Protein AF-A0A353T3D3-F1 (afdb_monomer_lite)

Foldseek 3Di:
DPDLVVLLVVLQVLLVVFDWDAQDPDLQFDDDPLVVLLVLLVVLLVLQVVLCVVPVDHQLLVVLCNVCVVVLSVLSVVLVVPPDSVLSHRATAGCDDPRHRHHSLLVLLQCLCVVCLLADDLCSVLSSLQSNCVRPNDALSSLVCNLSSNSVNLSVLLSVLSNVSSVLSVLLVVLVVLLVVLLVLLVVCVVDVVSPVVNVVSVVVCCVVPVDQDLSNLLNNLVSLVVVPPSSVVVNVVSQVSQVVVVHGNVRSVVVVVVVSVSSSVSSVSSSVSSVVSVPDPSLVSSCVSHPLNVLLCLQQLNQLVQFDSVQVVVLSVLLVVVCVVLVHDSNVLSNLLCVQLVVCSVPPDSLSVGSCCCRPHPVVQVSVCVSPVDRPPPPPDPVVVCVLVVQLVVQLVVLLVVQLVVCVVPDPDPDPVVSVVSSVVCSVVSSVVSNVVSVVVCVVPDDDDDDIGGPCPVAQDQVRQDEAEDEDELAALVVLVVVLVVVLVVCVVPPGPRYHYHYHYDYDDDPDPDDPRVVVSVVSNVVSVVVVCVVPVDPDD

Radius of gyration: 38.37 Å; chains: 1; bounding box: 93×63×118 Å

Sequence (542 aa):
MPNLEQLKQLAGEMAVKQITAAPGRNRRCKLPRLGEANQILIQAYQSTSEDIKSRGNIVPAAEWLLDNFYVIEEQFKETQYHITSDLSRNLPVLTKGDHAGFPRIYGMAAELVEFLNGRLEEETIVSFLEEYQAHAPLTCRELWAIPLFLRICLLETIKDIAVMISESIKLRKQADEWAVKLMNSLTRSREDPDYRDEFRKVITEHDAANKVLKPVYAERLLQRLREEGGEAAPIIRWVDGKLAVQHTSADEIVQQVHQTQASSQGSMGNAVTSLRLVSNMRWDEIFEQLSILDRILRQDPAGIYSAMDFASRNSYRHRVEQIAKKHRANELQVAEKALECARENQEDSLEKMRHIGYYIVDQGRSLLEAKMNGRLSRRKTGKRNAFLYFGFIGLLTALGMVLFLAAVFHTSVLPGFWNMLLAAVLSFLPVYSIAIGLVHWAAARICRPFHIPKLELKEGIPEEYRTMVVIPALLTSEKRVMELIDQMEVFYLANQEENLHFALLGDYKDGPEEKTDSDNVIVDTAKRMIHELNQRYGRERE

pLDDT: mean 87.61, std 9.44, range [32.66, 96.44]

Structure (mmCIF, N/CA/C/O backbone):
data_AF-A0A353T3D3-F1
#
_entry.id   AF-A0A353T3D3-F1
#
loop_
_atom_site.group_PDB
_atom_site.id
_atom_site.type_symbol
_atom_site.label_atom_id
_atom_site.label_alt_id
_atom_site.label_comp_id
_atom_site.label_asym_id
_atom_site.label_entity_id
_atom_site.label_seq_id
_atom_site.pdbx_PDB_ins_code
_atom_site.Cartn_x
_atom_site.Cartn_y
_atom_site.Cartn_z
_atom_site.occupancy
_atom_site.B_iso_or_equiv
_atom_site.auth_seq_id
_atom_site.auth_comp_id
_atom_site.auth_asym_id
_atom_site.auth_atom_id
_atom_site.pdbx_PDB_model_num
ATOM 1 N N . MET A 1 1 ? -3.875 2.586 -28.142 1.00 50.25 1 MET A N 1
ATOM 2 C CA . MET A 1 1 ? -3.943 1.927 -26.823 1.00 50.25 1 MET A CA 1
ATOM 3 C C . MET A 1 1 ? -4.378 0.497 -27.061 1.00 50.25 1 MET A C 1
ATOM 5 O O . MET A 1 1 ? -5.195 0.317 -27.963 1.00 50.25 1 MET A O 1
ATOM 9 N N . PRO A 1 2 ? -3.832 -0.501 -26.350 1.00 61.31 2 PRO A N 1
ATOM 10 C CA . PRO A 1 2 ? -4.442 -1.827 -26.356 1.00 61.31 2 PRO A CA 1
ATOM 11 C C . PRO A 1 2 ? -5.929 -1.693 -25.998 1.00 61.31 2 PRO A C 1
ATOM 13 O O . PRO A 1 2 ? -6.299 -0.844 -25.185 1.00 61.31 2 PRO A O 1
ATOM 16 N N . ASN A 1 3 ? -6.783 -2.455 -26.678 1.00 80.69 3 ASN A N 1
ATOM 17 C CA . ASN A 1 3 ? -8.226 -2.387 -26.462 1.00 80.69 3 ASN A CA 1
ATOM 18 C C . ASN A 1 3 ? -8.530 -2.891 -25.038 1.00 80.69 3 ASN A C 1
ATOM 20 O O . ASN A 1 3 ? -7.978 -3.911 -24.622 1.00 80.69 3 ASN A O 1
ATOM 24 N N . LEU A 1 4 ? -9.403 -2.202 -24.295 1.00 87.81 4 LEU A N 1
ATOM 25 C CA . LEU A 1 4 ? -9.825 -2.605 -22.947 1.00 87.81 4 LEU A CA 1
ATOM 26 C C . LEU A 1 4 ? -10.343 -4.055 -22.926 1.00 87.81 4 LEU A C 1
ATOM 28 O O . LEU A 1 4 ? -10.144 -4.777 -21.954 1.00 87.81 4 LEU A O 1
ATOM 32 N N . GLU A 1 5 ? -10.940 -4.516 -24.027 1.00 88.94 5 GLU A N 1
ATOM 33 C CA . GLU A 1 5 ? -11.353 -5.914 -24.197 1.00 88.94 5 GLU A CA 1
ATOM 34 C C . GLU A 1 5 ? -10.174 -6.895 -24.199 1.00 88.94 5 GLU A C 1
ATOM 36 O O . GLU A 1 5 ? -10.254 -7.949 -23.573 1.00 88.94 5 GLU A O 1
ATOM 41 N N . GLN A 1 6 ? -9.058 -6.550 -24.850 1.00 91.31 6 GLN A N 1
ATOM 42 C CA . GLN A 1 6 ? -7.854 -7.390 -24.852 1.00 91.31 6 GLN A CA 1
ATOM 43 C C . GLN A 1 6 ? -7.235 -7.459 -23.454 1.00 91.31 6 GLN A C 1
ATOM 45 O O . GLN A 1 6 ? -6.763 -8.516 -23.041 1.00 91.31 6 GLN A O 1
ATOM 50 N N . LEU A 1 7 ? -7.286 -6.351 -22.706 1.00 92.56 7 LEU A N 1
ATOM 51 C CA . LEU A 1 7 ? -6.840 -6.310 -21.315 1.00 92.56 7 LEU A CA 1
ATOM 52 C C . LEU A 1 7 ? -7.690 -7.226 -20.422 1.00 92.56 7 LEU A C 1
ATOM 54 O O . LEU A 1 7 ? -7.151 -7.967 -19.603 1.00 92.56 7 LEU A O 1
ATOM 58 N N . LYS A 1 8 ? -9.015 -7.207 -20.600 1.00 92.38 8 LYS A N 1
ATOM 59 C CA . LYS A 1 8 ? -9.933 -8.102 -19.883 1.00 92.38 8 LYS A CA 1
ATOM 60 C C . LYS A 1 8 ? -9.700 -9.566 -20.250 1.00 92.38 8 LYS A C 1
ATOM 62 O O . LYS A 1 8 ? -9.605 -10.412 -19.365 1.00 92.38 8 LYS A O 1
ATOM 67 N N . GLN A 1 9 ? -9.511 -9.868 -21.534 1.00 92.75 9 GLN A N 1
ATOM 68 C CA . GLN A 1 9 ? -9.170 -11.223 -21.967 1.00 92.75 9 GLN A CA 1
ATOM 69 C C . GLN A 1 9 ? -7.871 -11.712 -21.308 1.00 92.75 9 GLN A C 1
ATOM 71 O O . GLN A 1 9 ? -7.838 -12.825 -20.780 1.00 92.75 9 GLN A O 1
ATOM 76 N N . LEU A 1 10 ? -6.828 -10.873 -21.275 1.00 92.38 10 LEU A N 1
ATOM 77 C CA . LEU A 1 10 ? -5.581 -11.179 -20.573 1.00 92.38 10 LEU A CA 1
ATOM 78 C C . LEU A 1 10 ? -5.837 -11.474 -19.088 1.00 92.38 10 LEU A C 1
ATOM 80 O O . LEU A 1 10 ? -5.370 -12.495 -18.583 1.00 92.38 10 LEU A O 1
ATOM 84 N N . ALA A 1 11 ? -6.606 -10.624 -18.401 1.00 92.38 11 ALA A N 1
ATOM 85 C CA . ALA A 1 11 ? -6.937 -10.797 -16.987 1.00 92.38 11 ALA A CA 1
ATOM 86 C C . ALA A 1 11 ? -7.634 -12.141 -16.710 1.00 92.38 11 ALA A C 1
ATOM 88 O O . ALA A 1 11 ? -7.227 -12.874 -15.801 1.00 92.38 11 ALA A O 1
ATOM 89 N N . GLY A 1 12 ? -8.632 -12.499 -17.524 1.00 91.50 12 GLY A N 1
ATOM 90 C CA . GLY A 1 12 ? -9.352 -13.767 -17.413 1.00 91.50 12 GLY A CA 1
ATOM 91 C C . GLY A 1 12 ? -8.457 -14.980 -17.682 1.00 91.50 12 GLY A C 1
ATOM 92 O O . GLY A 1 12 ? -8.420 -15.925 -16.889 1.00 91.50 12 GLY A O 1
ATOM 93 N N . GLU A 1 13 ? -7.656 -14.940 -18.751 1.00 91.56 13 GLU A N 1
ATOM 94 C CA . GLU A 1 13 ? -6.695 -16.004 -19.060 1.00 91.56 13 GLU A CA 1
ATOM 95 C C . GLU A 1 13 ? -5.664 -16.195 -17.942 1.00 91.56 13 GLU A C 1
ATOM 97 O O . GLU A 1 13 ? -5.340 -17.329 -17.572 1.00 91.56 13 GLU A O 1
ATOM 102 N N . MET A 1 14 ? -5.154 -15.097 -17.385 1.00 90.44 14 MET A N 1
ATOM 103 C CA . MET A 1 14 ? -4.210 -15.128 -16.275 1.00 90.44 14 MET A CA 1
ATOM 104 C C . MET A 1 14 ? -4.828 -15.734 -15.021 1.00 90.44 14 MET A C 1
ATOM 106 O O . MET A 1 14 ? -4.199 -16.589 -14.396 1.00 90.44 14 MET A O 1
ATOM 110 N N . ALA A 1 15 ? -6.044 -15.329 -14.658 1.00 89.56 15 ALA A N 1
ATOM 111 C CA . ALA A 1 15 ? -6.719 -15.832 -13.468 1.00 89.56 15 ALA A CA 1
ATOM 112 C C . ALA A 1 15 ? -6.928 -17.355 -13.522 1.00 89.56 15 ALA A C 1
ATOM 114 O O . ALA A 1 15 ? -6.772 -18.039 -12.511 1.00 89.56 15 ALA A O 1
ATOM 115 N N . VAL A 1 16 ? -7.195 -17.902 -14.713 1.00 87.62 16 VAL A N 1
ATOM 116 C CA . VAL A 1 16 ? -7.318 -19.353 -14.931 1.00 87.62 16 VAL A CA 1
ATOM 117 C C . VAL A 1 16 ? -5.953 -20.058 -14.905 1.00 87.62 16 VAL A C 1
ATOM 119 O O . VAL A 1 16 ? -5.828 -21.146 -14.338 1.00 87.62 16 VAL A O 1
ATOM 122 N N . LYS A 1 17 ? -4.912 -19.462 -15.504 1.00 86.00 17 LYS A N 1
ATOM 123 C CA . LYS A 1 17 ? -3.562 -20.058 -15.589 1.00 86.00 17 LYS A CA 1
ATOM 124 C C . LYS A 1 17 ? -2.801 -20.012 -14.256 1.00 86.00 17 LYS A C 1
ATOM 126 O O . LYS A 1 17 ? -1.967 -20.884 -13.991 1.00 86.00 17 LYS A O 1
ATOM 131 N N . GLN A 1 18 ? -3.043 -19.004 -13.418 1.00 84.25 18 GLN A N 1
ATOM 132 C CA . GLN A 1 18 ? -2.290 -18.778 -12.185 1.00 84.25 18 GLN A CA 1
ATOM 133 C C . GLN A 1 18 ? -2.699 -19.741 -11.065 1.00 84.25 18 GLN A C 1
ATOM 135 O O . GLN A 1 18 ? -3.626 -19.511 -10.292 1.00 84.25 18 GLN A O 1
ATOM 140 N N . ILE A 1 19 ? -1.925 -20.816 -10.912 1.00 79.44 19 ILE A N 1
ATOM 141 C CA . ILE A 1 19 ? -2.118 -21.789 -9.833 1.00 79.44 19 ILE A CA 1
ATOM 142 C C . ILE A 1 19 ? -1.304 -21.380 -8.602 1.00 79.44 19 ILE A C 1
ATOM 144 O O . ILE A 1 19 ? -0.066 -21.454 -8.586 1.00 79.44 19 ILE A O 1
ATOM 148 N N . THR A 1 20 ? -2.007 -21.011 -7.534 1.00 81.19 20 THR A N 1
ATOM 149 C CA . THR A 1 20 ? -1.398 -20.685 -6.241 1.00 81.19 20 THR A CA 1
ATOM 150 C C . THR A 1 20 ? -1.296 -21.891 -5.321 1.00 81.19 20 THR A C 1
ATOM 152 O O . THR A 1 20 ? -2.196 -22.728 -5.262 1.00 81.19 20 THR A O 1
ATOM 155 N N . ALA A 1 21 ? -0.228 -21.951 -4.527 1.00 72.12 21 ALA A N 1
ATOM 156 C CA . ALA A 1 21 ? -0.152 -22.901 -3.425 1.00 72.12 21 ALA A CA 1
ATOM 157 C C . ALA A 1 21 ? -1.255 -22.606 -2.393 1.00 72.12 21 ALA A C 1
ATOM 159 O O . ALA A 1 21 ? -1.504 -21.443 -2.068 1.00 72.12 21 ALA A O 1
ATOM 160 N N . ALA A 1 22 ? -1.880 -23.657 -1.852 1.00 59.44 22 ALA A N 1
ATOM 161 C CA . ALA A 1 22 ? -2.889 -23.514 -0.809 1.00 59.44 22 ALA A CA 1
ATOM 162 C C . ALA A 1 22 ? -2.336 -22.709 0.388 1.00 59.44 22 ALA A C 1
ATOM 164 O O . ALA A 1 22 ? -1.166 -22.890 0.752 1.00 59.44 22 ALA A O 1
ATOM 165 N N . PRO A 1 23 ? -3.153 -21.853 1.029 1.00 52.12 23 PRO A N 1
ATOM 166 C CA . PRO A 1 23 ? -2.739 -21.086 2.197 1.00 52.12 23 PRO A CA 1
ATOM 167 C C . PRO A 1 23 ? -2.365 -22.037 3.349 1.00 52.12 23 PRO A C 1
ATOM 169 O O . PRO A 1 23 ? -3.209 -22.572 4.064 1.00 52.12 23 PRO A O 1
ATOM 172 N N . GLY A 1 24 ? -1.063 -22.280 3.516 1.00 52.62 24 GLY A N 1
ATOM 173 C CA . GLY A 1 24 ? -0.493 -23.228 4.474 1.00 52.62 24 GLY A CA 1
ATOM 174 C C . GLY A 1 24 ? 0.890 -22.772 4.945 1.00 52.62 24 GLY A C 1
ATOM 175 O O . GLY A 1 24 ? 1.669 -22.227 4.171 1.00 52.62 24 GLY A O 1
ATOM 176 N N . ARG A 1 25 ? 1.154 -22.939 6.251 1.00 47.91 25 ARG A N 1
ATOM 177 C CA . ARG A 1 25 ? 2.226 -22.304 7.053 1.00 47.91 25 ARG A CA 1
ATOM 178 C C . ARG A 1 25 ? 3.526 -21.947 6.305 1.00 47.91 25 ARG A C 1
ATOM 180 O O . ARG A 1 25 ? 4.261 -22.819 5.858 1.00 47.91 25 ARG A O 1
ATOM 187 N N . ASN A 1 26 ? 3.890 -20.664 6.398 1.00 51.16 26 ASN A N 1
ATOM 188 C CA . ASN A 1 26 ? 5.271 -20.163 6.366 1.00 51.16 26 ASN A CA 1
ATOM 189 C C . ASN A 1 26 ? 6.094 -20.411 5.091 1.00 51.16 26 ASN A C 1
ATOM 191 O O . ASN A 1 26 ? 7.323 -20.437 5.172 1.00 51.16 26 ASN A O 1
ATOM 195 N N . ARG A 1 27 ? 5.486 -20.509 3.906 1.00 60.59 27 ARG A N 1
ATOM 196 C CA . ARG A 1 27 ? 6.272 -20.264 2.689 1.00 60.59 27 ARG A CA 1
ATOM 197 C C . ARG A 1 27 ? 6.512 -18.767 2.564 1.00 60.59 27 ARG A C 1
ATOM 199 O O . ARG A 1 27 ? 5.584 -18.013 2.297 1.00 60.59 27 ARG A O 1
ATOM 206 N N . ARG A 1 28 ? 7.754 -18.347 2.821 1.00 71.25 28 ARG A N 1
ATOM 207 C CA . ARG A 1 28 ? 8.209 -17.015 2.424 1.00 71.25 28 ARG A CA 1
ATOM 208 C C . ARG A 1 28 ? 8.207 -16.984 0.903 1.00 71.25 28 ARG A C 1
ATOM 210 O O . ARG A 1 28 ? 8.849 -17.836 0.287 1.00 71.25 28 ARG A O 1
ATOM 217 N N . CYS A 1 29 ? 7.454 -16.066 0.317 1.00 77.81 29 CYS A N 1
ATOM 218 C CA . CYS A 1 29 ? 7.560 -15.815 -1.112 1.00 77.81 29 CYS A CA 1
ATOM 219 C C . CYS A 1 29 ? 8.909 -15.152 -1.423 1.00 77.81 29 CYS A C 1
ATOM 221 O O . CYS A 1 29 ? 9.530 -14.525 -0.557 1.00 77.81 29 CYS A O 1
ATOM 223 N N . LYS A 1 30 ? 9.369 -15.307 -2.665 1.00 84.31 30 LYS A N 1
ATOM 224 C CA . LYS A 1 30 ? 10.443 -14.470 -3.195 1.00 84.31 30 LYS A CA 1
ATOM 225 C C . LYS A 1 30 ? 9.911 -13.048 -3.334 1.00 84.31 30 LYS A C 1
ATOM 227 O O . LYS A 1 30 ? 8.757 -12.849 -3.710 1.00 84.31 30 LYS A O 1
ATOM 232 N N . LEU A 1 31 ? 10.765 -12.082 -3.025 1.00 81.69 31 LEU A N 1
ATOM 233 C CA . LEU A 1 31 ? 10.501 -10.673 -3.265 1.00 81.69 31 LEU A CA 1
ATOM 234 C C . LEU A 1 31 ? 11.549 -10.139 -4.245 1.00 81.69 31 LEU A C 1
ATOM 236 O O . LEU A 1 31 ? 12.697 -10.600 -4.198 1.00 81.69 31 LEU A O 1
ATOM 240 N N . PRO A 1 32 ? 11.170 -9.197 -5.118 1.00 78.31 32 PRO A N 1
ATOM 241 C CA . PRO A 1 32 ? 12.101 -8.540 -6.025 1.00 78.31 32 PRO A CA 1
ATOM 242 C C . PRO A 1 32 ? 13.263 -7.879 -5.280 1.00 78.31 32 PRO A C 1
ATOM 244 O O . PRO A 1 32 ? 13.088 -7.288 -4.209 1.00 78.31 32 PRO A O 1
ATOM 247 N N . ARG A 1 33 ? 14.478 -7.995 -5.826 1.00 81.31 33 ARG A N 1
ATOM 248 C CA . ARG A 1 33 ? 15.702 -7.474 -5.199 1.00 81.31 33 ARG A CA 1
ATOM 249 C C . ARG A 1 33 ? 15.919 -6.006 -5.555 1.00 81.31 33 ARG A C 1
ATOM 251 O O . ARG A 1 33 ? 16.861 -5.652 -6.259 1.00 81.31 33 ARG A O 1
ATOM 258 N N . LEU A 1 34 ? 15.070 -5.135 -5.013 1.00 84.25 34 LEU A N 1
ATOM 259 C CA . LEU A 1 34 ? 15.140 -3.696 -5.283 1.00 84.25 34 LEU A CA 1
ATOM 260 C C . LEU A 1 34 ? 16.472 -3.047 -4.875 1.00 84.25 34 LEU A C 1
ATOM 262 O O . LEU A 1 34 ? 16.826 -2.012 -5.427 1.00 84.25 34 LEU A O 1
ATOM 266 N N . GLY A 1 35 ? 17.190 -3.603 -3.893 1.00 80.50 35 GLY A N 1
ATOM 267 C CA . GLY A 1 35 ? 18.495 -3.086 -3.454 1.00 80.50 35 GLY A CA 1
ATOM 268 C C . GLY A 1 35 ? 19.546 -3.145 -4.560 1.00 80.50 35 GLY A C 1
ATOM 269 O O . GLY A 1 35 ? 20.183 -2.140 -4.867 1.00 80.50 35 GLY A O 1
ATOM 270 N N . GLU A 1 36 ? 19.667 -4.313 -5.192 1.00 86.12 36 GLU A N 1
ATOM 271 C CA . GLU A 1 36 ? 20.555 -4.535 -6.338 1.00 86.12 36 GLU A CA 1
ATOM 272 C C . GLU A 1 36 ? 20.092 -3.692 -7.539 1.00 86.12 36 GLU A C 1
ATOM 274 O O . GLU A 1 36 ? 20.905 -3.027 -8.175 1.00 86.12 36 GLU A O 1
ATOM 279 N N . ALA A 1 37 ? 18.779 -3.631 -7.791 1.00 85.69 37 ALA A N 1
ATOM 280 C CA . ALA A 1 37 ? 18.206 -2.811 -8.860 1.00 85.69 37 ALA A CA 1
ATOM 281 C C . ALA A 1 37 ? 18.534 -1.314 -8.712 1.00 85.69 37 ALA A C 1
ATOM 283 O O . ALA A 1 37 ? 18.941 -0.682 -9.683 1.00 85.69 37 ALA A O 1
ATOM 284 N N . ASN A 1 38 ? 18.418 -0.754 -7.503 1.00 89.81 38 ASN A N 1
ATOM 285 C CA . ASN A 1 38 ? 18.737 0.653 -7.263 1.00 89.81 38 ASN A CA 1
ATOM 286 C C . ASN A 1 38 ? 20.233 0.941 -7.485 1.00 89.81 38 ASN A C 1
ATOM 288 O O . ASN A 1 38 ? 20.593 1.944 -8.091 1.00 89.81 38 ASN A O 1
ATOM 292 N N . GLN A 1 39 ? 21.124 0.038 -7.058 1.00 89.75 39 GLN A N 1
ATOM 293 C CA . GLN A 1 39 ? 22.562 0.185 -7.320 1.00 89.75 39 GLN A CA 1
ATOM 294 C C . GLN A 1 39 ? 22.878 0.172 -8.820 1.00 89.75 39 GLN A C 1
ATOM 296 O O . GLN A 1 39 ? 23.669 0.993 -9.282 1.00 89.75 39 GLN A O 1
ATOM 301 N N . ILE A 1 40 ? 22.237 -0.721 -9.577 1.00 89.62 40 ILE A N 1
ATOM 302 C CA . ILE A 1 40 ? 22.375 -0.792 -11.037 1.00 89.62 40 ILE A CA 1
ATOM 303 C C . ILE A 1 40 ? 21.875 0.504 -11.692 1.00 89.62 40 ILE A C 1
ATOM 305 O O . ILE A 1 40 ? 22.551 1.045 -12.565 1.00 89.62 40 ILE A O 1
ATOM 309 N N . LEU A 1 41 ? 20.737 1.042 -11.242 1.00 90.75 41 LEU A N 1
ATOM 310 C CA . LEU A 1 41 ? 20.213 2.319 -11.731 1.00 90.75 41 LEU A CA 1
ATOM 311 C C . LEU A 1 41 ? 21.199 3.470 -11.482 1.00 90.75 41 LEU A C 1
ATOM 313 O O . LEU A 1 41 ? 21.467 4.253 -12.391 1.00 90.75 41 LEU A O 1
ATOM 317 N N . ILE A 1 42 ? 21.755 3.563 -10.269 1.00 91.00 42 ILE A N 1
ATOM 318 C CA . ILE A 1 42 ? 22.733 4.599 -9.907 1.00 91.00 42 ILE A CA 1
ATOM 319 C C . ILE A 1 42 ? 23.962 4.515 -10.821 1.00 91.00 42 ILE A C 1
ATOM 321 O O . ILE A 1 42 ? 24.416 5.539 -11.328 1.00 91.00 42 ILE A O 1
ATOM 325 N N . GLN A 1 43 ? 24.475 3.307 -11.075 1.00 90.06 43 GLN A N 1
ATOM 326 C CA . GLN A 1 43 ? 25.609 3.098 -11.982 1.00 90.06 43 GLN A CA 1
ATOM 327 C C . GLN A 1 43 ? 25.277 3.521 -13.420 1.00 90.06 43 GLN A C 1
ATOM 329 O O . GLN A 1 43 ? 26.071 4.217 -14.056 1.00 90.06 43 GLN A O 1
ATOM 334 N N . ALA A 1 44 ? 24.093 3.153 -13.920 1.00 87.69 44 ALA A N 1
ATOM 335 C CA . ALA A 1 44 ? 23.634 3.541 -15.251 1.00 87.69 44 ALA A CA 1
ATOM 336 C C . ALA A 1 44 ? 23.494 5.068 -15.385 1.00 87.69 44 ALA A C 1
ATOM 338 O O . ALA A 1 44 ? 23.928 5.644 -16.386 1.00 87.69 44 ALA A O 1
ATOM 339 N N . TYR A 1 45 ? 22.961 5.739 -14.360 1.00 89.25 45 TYR A N 1
ATOM 340 C CA . TYR A 1 45 ? 22.860 7.198 -14.307 1.00 89.25 45 TYR A CA 1
ATOM 341 C C . TYR A 1 45 ? 24.236 7.876 -14.284 1.00 89.25 45 TYR A C 1
ATOM 343 O O . TYR A 1 45 ? 24.471 8.791 -15.070 1.00 89.25 45 TYR A O 1
ATOM 351 N N . GLN A 1 46 ? 25.161 7.414 -13.435 1.00 88.06 46 GLN A N 1
ATOM 352 C CA . GLN A 1 46 ? 26.517 7.971 -13.343 1.00 88.06 46 GLN A CA 1
ATOM 353 C C . GLN A 1 46 ? 27.252 7.874 -14.683 1.00 88.06 46 GLN A C 1
ATOM 355 O O . GLN A 1 46 ? 27.733 8.889 -15.188 1.00 88.06 46 GLN A O 1
ATOM 360 N N . SER A 1 47 ? 27.244 6.688 -15.302 1.00 84.38 47 SER A N 1
ATOM 361 C CA . SER A 1 47 ? 27.837 6.469 -16.627 1.00 84.38 47 SER A CA 1
ATOM 362 C C . SER A 1 47 ? 27.222 7.385 -17.688 1.00 84.38 47 SER A C 1
ATOM 364 O O . SER A 1 47 ? 27.941 7.950 -18.505 1.00 84.38 47 SER A O 1
ATOM 366 N N . THR A 1 48 ? 25.899 7.555 -17.668 1.00 84.44 48 THR A N 1
ATOM 367 C CA . THR A 1 48 ? 25.184 8.398 -18.637 1.00 84.44 48 THR A CA 1
ATOM 368 C C . THR A 1 48 ? 25.490 9.888 -18.435 1.00 84.44 48 THR A C 1
ATOM 370 O O . THR A 1 48 ? 25.696 10.621 -19.401 1.00 84.44 48 THR A O 1
ATOM 373 N N . SER A 1 49 ? 25.559 10.347 -17.181 1.00 84.88 49 SER A N 1
ATOM 374 C CA . SER A 1 49 ? 25.833 11.746 -16.829 1.00 84.88 49 SER A CA 1
ATOM 375 C C . SER A 1 49 ? 27.265 12.171 -17.175 1.00 84.88 49 SER A C 1
ATOM 377 O O . SER A 1 49 ? 27.477 13.277 -17.678 1.00 84.88 49 SER A O 1
ATOM 379 N N . GLU A 1 50 ? 28.253 11.303 -16.933 1.00 82.44 50 GLU A N 1
ATOM 380 C CA . GLU A 1 50 ? 29.656 11.557 -17.286 1.00 82.44 50 GLU A CA 1
ATOM 381 C C . GLU A 1 50 ? 29.842 11.736 -18.796 1.00 82.44 50 GLU A C 1
ATOM 383 O O . GLU A 1 50 ? 30.482 12.697 -19.234 1.00 82.44 50 GLU A O 1
ATOM 388 N N . ASP A 1 51 ? 29.232 10.863 -19.600 1.00 75.88 51 ASP A N 1
ATOM 389 C CA . ASP A 1 51 ? 29.380 10.924 -21.053 1.00 75.88 51 ASP A CA 1
ATOM 390 C C . ASP A 1 51 ? 28.731 12.190 -21.644 1.00 75.88 51 ASP A C 1
ATOM 392 O O . ASP A 1 51 ? 29.334 12.836 -22.508 1.00 75.88 51 ASP A O 1
ATOM 396 N N . ILE A 1 52 ? 27.584 12.637 -21.118 1.00 75.25 52 ILE A N 1
ATOM 397 C CA . ILE A 1 52 ? 26.929 13.885 -21.556 1.00 75.25 52 ILE A CA 1
ATOM 398 C C . ILE A 1 52 ? 27.794 15.112 -21.269 1.00 75.25 52 ILE A C 1
ATOM 400 O O . ILE A 1 52 ? 27.962 15.956 -22.152 1.00 75.25 52 ILE A O 1
ATOM 404 N N . LYS A 1 53 ? 28.405 15.191 -20.078 1.00 73.50 53 LYS A N 1
ATOM 405 C CA . LYS A 1 53 ? 29.331 16.284 -19.728 1.00 73.50 53 LYS A CA 1
ATOM 406 C C . LYS A 1 53 ? 30.534 16.355 -20.672 1.00 73.50 53 LYS A C 1
ATOM 408 O O . LYS A 1 53 ? 31.076 17.436 -20.876 1.00 73.50 53 LYS A O 1
ATOM 413 N N . SER A 1 54 ? 30.956 15.219 -21.228 1.00 68.00 54 SER A N 1
ATOM 414 C CA . SER A 1 54 ? 32.156 15.130 -22.064 1.00 68.00 54 SER A CA 1
ATOM 415 C C . SER A 1 54 ? 31.930 15.425 -23.554 1.00 68.00 54 SER A C 1
ATOM 417 O O . SER A 1 54 ? 32.857 15.896 -24.211 1.00 68.00 54 SER A O 1
ATOM 419 N N . ARG A 1 55 ? 30.740 15.134 -24.113 1.00 62.66 55 ARG A N 1
ATOM 420 C CA . ARG A 1 55 ? 30.513 15.134 -25.579 1.00 62.66 55 ARG A CA 1
ATOM 421 C C . ARG A 1 55 ? 29.247 15.849 -26.069 1.00 62.66 55 ARG A C 1
ATOM 423 O O . ARG A 1 55 ? 29.067 15.946 -27.278 1.00 62.66 55 ARG A O 1
ATOM 430 N N . GLY A 1 56 ? 28.376 16.340 -25.185 1.00 56.12 56 GLY A N 1
ATOM 431 C CA . GLY A 1 56 ? 27.247 17.217 -25.545 1.00 56.12 56 GLY A CA 1
ATOM 432 C C . GLY A 1 56 ? 26.081 16.593 -26.332 1.00 56.12 56 GLY A C 1
ATOM 433 O O . GLY A 1 56 ? 25.070 17.264 -26.507 1.00 56.12 56 GLY A O 1
ATOM 434 N N . ASN A 1 57 ? 26.162 15.331 -26.771 1.00 63.03 57 ASN A N 1
ATOM 435 C CA . ASN A 1 57 ? 25.063 14.642 -27.459 1.00 63.03 57 ASN A CA 1
ATOM 436 C C . ASN A 1 57 ? 24.286 13.745 -26.491 1.00 63.03 57 ASN A C 1
ATOM 438 O O . ASN A 1 57 ? 24.804 12.729 -26.023 1.00 63.03 57 ASN A O 1
ATOM 442 N N . ILE A 1 58 ? 23.030 14.104 -26.223 1.00 66.75 58 ILE A N 1
ATOM 443 C CA . ILE A 1 58 ? 22.127 13.328 -25.371 1.00 66.75 58 ILE A CA 1
ATOM 444 C C . ILE A 1 58 ? 21.371 12.317 -26.240 1.00 66.75 58 ILE A C 1
ATOM 446 O O . ILE A 1 58 ? 20.870 12.651 -27.311 1.00 66.75 58 ILE A O 1
ATOM 450 N N . VAL A 1 59 ? 21.297 11.060 -25.798 1.00 69.94 59 VAL A N 1
ATOM 451 C CA . VAL A 1 59 ? 20.347 10.093 -26.367 1.00 69.94 59 VAL A CA 1
ATOM 452 C C . VAL A 1 59 ? 18.958 10.470 -25.834 1.00 69.94 59 VAL A C 1
ATOM 454 O O . VAL A 1 59 ? 18.806 10.441 -24.621 1.00 69.94 59 VAL A O 1
ATOM 457 N N . PRO A 1 60 ? 17.937 10.773 -26.657 1.00 70.44 60 PRO A N 1
ATOM 458 C CA . PRO A 1 60 ? 16.593 11.143 -26.186 1.00 70.44 60 PRO A CA 1
ATOM 459 C C . PRO A 1 60 ? 15.993 10.283 -25.056 1.00 70.44 60 PRO A C 1
ATOM 461 O O . PRO A 1 60 ? 15.320 10.792 -24.167 1.00 70.44 60 PRO A O 1
ATOM 464 N N . ALA A 1 61 ? 16.262 8.973 -25.031 1.00 68.38 61 ALA A N 1
ATOM 465 C CA . ALA A 1 61 ? 15.814 8.095 -23.944 1.00 68.38 61 ALA A CA 1
ATOM 466 C C . ALA A 1 61 ? 16.521 8.369 -22.592 1.00 68.38 61 ALA A C 1
ATOM 468 O O . ALA A 1 61 ? 15.958 8.092 -21.536 1.00 68.38 61 ALA A O 1
ATOM 469 N N . ALA A 1 62 ? 17.733 8.932 -22.615 1.00 79.62 62 ALA A N 1
ATOM 470 C CA . ALA A 1 62 ? 18.509 9.327 -21.440 1.00 79.62 62 ALA A CA 1
ATOM 471 C C . ALA A 1 62 ? 18.002 10.620 -20.782 1.00 79.62 62 ALA A C 1
ATOM 473 O O . ALA A 1 62 ? 18.176 10.764 -19.576 1.00 79.62 62 ALA A O 1
ATOM 474 N N . GLU A 1 63 ? 17.354 11.527 -21.526 1.00 82.88 63 GLU A N 1
ATOM 475 C CA . GLU A 1 63 ? 16.794 12.778 -20.976 1.00 82.88 63 GLU A CA 1
ATOM 476 C C . GLU A 1 63 ? 15.824 12.483 -19.831 1.00 82.88 63 GLU A C 1
ATOM 478 O O . GLU A 1 63 ? 15.996 12.972 -18.717 1.00 82.88 63 GLU A O 1
ATOM 483 N N . TRP A 1 64 ? 14.889 11.555 -20.059 1.00 83.94 64 TRP A N 1
ATOM 484 C CA . TRP A 1 64 ? 13.941 11.116 -19.037 1.00 83.94 64 TRP A CA 1
ATOM 485 C C . TRP A 1 64 ? 14.622 10.574 -17.781 1.00 83.94 64 TRP A C 1
ATOM 487 O O . TRP A 1 64 ? 14.169 10.867 -16.674 1.00 83.94 64 TRP A O 1
ATOM 497 N N . LEU A 1 65 ? 15.691 9.786 -17.935 1.00 85.31 65 LEU A N 1
ATOM 498 C CA . LEU A 1 65 ? 16.433 9.249 -16.796 1.00 85.31 65 LEU A CA 1
ATOM 499 C C . LEU A 1 65 ? 17.087 10.372 -15.990 1.00 85.31 65 LEU A C 1
ATOM 501 O O . LEU A 1 65 ? 17.028 10.339 -14.766 1.00 85.31 65 LEU A O 1
ATOM 505 N N . LEU A 1 66 ? 17.694 11.351 -16.658 1.00 87.00 66 LEU A N 1
ATOM 506 C CA . LEU A 1 66 ? 18.439 12.429 -16.007 1.00 87.00 66 LEU A CA 1
ATOM 507 C C . LEU A 1 66 ? 17.512 13.415 -15.302 1.00 87.00 66 LEU A C 1
ATOM 509 O O . LEU A 1 66 ? 17.730 13.721 -14.131 1.00 87.00 66 LEU A O 1
ATOM 513 N N . ASP A 1 67 ? 16.449 13.839 -15.982 1.00 88.50 67 ASP A N 1
ATOM 514 C CA . ASP A 1 67 ? 15.495 14.820 -15.461 1.00 88.50 67 ASP A CA 1
ATOM 515 C C . ASP A 1 67 ? 14.706 14.277 -14.264 1.00 88.50 67 ASP A C 1
ATOM 517 O O . ASP A 1 67 ? 14.263 15.031 -13.398 1.00 88.50 67 ASP A O 1
ATOM 521 N N . ASN A 1 68 ? 14.533 12.952 -14.194 1.00 90.50 68 ASN A N 1
ATOM 522 C CA . ASN A 1 68 ? 13.700 12.304 -13.182 1.00 90.50 68 ASN A CA 1
ATOM 523 C C . ASN A 1 68 ? 14.493 11.438 -12.196 1.00 90.50 68 ASN A C 1
ATOM 525 O O . ASN A 1 68 ? 13.875 10.799 -11.344 1.00 90.50 68 ASN A O 1
ATOM 529 N N . PHE A 1 69 ? 15.829 11.419 -12.267 1.00 90.75 69 PHE A N 1
ATOM 530 C CA . PHE A 1 69 ? 16.661 10.496 -11.488 1.00 90.75 69 PHE A CA 1
ATOM 531 C C . PHE A 1 69 ? 16.362 10.546 -9.987 1.00 90.75 69 PHE A C 1
ATOM 533 O O . PHE A 1 69 ? 16.099 9.511 -9.383 1.00 90.75 69 PHE A O 1
ATOM 540 N N . TYR A 1 70 ? 16.341 11.743 -9.394 1.00 89.62 70 TYR A N 1
ATOM 541 C CA . TYR A 1 70 ? 16.115 11.901 -7.955 1.00 89.62 70 TYR A CA 1
ATOM 542 C C . TYR A 1 70 ? 14.728 11.423 -7.520 1.00 89.62 70 TYR A C 1
ATOM 544 O O . TYR A 1 70 ? 14.604 10.782 -6.480 1.00 89.62 70 TYR A O 1
ATOM 552 N N . VAL A 1 71 ? 13.704 11.663 -8.346 1.00 90.00 71 VAL A N 1
ATOM 553 C CA . VAL A 1 71 ? 12.345 11.168 -8.087 1.00 90.00 71 VAL A CA 1
ATOM 554 C C . VAL A 1 71 ? 12.333 9.642 -8.140 1.00 90.00 71 VAL A C 1
ATOM 556 O O . VAL A 1 71 ? 11.791 8.998 -7.252 1.00 90.00 71 VAL A O 1
ATOM 559 N N . ILE A 1 72 ? 12.966 9.041 -9.150 1.00 91.69 72 ILE A N 1
ATOM 560 C CA . ILE A 1 72 ? 13.040 7.580 -9.285 1.00 91.69 72 ILE A CA 1
ATOM 561 C C . ILE A 1 72 ? 13.809 6.968 -8.101 1.00 91.69 72 ILE A C 1
ATOM 563 O O . ILE A 1 72 ? 13.359 5.979 -7.523 1.00 91.69 72 ILE A O 1
ATOM 567 N N . GLU A 1 73 ? 14.939 7.558 -7.706 1.00 91.50 73 GLU A N 1
ATOM 568 C CA . GLU A 1 73 ? 15.760 7.093 -6.583 1.00 91.50 73 GLU A CA 1
ATOM 569 C C . GLU A 1 73 ? 14.993 7.154 -5.250 1.00 91.50 73 GLU A C 1
ATOM 571 O O . GLU A 1 73 ? 15.038 6.210 -4.455 1.00 91.50 73 GLU A O 1
ATOM 576 N N . GLU A 1 74 ? 14.260 8.242 -5.007 1.00 90.94 74 GLU A N 1
ATOM 577 C CA . GLU A 1 74 ? 13.377 8.381 -3.848 1.00 90.94 74 GLU A CA 1
ATOM 578 C C . GLU A 1 74 ? 12.293 7.299 -3.850 1.00 90.94 74 GLU A C 1
ATOM 580 O O . GLU A 1 74 ? 12.127 6.586 -2.858 1.00 90.94 74 GLU A O 1
ATOM 585 N N . GLN A 1 75 ? 11.637 7.077 -4.993 1.00 91.19 75 GLN A N 1
ATOM 586 C CA . GLN A 1 75 ? 10.624 6.033 -5.134 1.00 91.19 75 GLN A CA 1
ATOM 587 C C . GLN A 1 75 ? 11.195 4.623 -4.906 1.00 91.19 75 GLN A C 1
ATOM 589 O O . GLN A 1 75 ? 10.517 3.787 -4.299 1.00 91.19 75 GLN A O 1
ATOM 594 N N . PHE A 1 76 ? 12.439 4.345 -5.313 1.00 90.69 76 PHE A N 1
ATOM 595 C CA . PHE A 1 76 ? 13.135 3.100 -4.966 1.00 90.69 76 PHE A CA 1
ATOM 596 C C . PHE A 1 76 ? 13.302 2.949 -3.449 1.00 90.69 76 PHE A C 1
ATOM 598 O O . PHE A 1 76 ? 12.971 1.892 -2.904 1.00 90.69 76 PHE A O 1
ATOM 605 N N . LYS A 1 77 ? 13.794 3.988 -2.763 1.00 89.25 77 LYS A N 1
ATOM 606 C CA . LYS A 1 77 ? 14.033 3.972 -1.308 1.00 89.25 77 LYS A CA 1
ATOM 607 C C . LYS A 1 77 ? 12.735 3.807 -0.515 1.00 89.25 77 LYS A C 1
ATOM 609 O O . LYS A 1 77 ? 12.677 2.978 0.392 1.00 89.25 77 LYS A O 1
ATOM 614 N N . GLU A 1 78 ? 11.683 4.534 -0.882 1.00 89.62 78 GLU A N 1
ATOM 615 C CA . GLU A 1 78 ? 10.356 4.399 -0.271 1.00 89.62 78 GLU A CA 1
ATOM 616 C C . GLU A 1 78 ? 9.794 2.985 -0.448 1.00 89.62 78 GLU A C 1
ATOM 618 O O . GLU A 1 78 ? 9.378 2.341 0.517 1.00 89.62 78 GLU A O 1
ATOM 623 N N . THR A 1 79 ? 9.830 2.462 -1.678 1.00 89.81 79 THR A N 1
ATOM 624 C CA . THR A 1 79 ? 9.328 1.115 -1.985 1.00 89.81 79 THR A CA 1
ATOM 625 C C . THR A 1 79 ? 10.094 0.060 -1.180 1.00 89.81 79 THR A C 1
ATOM 627 O O . THR A 1 79 ? 9.487 -0.844 -0.608 1.00 89.81 79 THR A O 1
ATOM 630 N N . GLN A 1 80 ? 11.420 0.198 -1.055 1.00 87.56 80 GLN A N 1
ATOM 631 C CA . GLN A 1 80 ? 12.248 -0.673 -0.215 1.00 87.56 80 GLN A CA 1
ATOM 632 C C . GLN A 1 80 ? 11.857 -0.617 1.266 1.00 87.56 80 GLN A C 1
ATOM 634 O O . GLN A 1 80 ? 11.801 -1.663 1.912 1.00 87.56 80 GLN A O 1
ATOM 639 N N . TYR A 1 81 ? 11.564 0.571 1.802 1.00 86.81 81 TYR A N 1
ATOM 640 C CA . TYR A 1 81 ? 11.152 0.740 3.197 1.00 86.81 81 TYR A CA 1
ATOM 641 C C . TYR A 1 81 ? 9.822 0.031 3.504 1.00 86.81 81 TYR A C 1
ATOM 643 O O . TYR A 1 81 ? 9.668 -0.587 4.559 1.00 86.81 81 TYR A O 1
ATOM 651 N N . HIS A 1 82 ? 8.873 0.060 2.563 1.00 85.00 82 HIS A N 1
ATOM 652 C CA . HIS A 1 82 ? 7.568 -0.591 2.713 1.00 85.00 82 HIS A CA 1
ATOM 653 C C . HIS A 1 82 ? 7.598 -2.117 2.529 1.00 85.00 82 HIS A C 1
ATOM 655 O O . HIS A 1 82 ? 6.666 -2.810 2.954 1.00 85.00 82 HIS A O 1
ATOM 661 N N . ILE A 1 83 ? 8.670 -2.675 1.957 1.00 83.50 83 ILE A N 1
ATOM 662 C CA . ILE A 1 83 ? 8.862 -4.124 1.882 1.00 83.50 83 ILE A CA 1
ATOM 663 C C . ILE A 1 83 ? 9.237 -4.660 3.270 1.00 83.50 83 ILE A C 1
ATOM 665 O O . ILE A 1 83 ? 10.394 -4.717 3.681 1.00 83.50 83 ILE A O 1
ATOM 669 N N . THR A 1 84 ? 8.222 -5.102 4.010 1.00 78.94 84 THR A N 1
ATOM 670 C CA . THR A 1 84 ? 8.404 -5.695 5.338 1.00 78.94 84 THR A CA 1
ATOM 671 C C . THR A 1 84 ? 8.506 -7.218 5.284 1.00 78.94 84 THR A C 1
ATOM 673 O O . THR A 1 84 ? 8.016 -7.890 4.374 1.00 78.94 84 THR A O 1
ATOM 676 N N . SER A 1 85 ? 9.084 -7.813 6.332 1.00 71.38 85 SER A N 1
ATOM 677 C CA . SER A 1 85 ? 9.102 -9.276 6.462 1.00 71.38 85 SER A CA 1
ATOM 678 C C . SER A 1 85 ? 7.700 -9.897 6.595 1.00 71.38 85 SER A C 1
ATOM 680 O O . SER A 1 85 ? 7.549 -11.081 6.284 1.00 71.38 85 SER A O 1
ATOM 682 N N . ASP A 1 86 ? 6.681 -9.131 7.014 1.00 76.12 86 ASP A N 1
ATOM 683 C CA . ASP A 1 86 ? 5.293 -9.612 7.063 1.00 76.12 86 ASP A CA 1
ATOM 684 C C . ASP A 1 86 ? 4.668 -9.715 5.671 1.00 76.12 86 ASP A C 1
ATOM 686 O O . ASP A 1 86 ? 3.949 -10.678 5.422 1.00 76.12 86 ASP A O 1
ATOM 690 N N . LEU A 1 87 ? 5.022 -8.819 4.739 1.00 75.62 87 LEU A N 1
ATOM 691 C CA . LEU A 1 87 ? 4.577 -8.894 3.343 1.00 75.62 87 LEU A CA 1
ATOM 692 C C . LEU A 1 87 ? 4.978 -10.228 2.699 1.00 75.62 87 LEU A C 1
ATOM 694 O O . LEU A 1 87 ? 4.197 -10.844 1.980 1.00 75.62 87 LEU A O 1
ATOM 698 N N . SER A 1 88 ? 6.177 -10.727 3.024 1.00 71.12 88 SER A N 1
ATOM 699 C CA . SER A 1 88 ? 6.654 -12.022 2.521 1.00 71.12 88 SER A CA 1
ATOM 700 C C . SER A 1 88 ? 5.862 -13.231 3.046 1.00 71.12 88 SER A C 1
ATOM 702 O O . SER A 1 88 ? 6.096 -14.366 2.623 1.00 71.12 88 SER A O 1
ATOM 704 N N . ARG A 1 89 ? 4.954 -13.019 4.010 1.00 73.25 89 ARG A N 1
ATOM 705 C CA . ARG A 1 89 ? 4.184 -14.059 4.691 1.00 73.25 89 ARG A CA 1
ATOM 706 C C . ARG A 1 89 ? 2.698 -13.909 4.382 1.00 73.25 89 ARG A C 1
ATOM 708 O O . ARG A 1 89 ? 2.111 -12.838 4.475 1.00 73.25 89 ARG A O 1
ATOM 715 N N . ASN A 1 90 ? 2.047 -15.047 4.163 1.00 76.44 90 ASN A N 1
ATOM 716 C CA . ASN A 1 90 ? 0.596 -15.144 3.963 1.00 76.44 90 ASN A CA 1
ATOM 717 C C . ASN A 1 90 ? 0.072 -14.486 2.671 1.00 76.44 90 ASN A C 1
ATOM 719 O O . ASN A 1 90 ? -1.133 -14.285 2.570 1.00 76.44 90 ASN A O 1
ATOM 723 N N . LEU A 1 91 ? 0.934 -14.192 1.691 1.00 86.00 91 LEU A N 1
ATOM 724 C CA . LEU A 1 91 ? 0.495 -13.949 0.317 1.00 86.00 91 LEU A CA 1
ATOM 725 C C . LEU A 1 91 ? 0.449 -15.278 -0.461 1.00 86.00 91 LEU A C 1
ATOM 727 O O . LEU A 1 91 ? 1.377 -16.084 -0.331 1.00 86.00 91 LEU A O 1
ATOM 731 N N . PRO A 1 92 ? -0.596 -15.526 -1.265 1.00 87.12 92 PRO A N 1
ATOM 732 C CA . PRO A 1 92 ? -0.664 -16.670 -2.171 1.00 87.12 92 PRO A CA 1
ATOM 733 C C . PRO A 1 92 ? 0.474 -16.654 -3.200 1.00 87.12 92 PRO A C 1
ATOM 735 O O . PRO A 1 92 ? 0.671 -15.681 -3.928 1.00 87.12 92 PRO A O 1
ATOM 738 N N . VAL A 1 93 ? 1.241 -17.746 -3.246 1.00 88.94 93 VAL A N 1
ATOM 739 C CA . VAL A 1 93 ? 2.464 -17.865 -4.058 1.00 88.94 93 VAL A CA 1
ATOM 740 C C . VAL A 1 93 ? 2.192 -18.690 -5.308 1.00 88.94 93 VAL A C 1
ATOM 742 O O . VAL A 1 93 ? 1.617 -19.778 -5.208 1.00 88.94 93 VAL A O 1
ATOM 745 N N . LEU A 1 94 ? 2.646 -18.202 -6.462 1.00 89.12 94 LEU A N 1
ATOM 746 C CA . LEU A 1 94 ? 2.568 -18.916 -7.735 1.00 89.12 94 LEU A CA 1
ATOM 747 C C . LEU A 1 94 ? 3.457 -20.159 -7.721 1.00 89.12 94 LEU A C 1
ATOM 749 O O . LEU A 1 94 ? 4.609 -20.123 -7.281 1.00 89.12 94 LEU A O 1
ATOM 753 N N . THR A 1 95 ? 2.916 -21.270 -8.216 1.00 85.81 95 THR A N 1
ATOM 754 C CA . THR A 1 95 ? 3.620 -22.565 -8.257 1.00 85.81 95 THR A CA 1
ATOM 755 C C . THR A 1 95 ? 4.181 -22.922 -9.629 1.00 85.81 95 THR A C 1
ATOM 757 O O . THR A 1 95 ? 5.034 -23.803 -9.716 1.00 85.81 95 THR A O 1
ATOM 760 N N . LYS A 1 96 ? 3.715 -22.254 -10.687 1.00 83.56 96 LYS A N 1
ATOM 761 C CA . LYS A 1 96 ? 4.073 -22.493 -12.090 1.00 83.56 96 LYS A CA 1
ATOM 762 C C . LYS A 1 96 ? 4.198 -21.157 -12.836 1.00 83.56 96 LYS A C 1
ATOM 764 O O . LYS A 1 96 ? 3.718 -20.143 -12.330 1.00 83.56 96 LYS A O 1
ATOM 769 N N . GLY A 1 97 ? 4.794 -21.193 -14.027 1.00 84.31 97 GLY A N 1
ATOM 770 C CA . GLY A 1 97 ? 5.031 -20.023 -14.882 1.00 84.31 97 GLY A CA 1
ATOM 771 C C . GLY A 1 97 ? 6.328 -19.283 -14.550 1.00 84.31 97 GLY A C 1
ATOM 772 O O . GLY A 1 97 ? 7.053 -19.674 -13.631 1.00 84.31 97 GLY A O 1
ATOM 773 N N . ASP A 1 98 ? 6.594 -18.206 -15.283 1.00 83.75 98 ASP A N 1
ATOM 774 C CA . ASP A 1 98 ? 7.847 -17.437 -15.197 1.00 83.75 98 ASP A CA 1
ATOM 775 C C . ASP A 1 98 ? 8.038 -16.781 -13.821 1.00 83.75 98 ASP A C 1
ATOM 777 O O . ASP A 1 98 ? 9.146 -16.679 -13.294 1.00 83.75 98 ASP A O 1
ATOM 781 N N . HIS A 1 99 ? 6.924 -16.471 -13.158 1.00 88.12 99 HIS A N 1
ATOM 782 C CA . HIS A 1 99 ? 6.877 -15.885 -11.820 1.00 88.12 99 HIS A CA 1
ATOM 783 C C . HIS A 1 99 ? 6.777 -16.930 -10.686 1.00 88.12 99 HIS A C 1
ATOM 785 O O . HIS A 1 99 ? 6.348 -16.616 -9.569 1.00 88.12 99 HIS A O 1
ATOM 791 N N . ALA A 1 100 ? 7.167 -18.189 -10.923 1.00 86.94 100 ALA A N 1
ATOM 792 C CA . ALA A 1 100 ? 7.112 -19.241 -9.907 1.00 86.94 100 ALA A CA 1
ATOM 793 C C . ALA A 1 100 ? 7.936 -18.894 -8.646 1.00 86.94 100 ALA A C 1
ATOM 795 O O . ALA A 1 100 ? 9.137 -18.603 -8.681 1.00 86.94 100 ALA A O 1
ATOM 796 N N . GLY A 1 101 ? 7.284 -18.978 -7.483 1.00 86.81 101 GLY A N 1
ATOM 797 C CA . GLY A 1 101 ? 7.862 -18.615 -6.187 1.00 86.81 101 GLY A CA 1
ATOM 798 C C . GLY A 1 101 ? 7.640 -17.158 -5.765 1.00 86.81 101 GLY A C 1
ATOM 799 O O . GLY A 1 101 ? 7.933 -16.837 -4.610 1.00 86.81 101 GLY A O 1
ATOM 800 N N . PHE A 1 102 ? 7.088 -16.307 -6.631 1.00 89.69 102 PHE A N 1
ATOM 801 C CA . PHE A 1 102 ? 6.626 -14.959 -6.285 1.00 89.69 102 PHE A CA 1
ATOM 802 C C . PHE A 1 102 ? 5.128 -14.951 -5.924 1.00 89.69 102 PHE A C 1
ATOM 804 O O . PHE A 1 102 ? 4.402 -15.898 -6.253 1.00 89.69 102 PHE A O 1
ATOM 811 N N . PRO A 1 103 ? 4.634 -13.921 -5.210 1.00 91.00 103 PRO A N 1
ATOM 812 C CA . PRO A 1 103 ? 3.202 -13.726 -4.994 1.00 91.00 103 PRO A CA 1
ATOM 813 C C . PRO A 1 103 ? 2.446 -13.614 -6.316 1.00 91.00 103 PRO A C 1
ATOM 815 O O . PRO A 1 103 ? 2.946 -12.984 -7.245 1.00 91.00 103 PRO A O 1
ATOM 818 N N . ARG A 1 104 ? 1.214 -14.131 -6.398 1.00 91.25 104 ARG A N 1
ATOM 819 C CA . ARG A 1 104 ? 0.412 -13.957 -7.627 1.00 91.25 104 ARG A CA 1
ATOM 820 C C . ARG A 1 104 ? 0.166 -12.497 -7.983 1.00 91.25 104 ARG A C 1
ATOM 822 O O . ARG A 1 104 ? 0.105 -12.166 -9.159 1.00 91.25 104 ARG A O 1
ATOM 829 N N . ILE A 1 105 ? 0.117 -11.625 -6.975 1.00 92.88 105 ILE A N 1
ATOM 830 C CA . ILE A 1 105 ? -0.037 -10.184 -7.172 1.00 92.88 105 ILE A CA 1
ATOM 831 C C . ILE A 1 105 ? 1.159 -9.551 -7.899 1.00 92.88 105 ILE A C 1
ATOM 833 O O . ILE A 1 105 ? 0.964 -8.617 -8.665 1.00 92.88 105 ILE A O 1
ATOM 837 N N . TYR A 1 106 ? 2.370 -10.100 -7.736 1.00 93.00 106 TYR A N 1
ATOM 838 C CA . TYR A 1 106 ? 3.526 -9.687 -8.534 1.00 93.00 106 TYR A CA 1
ATOM 839 C C . TYR A 1 106 ? 3.359 -10.113 -9.990 1.00 93.00 106 TYR A C 1
ATOM 841 O O . TYR A 1 106 ? 3.536 -9.294 -10.877 1.00 93.00 106 TYR A O 1
ATOM 849 N N . GLY A 1 107 ? 2.943 -11.362 -10.235 1.00 92.88 107 GLY A N 1
ATOM 850 C CA . GLY A 1 107 ? 2.674 -11.834 -11.595 1.00 92.88 107 GLY A CA 1
ATOM 851 C C . GLY A 1 107 ? 1.591 -11.011 -12.299 1.00 92.88 107 GLY A C 1
ATOM 852 O O . GLY A 1 107 ? 1.739 -10.698 -13.468 1.00 92.88 107 GLY A O 1
ATOM 853 N N . MET A 1 108 ? 0.532 -10.612 -11.586 1.00 94.31 108 MET A N 1
ATOM 854 C CA . MET A 1 108 ? -0.483 -9.686 -12.112 1.00 94.31 108 MET A CA 1
ATOM 855 C C . MET A 1 108 ? 0.093 -8.309 -12.447 1.00 94.31 108 MET A C 1
ATOM 857 O O . MET A 1 108 ? -0.158 -7.798 -13.531 1.00 94.31 108 MET A O 1
ATOM 861 N N . ALA A 1 109 ? 0.867 -7.717 -11.535 1.00 95.69 109 ALA A N 1
ATOM 862 C CA . ALA A 1 109 ? 1.471 -6.406 -11.751 1.00 95.69 109 ALA A CA 1
ATOM 863 C C . ALA A 1 109 ? 2.472 -6.408 -12.919 1.00 95.69 109 ALA A C 1
ATOM 865 O O . ALA A 1 109 ? 2.450 -5.484 -13.727 1.00 95.69 109 ALA A O 1
ATOM 866 N N . ALA A 1 110 ? 3.310 -7.443 -13.025 1.00 94.62 110 ALA A N 1
ATOM 867 C CA . ALA A 1 110 ? 4.316 -7.574 -14.076 1.00 94.62 110 ALA A CA 1
ATOM 868 C C . ALA A 1 110 ? 3.668 -7.651 -15.463 1.00 94.62 110 ALA A C 1
ATOM 870 O O . ALA A 1 110 ? 3.981 -6.841 -16.330 1.00 94.62 110 ALA A O 1
ATOM 871 N N . GLU A 1 111 ? 2.697 -8.548 -15.632 1.00 93.81 111 GLU A N 1
ATOM 872 C CA . GLU A 1 111 ? 1.984 -8.741 -16.901 1.00 93.81 111 GLU A CA 1
ATOM 873 C C . GLU A 1 111 ? 1.162 -7.507 -17.287 1.00 93.81 111 GLU A C 1
ATOM 875 O O . GLU A 1 111 ? 1.135 -7.120 -18.451 1.00 93.81 111 GLU A O 1
ATOM 880 N N . LEU A 1 112 ? 0.533 -6.835 -16.315 1.00 94.94 112 LEU A N 1
ATOM 881 C CA . LEU A 1 112 ? -0.197 -5.591 -16.566 1.00 94.94 112 LEU A CA 1
ATOM 882 C C . LEU A 1 112 ? 0.738 -4.477 -17.063 1.00 94.94 112 LEU A C 1
ATOM 884 O O . LEU A 1 112 ? 0.420 -3.786 -18.032 1.00 94.94 112 LEU A O 1
ATOM 888 N N . VAL A 1 113 ? 1.888 -4.299 -16.406 1.00 95.31 113 VAL A N 1
ATOM 889 C CA . VAL A 1 113 ? 2.892 -3.293 -16.787 1.00 95.31 113 VAL A CA 1
ATOM 890 C C . VAL A 1 113 ? 3.492 -3.612 -18.155 1.00 95.31 113 VAL A C 1
ATOM 892 O O . VAL A 1 113 ? 3.646 -2.701 -18.968 1.00 95.31 113 VAL A O 1
ATOM 895 N N . GLU A 1 114 ? 3.790 -4.880 -18.433 1.00 93.31 114 GLU A N 1
ATOM 896 C CA . GLU A 1 114 ? 4.326 -5.328 -19.719 1.00 93.31 114 GLU A CA 1
ATOM 897 C C . GLU A 1 114 ? 3.312 -5.122 -20.852 1.00 93.31 114 GLU A C 1
ATOM 899 O O . GLU A 1 114 ? 3.620 -4.459 -21.845 1.00 93.31 114 GLU A O 1
ATOM 904 N N . PHE A 1 115 ? 2.074 -5.591 -20.675 1.00 93.25 115 PHE A N 1
ATOM 905 C CA . PHE A 1 115 ? 1.014 -5.488 -21.678 1.00 93.25 115 PHE A CA 1
ATOM 906 C C . PHE A 1 115 ? 0.669 -4.035 -22.032 1.00 93.25 115 PHE A C 1
ATOM 908 O O . PHE A 1 115 ? 0.410 -3.709 -23.193 1.00 93.25 115 PHE A O 1
ATOM 915 N N . LEU A 1 116 ? 0.687 -3.140 -21.040 1.00 93.19 116 LEU A N 1
ATOM 916 C CA . LEU A 1 116 ? 0.419 -1.714 -21.235 1.00 93.19 116 LEU A CA 1
ATOM 917 C C . LEU A 1 116 ? 1.677 -0.894 -21.563 1.00 93.19 116 LEU A C 1
ATOM 919 O O . LEU A 1 116 ? 1.600 0.332 -21.670 1.00 93.19 116 LEU A O 1
ATOM 923 N N . ASN A 1 117 ? 2.835 -1.542 -21.727 1.00 90.94 117 ASN A N 1
ATOM 924 C CA . ASN A 1 117 ? 4.125 -0.899 -21.971 1.00 90.94 117 ASN A CA 1
ATOM 925 C C . ASN A 1 117 ? 4.410 0.259 -20.986 1.00 90.94 117 ASN A C 1
ATOM 927 O O . ASN A 1 117 ? 4.748 1.386 -21.368 1.00 90.94 117 ASN A O 1
ATOM 931 N N . GLY A 1 118 ? 4.167 -0.012 -19.702 1.00 91.00 118 GLY A N 1
ATOM 932 C CA . GLY A 1 118 ? 4.354 0.919 -18.594 1.00 91.00 118 GLY A CA 1
ATOM 933 C C . GLY A 1 118 ? 3.309 2.027 -18.477 1.00 91.00 118 GLY A C 1
ATOM 934 O O . GLY A 1 118 ? 3.430 2.837 -17.562 1.00 91.00 118 GLY A O 1
ATOM 935 N N . ARG A 1 119 ? 2.302 2.109 -19.358 1.00 94.00 119 ARG A N 1
ATOM 936 C CA . ARG A 1 119 ? 1.257 3.146 -19.314 1.00 94.00 119 ARG A CA 1
ATOM 937 C C . ARG A 1 119 ? 0.049 2.670 -18.510 1.00 94.00 119 ARG A C 1
ATOM 939 O O . ARG A 1 119 ? -0.845 2.032 -19.052 1.00 94.00 119 ARG A O 1
ATOM 946 N N . LEU A 1 120 ? 0.017 3.006 -17.228 1.00 94.94 120 LEU A N 1
ATOM 947 C CA . LEU A 1 120 ? -1.080 2.673 -16.333 1.00 94.94 120 LEU A CA 1
ATOM 948 C C . LEU A 1 120 ? -2.019 3.865 -16.164 1.00 94.94 120 LEU A C 1
ATOM 950 O O . LEU A 1 120 ? -1.584 4.994 -15.947 1.00 94.94 120 LEU A O 1
ATOM 954 N N . GLU A 1 121 ? -3.312 3.579 -16.204 1.00 94.56 121 GLU A N 1
ATOM 955 C CA . GLU A 1 121 ? -4.393 4.514 -15.895 1.00 94.56 121 GLU A CA 1
ATOM 956 C C . GLU A 1 121 ? -5.326 3.847 -14.870 1.00 94.56 121 GLU A C 1
ATOM 958 O O . GLU A 1 121 ? -5.438 2.617 -14.847 1.00 94.56 121 GLU A O 1
ATOM 963 N N . GLU A 1 122 ? -5.993 4.624 -14.014 1.00 94.75 122 GLU A N 1
ATOM 964 C CA . GLU A 1 122 ? -6.857 4.080 -12.950 1.00 94.75 122 GLU A CA 1
ATOM 965 C C . GLU A 1 122 ? -7.901 3.100 -13.495 1.00 94.75 122 GLU A C 1
ATOM 967 O O . GLU A 1 122 ? -8.002 1.970 -13.019 1.00 94.75 122 GLU A O 1
ATOM 972 N N . GLU A 1 123 ? -8.587 3.494 -14.570 1.00 94.19 123 GLU A N 1
ATOM 973 C CA . GLU A 1 123 ? -9.600 2.683 -15.246 1.00 94.19 123 GLU A CA 1
ATOM 974 C C . GLU A 1 123 ? -9.045 1.331 -15.714 1.00 94.19 123 GLU A C 1
ATOM 976 O O . GLU A 1 123 ? -9.700 0.299 -15.551 1.00 94.19 123 GLU A O 1
ATOM 981 N N . THR A 1 124 ? -7.821 1.313 -16.253 1.00 94.38 124 THR A N 1
ATOM 982 C CA . THR A 1 124 ? -7.179 0.077 -16.727 1.00 94.38 124 THR A CA 1
ATOM 983 C C . THR A 1 124 ? -6.812 -0.855 -15.575 1.00 94.38 124 THR A C 1
ATOM 985 O O . THR A 1 124 ? -7.041 -2.060 -15.675 1.00 94.38 124 THR A O 1
ATOM 988 N N . ILE A 1 125 ? -6.307 -0.312 -14.459 1.00 95.50 125 ILE A N 1
ATOM 989 C CA . ILE A 1 125 ? -5.967 -1.091 -13.261 1.00 95.50 125 ILE A CA 1
ATOM 990 C C . ILE A 1 125 ? -7.239 -1.700 -12.668 1.00 95.50 125 ILE A C 1
ATOM 992 O O . ILE A 1 125 ? -7.293 -2.905 -12.424 1.00 95.50 125 ILE A O 1
ATOM 996 N N . VAL A 1 126 ? -8.269 -0.877 -12.465 1.00 95.88 126 VAL A N 1
ATOM 997 C CA . VAL A 1 126 ? -9.555 -1.301 -11.901 1.00 95.88 126 VAL A CA 1
ATOM 998 C C . VAL A 1 126 ? -10.198 -2.366 -12.785 1.00 95.88 126 VAL A C 1
ATOM 1000 O O . VAL A 1 126 ? -10.487 -3.456 -12.298 1.00 95.88 126 VAL A O 1
ATOM 1003 N N . SER A 1 127 ? -10.328 -2.110 -14.090 1.00 95.12 127 SER A N 1
ATOM 1004 C CA . SER A 1 127 ? -10.953 -3.049 -15.030 1.00 95.12 127 SER A CA 1
ATOM 1005 C C . SER A 1 127 ? -10.227 -4.393 -15.093 1.00 95.12 127 SER A C 1
ATOM 1007 O O . SER A 1 127 ? -10.871 -5.441 -15.139 1.00 95.12 127 SER A O 1
ATOM 1009 N N . PHE A 1 128 ? -8.889 -4.382 -15.081 1.00 95.81 128 PHE A N 1
ATOM 1010 C CA . PHE A 1 128 ? -8.087 -5.605 -15.057 1.00 95.81 128 PHE A CA 1
ATOM 1011 C C . PHE A 1 128 ? -8.337 -6.414 -13.776 1.00 95.81 128 PHE A C 1
ATOM 1013 O O . PHE A 1 128 ? -8.533 -7.628 -13.828 1.00 95.81 128 PHE A O 1
ATOM 1020 N N . LEU A 1 129 ? -8.354 -5.750 -12.618 1.00 96.25 129 LEU A N 1
ATOM 1021 C CA . LEU A 1 129 ? -8.541 -6.408 -11.323 1.00 96.25 129 LEU A CA 1
ATOM 1022 C C . LEU A 1 129 ? -9.972 -6.904 -11.110 1.00 96.25 129 LEU A C 1
ATOM 1024 O O . LEU A 1 129 ? -10.160 -7.940 -10.473 1.00 96.25 129 LEU A O 1
ATOM 1028 N N . GLU A 1 130 ? -10.978 -6.190 -11.611 1.00 95.50 130 GLU A N 1
ATOM 1029 C CA . GLU A 1 130 ? -12.373 -6.640 -11.591 1.00 95.50 130 GLU A CA 1
ATOM 1030 C C . GLU A 1 130 ? -12.545 -7.926 -12.403 1.00 95.50 130 GLU A C 1
ATOM 1032 O O . GLU A 1 130 ? -13.081 -8.908 -11.885 1.00 95.50 130 GLU A O 1
ATOM 1037 N N . GLU A 1 131 ? -12.020 -7.950 -13.630 1.00 95.69 131 GLU A N 1
ATOM 1038 C CA . GLU A 1 131 ? -12.097 -9.118 -14.509 1.00 95.69 131 GLU A CA 1
ATOM 1039 C C . GLU A 1 131 ? -11.316 -10.310 -13.940 1.00 95.69 131 GLU A C 1
ATOM 1041 O O . GLU A 1 131 ? -11.825 -11.428 -13.877 1.00 95.69 131 GLU A O 1
ATOM 1046 N N . TYR A 1 132 ? -10.105 -10.081 -13.425 1.00 95.12 132 TYR A N 1
ATOM 1047 C CA . TYR A 1 132 ? -9.326 -11.138 -12.776 1.00 95.12 132 TYR A CA 1
ATOM 1048 C C . TYR A 1 132 ? -10.095 -11.758 -11.593 1.00 95.12 132 TYR A C 1
ATOM 1050 O O . TYR A 1 132 ? -10.161 -12.984 -11.433 1.00 95.12 132 TYR A O 1
ATOM 1058 N N . GLN A 1 133 ? -10.713 -10.916 -10.759 1.00 94.31 133 GLN A N 1
ATOM 1059 C CA . GLN A 1 133 ? -11.464 -11.345 -9.578 1.00 94.31 133 GLN A CA 1
ATOM 1060 C C . GLN A 1 133 ? -12.749 -12.113 -9.901 1.00 94.31 133 GLN A C 1
ATOM 1062 O O . GLN A 1 133 ? -13.212 -12.868 -9.041 1.00 94.31 133 GLN A O 1
ATOM 1067 N N . ALA A 1 134 ? -13.298 -11.975 -11.113 1.00 92.69 134 ALA A N 1
ATOM 1068 C CA . ALA A 1 134 ? -14.435 -12.775 -11.569 1.00 92.69 134 ALA A CA 1
ATOM 1069 C C . ALA A 1 134 ? -14.105 -14.279 -11.605 1.00 92.69 134 ALA A C 1
ATOM 1071 O O . ALA A 1 134 ? -14.977 -15.118 -11.380 1.00 92.69 134 ALA A O 1
ATOM 1072 N N . HIS A 1 135 ? -12.832 -14.621 -11.818 1.00 91.50 135 HIS A N 1
ATOM 1073 C CA . HIS A 1 135 ? -12.346 -16.000 -11.850 1.00 91.50 135 HIS A CA 1
ATOM 1074 C C . HIS A 1 135 ? -11.615 -16.407 -10.564 1.00 91.50 135 HIS A C 1
ATOM 1076 O O . HIS A 1 135 ? -11.754 -17.543 -10.106 1.00 91.50 135 HIS A O 1
ATOM 1082 N N . ALA A 1 136 ? -10.833 -15.498 -9.973 1.00 91.38 136 ALA A N 1
ATOM 1083 C CA . ALA A 1 136 ? -10.015 -15.777 -8.796 1.00 91.38 136 ALA A CA 1
ATOM 1084 C C . ALA A 1 136 ? -10.079 -14.623 -7.773 1.00 91.38 136 ALA A C 1
ATOM 1086 O O . ALA A 1 136 ? -9.290 -13.680 -7.858 1.00 91.38 136 ALA A O 1
ATOM 1087 N N . PRO A 1 137 ? -10.967 -14.708 -6.760 1.00 92.56 137 PRO A N 1
ATOM 1088 C CA . PRO A 1 137 ? -11.095 -13.690 -5.722 1.00 92.56 137 PRO A CA 1
ATOM 1089 C C . PRO A 1 137 ? -9.780 -13.375 -5.003 1.00 92.56 137 PRO A C 1
ATOM 1091 O O . PRO A 1 137 ? -9.053 -14.281 -4.568 1.00 92.56 137 PRO A O 1
ATOM 1094 N N . LEU A 1 138 ? -9.511 -12.080 -4.833 1.00 92.81 138 LEU A N 1
ATOM 1095 C CA . LEU A 1 138 ? -8.350 -11.578 -4.109 1.00 92.81 138 LEU A CA 1
ATOM 1096 C C . LEU A 1 138 ? -8.687 -11.362 -2.633 1.00 92.81 138 LEU A C 1
ATOM 1098 O O . LEU A 1 138 ? -9.776 -10.918 -2.273 1.00 92.81 138 LEU A O 1
ATOM 1102 N N . THR A 1 139 ? -7.733 -11.687 -1.766 1.00 91.75 139 THR A N 1
ATOM 1103 C CA . THR A 1 139 ? -7.838 -11.394 -0.329 1.00 91.75 139 THR A CA 1
ATOM 1104 C C . THR A 1 139 ? -7.611 -9.908 -0.053 1.00 91.75 139 THR A C 1
ATOM 1106 O O . THR A 1 139 ? -6.975 -9.206 -0.843 1.00 91.75 139 THR A O 1
ATOM 1109 N N . CYS A 1 140 ? -8.043 -9.421 1.114 1.00 91.50 140 CYS A N 1
ATOM 1110 C CA . CYS A 1 140 ? -7.794 -8.028 1.514 1.00 91.50 140 CYS A CA 1
ATOM 1111 C C . CYS A 1 140 ? -6.303 -7.687 1.514 1.00 91.50 140 CYS A C 1
ATOM 1113 O O . CYS A 1 140 ? -5.898 -6.603 1.101 1.00 91.50 140 CYS A O 1
ATOM 1115 N N . ARG A 1 141 ? -5.479 -8.636 1.964 1.00 89.81 141 ARG A N 1
ATOM 1116 C CA . ARG A 1 141 ? -4.024 -8.487 2.001 1.00 89.81 141 ARG A CA 1
ATOM 1117 C C . ARG A 1 141 ? -3.422 -8.364 0.601 1.00 89.81 141 ARG A C 1
ATOM 1119 O O . ARG A 1 141 ? -2.456 -7.632 0.428 1.00 89.81 141 ARG A O 1
ATOM 1126 N N . GLU A 1 142 ? -3.972 -9.079 -0.376 1.00 92.06 142 GLU A N 1
ATOM 1127 C CA . GLU A 1 142 ? -3.531 -8.985 -1.768 1.00 92.06 142 GLU A CA 1
ATOM 1128 C C . GLU A 1 142 ? -3.892 -7.635 -2.373 1.00 92.06 142 GLU A C 1
ATOM 1130 O O . GLU A 1 142 ? -3.001 -6.980 -2.904 1.00 92.06 142 GLU A O 1
ATOM 1135 N N . LEU A 1 143 ? -5.141 -7.185 -2.219 1.00 93.81 143 LEU A N 1
ATOM 1136 C CA . LEU A 1 143 ? -5.586 -5.883 -2.727 1.00 93.81 143 LEU A CA 1
ATOM 1137 C C . LEU A 1 143 ? -4.735 -4.730 -2.171 1.00 93.81 143 LEU A C 1
ATOM 1139 O O . LEU A 1 143 ? -4.259 -3.895 -2.933 1.00 93.81 143 LEU A O 1
ATOM 1143 N N . TRP A 1 144 ? -4.441 -4.737 -0.866 1.00 92.38 144 TRP A N 1
ATOM 1144 C CA . TRP A 1 144 ? -3.557 -3.740 -0.245 1.00 92.38 144 TRP A CA 1
ATOM 1145 C C . TRP A 1 144 ? -2.101 -3.797 -0.721 1.00 92.38 144 TRP A C 1
ATOM 1147 O O . TRP A 1 144 ? -1.367 -2.824 -0.560 1.00 92.38 144 TRP A O 1
ATOM 1157 N N . ALA A 1 145 ? -1.658 -4.921 -1.286 1.00 92.81 145 ALA A N 1
ATOM 1158 C CA . ALA A 1 145 ? -0.297 -5.076 -1.786 1.00 92.81 145 ALA A CA 1
ATOM 1159 C C . ALA A 1 145 ? -0.130 -4.605 -3.242 1.00 92.81 145 ALA A C 1
ATOM 1161 O O . ALA A 1 145 ? 1.001 -4.369 -3.666 1.00 92.81 145 ALA A O 1
ATOM 1162 N N . ILE A 1 146 ? -1.220 -4.439 -3.999 1.00 94.44 146 ILE A N 1
ATOM 1163 C CA . ILE A 1 146 ? -1.200 -4.025 -5.414 1.00 94.44 146 ILE A CA 1
ATOM 1164 C C . ILE A 1 146 ? -0.354 -2.769 -5.666 1.00 94.44 146 ILE A C 1
ATOM 1166 O O . ILE A 1 146 ? 0.511 -2.837 -6.540 1.00 94.44 146 ILE A O 1
ATOM 1170 N N . PRO A 1 147 ? -0.503 -1.664 -4.907 1.00 94.94 147 PRO A N 1
ATOM 1171 C CA . PRO A 1 147 ? 0.223 -0.425 -5.196 1.00 94.94 147 PRO A CA 1
ATOM 1172 C C . PRO A 1 147 ? 1.730 -0.638 -5.131 1.00 94.94 147 PRO A C 1
ATOM 1174 O O . PRO A 1 147 ? 2.486 -0.183 -5.986 1.00 94.94 147 PRO A O 1
ATOM 1177 N N . LEU A 1 148 ? 2.166 -1.399 -4.126 1.00 93.50 148 LEU A N 1
ATOM 1178 C CA . LEU A 1 148 ? 3.566 -1.726 -3.924 1.00 93.50 148 LEU A CA 1
ATOM 1179 C C . LEU A 1 148 ? 4.112 -2.564 -5.084 1.00 93.50 148 LEU A C 1
ATOM 1181 O O . LEU A 1 148 ? 5.197 -2.276 -5.577 1.00 93.50 148 LEU A O 1
ATOM 1185 N N . PHE A 1 149 ? 3.378 -3.583 -5.533 1.00 94.62 149 PHE A N 1
ATOM 1186 C CA . PHE A 1 149 ? 3.840 -4.442 -6.623 1.00 94.62 149 PHE A CA 1
ATOM 1187 C C . PHE A 1 149 ? 3.800 -3.753 -7.990 1.00 94.62 149 PHE A C 1
ATOM 1189 O O . PHE A 1 149 ? 4.722 -3.963 -8.772 1.00 94.62 149 PHE A O 1
ATOM 1196 N N . LEU A 1 150 ? 2.837 -2.860 -8.247 1.00 96.12 150 LEU A N 1
ATOM 1197 C CA . LEU A 1 150 ? 2.862 -1.994 -9.431 1.00 96.12 150 LEU A CA 1
ATOM 1198 C C . LEU A 1 150 ? 4.091 -1.078 -9.422 1.00 96.12 150 LEU A C 1
ATOM 1200 O O . LEU A 1 150 ? 4.804 -1.015 -10.421 1.00 96.12 150 LEU A O 1
ATOM 1204 N N . ARG A 1 151 ? 4.398 -0.431 -8.284 1.00 95.31 151 ARG A N 1
ATOM 1205 C CA . ARG A 1 151 ? 5.624 0.375 -8.130 1.00 95.31 151 ARG A CA 1
ATOM 1206 C C . ARG A 1 151 ? 6.870 -0.458 -8.401 1.00 95.31 151 ARG A C 1
ATOM 1208 O O . ARG A 1 151 ? 7.735 -0.016 -9.145 1.00 95.31 151 ARG A O 1
ATOM 1215 N N . ILE A 1 152 ? 6.953 -1.663 -7.837 1.00 94.19 152 ILE A N 1
ATOM 1216 C CA . ILE A 1 152 ? 8.090 -2.561 -8.062 1.00 94.19 152 ILE A CA 1
ATOM 1217 C C . ILE A 1 152 ? 8.271 -2.857 -9.554 1.00 94.19 152 ILE A C 1
ATOM 1219 O O . ILE A 1 152 ? 9.367 -2.653 -10.065 1.00 94.19 152 ILE A O 1
ATOM 1223 N N . CYS A 1 153 ? 7.217 -3.286 -10.250 1.00 95.00 153 CYS A N 1
ATOM 1224 C CA . CYS A 1 153 ? 7.304 -3.630 -11.669 1.00 95.00 153 CYS A CA 1
ATOM 1225 C C . CYS A 1 153 ? 7.683 -2.416 -12.532 1.00 95.00 153 CYS A C 1
ATOM 1227 O O . CYS A 1 153 ? 8.564 -2.526 -13.377 1.00 95.00 153 CYS A O 1
ATOM 1229 N N . LEU A 1 154 ? 7.108 -1.237 -12.268 1.00 95.62 154 LEU A N 1
ATOM 1230 C CA . LEU A 1 154 ? 7.471 0.001 -12.969 1.00 95.62 154 LEU A CA 1
ATOM 1231 C C . LEU A 1 154 ? 8.940 0.392 -12.741 1.00 95.62 154 LEU A C 1
ATOM 1233 O O . LEU A 1 154 ? 9.631 0.795 -13.675 1.00 95.62 154 LEU A O 1
ATOM 1237 N N . LEU A 1 155 ? 9.434 0.255 -11.509 1.00 94.75 155 LEU A N 1
ATOM 1238 C CA . LEU A 1 155 ? 10.833 0.514 -11.166 1.00 94.75 155 LEU A CA 1
ATOM 1239 C C . LEU A 1 155 ? 11.784 -0.494 -11.830 1.00 94.75 155 LEU A C 1
ATOM 1241 O O . LEU A 1 155 ? 12.870 -0.110 -12.267 1.00 94.75 155 LEU A O 1
ATOM 1245 N N . GLU A 1 156 ? 11.386 -1.764 -11.939 1.00 92.88 156 GLU A N 1
ATOM 1246 C CA . GLU A 1 156 ? 12.130 -2.779 -12.693 1.00 92.88 156 GLU A CA 1
ATOM 1247 C C . GLU A 1 156 ? 12.213 -2.411 -14.179 1.00 92.88 156 GLU A C 1
ATOM 1249 O O . GLU A 1 156 ? 13.321 -2.376 -14.715 1.00 92.88 156 GLU A O 1
ATOM 1254 N N . THR A 1 157 ? 11.094 -2.011 -14.797 1.00 92.69 157 THR A N 1
ATOM 1255 C CA . THR A 1 157 ? 11.054 -1.524 -16.186 1.00 92.69 157 THR A CA 1
ATOM 1256 C C . THR A 1 157 ? 11.974 -0.319 -16.396 1.00 92.69 157 THR A C 1
ATOM 1258 O O . THR A 1 157 ? 12.764 -0.298 -17.339 1.00 92.69 157 THR A O 1
ATOM 1261 N N . ILE A 1 158 ? 11.930 0.671 -15.500 1.00 93.25 158 ILE A N 1
ATOM 1262 C CA . ILE A 1 158 ? 12.805 1.853 -15.553 1.00 93.25 158 ILE A CA 1
ATOM 1263 C C . ILE A 1 158 ? 14.280 1.447 -15.469 1.00 93.25 158 ILE A C 1
ATOM 1265 O O . ILE A 1 158 ? 15.107 1.931 -16.243 1.00 93.25 158 ILE A O 1
ATOM 1269 N N . LYS A 1 159 ? 14.618 0.540 -14.546 1.00 92.25 159 LYS A N 1
ATOM 1270 C CA . LYS A 1 159 ? 15.980 0.022 -14.383 1.00 92.25 159 LYS A CA 1
ATOM 1271 C C . LYS A 1 159 ? 16.448 -0.709 -15.644 1.00 92.25 159 LYS A C 1
ATOM 1273 O O . LYS A 1 159 ? 17.572 -0.473 -16.077 1.00 92.25 159 LYS A O 1
ATOM 1278 N N . ASP A 1 160 ? 15.616 -1.553 -16.252 1.00 91.38 160 ASP A N 1
ATOM 1279 C CA . ASP A 1 160 ? 15.977 -2.275 -17.480 1.00 91.38 160 ASP A CA 1
ATOM 1280 C C . ASP A 1 160 ? 16.229 -1.315 -18.653 1.00 91.38 160 ASP A C 1
ATOM 1282 O O . ASP A 1 160 ? 17.231 -1.448 -19.360 1.00 91.38 160 ASP A O 1
ATOM 1286 N N . ILE A 1 161 ? 15.398 -0.278 -18.805 1.00 91.25 161 ILE A N 1
ATOM 1287 C CA . ILE A 1 161 ? 15.609 0.761 -19.823 1.00 91.25 161 ILE A CA 1
ATOM 1288 C C . ILE A 1 161 ? 16.894 1.555 -19.540 1.00 91.25 161 ILE A C 1
ATOM 1290 O O . ILE A 1 161 ? 17.676 1.801 -20.459 1.00 91.25 161 ILE A O 1
ATOM 1294 N N . ALA A 1 162 ? 17.165 1.914 -18.282 1.00 91.00 162 ALA A N 1
ATOM 1295 C CA . ALA A 1 162 ? 18.386 2.625 -17.900 1.00 91.00 162 ALA A CA 1
ATOM 1296 C C . ALA A 1 162 ? 19.658 1.818 -18.211 1.00 91.00 162 ALA A C 1
ATOM 1298 O O . ALA A 1 162 ? 20.636 2.374 -18.717 1.00 91.00 162 ALA A O 1
ATOM 1299 N N . VAL A 1 163 ? 19.637 0.503 -17.967 1.00 91.50 163 VAL A N 1
ATOM 1300 C CA . VAL A 1 163 ? 20.737 -0.401 -18.341 1.00 91.50 163 VAL A CA 1
ATOM 1301 C C . VAL A 1 163 ? 20.927 -0.417 -19.855 1.00 91.50 163 VAL A C 1
ATOM 1303 O O . VAL A 1 163 ? 22.050 -0.226 -20.322 1.00 91.50 163 VAL A O 1
ATOM 1306 N N . MET A 1 164 ? 19.847 -0.555 -20.631 1.00 89.81 164 MET A N 1
ATOM 1307 C CA . MET A 1 164 ? 19.929 -0.517 -22.096 1.00 89.81 164 MET A CA 1
ATOM 1308 C C . MET A 1 164 ? 20.498 0.808 -22.625 1.00 89.81 164 MET A C 1
ATOM 1310 O O . MET A 1 164 ? 21.284 0.806 -23.576 1.00 89.81 164 MET A O 1
ATOM 1314 N N . ILE A 1 165 ? 20.144 1.939 -22.008 1.00 87.31 165 ILE A N 1
ATOM 1315 C CA . ILE A 1 165 ? 20.696 3.259 -22.348 1.00 87.31 165 ILE A CA 1
ATOM 1316 C C . ILE A 1 165 ? 22.203 3.292 -22.076 1.00 87.31 165 ILE A C 1
ATOM 1318 O O . ILE A 1 165 ? 22.973 3.661 -22.964 1.00 87.31 165 ILE A O 1
ATOM 1322 N N . SER A 1 166 ? 22.640 2.862 -20.890 1.00 88.25 166 SER A N 1
ATOM 1323 C CA . SER A 1 166 ? 24.063 2.834 -20.525 1.00 88.25 166 SER A CA 1
ATOM 1324 C C . SER A 1 166 ? 24.879 1.925 -21.457 1.00 88.25 166 SER A C 1
ATOM 1326 O O . SER A 1 166 ? 25.941 2.322 -21.946 1.00 88.25 166 SER A O 1
ATOM 1328 N N . GLU A 1 167 ? 24.361 0.740 -21.797 1.00 89.00 167 GLU A N 1
ATOM 1329 C CA . GLU A 1 167 ? 24.996 -0.152 -22.774 1.00 89.00 167 GLU A CA 1
ATOM 1330 C C . GLU A 1 167 ? 25.075 0.474 -24.171 1.00 89.00 167 GLU A C 1
ATOM 1332 O O . GLU A 1 167 ? 26.107 0.369 -24.842 1.00 89.00 167 GLU A O 1
ATOM 1337 N N . SER A 1 168 ? 24.016 1.162 -24.602 1.00 87.88 168 SER A N 1
ATOM 1338 C CA . SER A 1 168 ? 23.972 1.855 -25.892 1.00 87.88 168 SER A CA 1
ATOM 1339 C C . SER A 1 168 ? 25.025 2.958 -25.975 1.00 87.88 168 SER A C 1
ATOM 1341 O O . SER A 1 168 ? 25.740 3.055 -26.974 1.00 87.88 168 SER A O 1
ATOM 1343 N N . ILE A 1 169 ? 25.188 3.748 -24.912 1.00 85.44 169 ILE A N 1
ATOM 1344 C CA . ILE A 1 169 ? 26.215 4.795 -24.832 1.00 85.44 169 ILE A CA 1
ATOM 1345 C C . ILE A 1 169 ? 27.620 4.180 -24.903 1.00 85.44 169 ILE A C 1
ATOM 1347 O O . ILE A 1 169 ? 28.456 4.634 -25.690 1.00 85.44 169 ILE A O 1
ATOM 1351 N N . LYS A 1 170 ? 27.867 3.087 -24.170 1.00 88.31 170 LYS A N 1
ATOM 1352 C CA . LYS A 1 170 ? 29.147 2.364 -24.218 1.00 88.31 170 LYS A CA 1
ATOM 1353 C C . LYS A 1 170 ? 29.478 1.870 -25.629 1.00 88.31 170 LYS A C 1
ATOM 1355 O O . LYS A 1 170 ? 30.615 2.022 -26.077 1.00 88.31 170 LYS A O 1
ATOM 1360 N N . LEU A 1 171 ? 28.502 1.305 -26.341 1.00 90.38 171 LEU A N 1
ATOM 1361 C CA . LEU A 1 171 ? 28.682 0.853 -27.725 1.00 90.38 171 LEU A CA 1
ATOM 1362 C C . LEU A 1 171 ? 28.970 2.017 -28.675 1.00 90.38 171 LEU A C 1
ATOM 1364 O O . LEU A 1 171 ? 29.849 1.901 -29.527 1.00 90.38 171 LEU A O 1
ATOM 1368 N N . ARG A 1 172 ? 28.289 3.154 -28.505 1.00 87.75 172 ARG A N 1
ATOM 1369 C CA . ARG A 1 172 ? 28.548 4.365 -29.295 1.00 87.75 172 ARG A CA 1
ATOM 1370 C C . ARG A 1 172 ? 29.962 4.900 -29.082 1.00 87.75 172 ARG A C 1
ATOM 1372 O O . ARG A 1 172 ? 30.641 5.224 -30.051 1.00 87.75 172 ARG A O 1
ATOM 1379 N N . LYS A 1 173 ? 30.445 4.914 -27.838 1.00 87.62 173 LYS A N 1
ATOM 1380 C CA . LYS A 1 173 ? 31.822 5.315 -27.513 1.00 87.62 173 LYS A CA 1
ATOM 1381 C C . LYS A 1 173 ? 32.855 4.401 -28.168 1.00 87.62 173 LYS A C 1
ATOM 1383 O O . LYS A 1 173 ? 33.805 4.891 -28.772 1.00 87.62 173 LYS A O 1
ATOM 1388 N N . GLN A 1 174 ? 32.635 3.088 -28.105 1.00 91.00 174 GLN A N 1
ATOM 1389 C CA . GLN A 1 174 ? 33.488 2.114 -28.787 1.00 91.00 174 GLN A CA 1
ATOM 1390 C C . GLN A 1 174 ? 33.480 2.321 -30.307 1.00 91.00 174 GLN A C 1
ATOM 1392 O O . GLN A 1 174 ? 34.525 2.205 -30.943 1.00 91.00 174 GLN A O 1
ATOM 1397 N N . ALA A 1 175 ? 32.324 2.627 -30.902 1.00 91.38 175 ALA A N 1
ATOM 1398 C CA . ALA A 1 175 ? 32.222 2.924 -32.328 1.00 91.38 175 ALA A CA 1
ATOM 1399 C C . ALA A 1 175 ? 33.024 4.178 -32.704 1.00 91.38 175 ALA A C 1
ATOM 1401 O O . ALA A 1 175 ? 33.783 4.136 -33.668 1.00 91.38 175 ALA A O 1
ATOM 1402 N N . ASP A 1 176 ? 32.932 5.249 -31.909 1.00 89.69 176 ASP A N 1
ATOM 1403 C CA . ASP A 1 176 ? 33.701 6.483 -32.117 1.00 89.69 176 ASP A CA 1
ATOM 1404 C C . ASP A 1 176 ? 35.222 6.238 -32.034 1.00 89.69 176 ASP A C 1
ATOM 1406 O O . ASP A 1 176 ? 35.978 6.713 -32.882 1.00 89.69 176 ASP A O 1
ATOM 1410 N N . GLU A 1 177 ? 35.685 5.474 -31.038 1.00 91.38 177 GLU A N 1
ATOM 1411 C CA . GLU A 1 177 ? 37.107 5.125 -30.869 1.00 91.38 177 GLU A CA 1
ATOM 1412 C C . GLU A 1 177 ? 37.639 4.316 -32.060 1.00 91.38 177 GLU A C 1
ATOM 1414 O O . GLU A 1 177 ? 38.721 4.594 -32.588 1.00 91.38 177 GLU A O 1
ATOM 1419 N N . TRP A 1 178 ? 36.857 3.338 -32.525 1.00 93.25 178 TRP A N 1
ATOM 1420 C CA . TRP A 1 178 ? 37.205 2.542 -33.697 1.00 93.25 178 TRP A CA 1
ATOM 1421 C C . TRP A 1 178 ? 37.153 3.347 -34.993 1.00 93.25 178 TRP A C 1
ATOM 1423 O O . TRP A 1 178 ? 38.022 3.147 -35.838 1.00 93.25 178 TRP A O 1
ATOM 1433 N N . ALA A 1 179 ? 36.203 4.274 -35.142 1.00 91.38 179 ALA A N 1
ATOM 1434 C CA . ALA A 1 179 ? 36.134 5.165 -36.296 1.00 91.38 179 ALA A CA 1
ATOM 1435 C C . ALA A 1 179 ? 37.422 5.988 -36.425 1.00 91.38 179 ALA A C 1
ATOM 1437 O O . ALA A 1 179 ? 38.040 5.992 -37.486 1.00 91.38 179 ALA A O 1
ATOM 1438 N N . VAL A 1 180 ? 37.887 6.601 -35.328 1.00 91.56 180 VAL A N 1
ATOM 1439 C CA . VAL A 1 180 ? 39.148 7.363 -35.305 1.00 91.56 180 VAL A CA 1
ATOM 1440 C C . VAL A 1 180 ? 40.345 6.466 -35.626 1.00 91.56 180 VAL A C 1
ATOM 1442 O O . VAL A 1 180 ? 41.182 6.830 -36.451 1.00 91.56 180 VAL A O 1
ATOM 1445 N N . LYS A 1 181 ? 40.433 5.276 -35.015 1.00 92.44 181 LYS A N 1
ATOM 1446 C CA . LYS A 1 181 ? 41.542 4.339 -35.260 1.00 92.44 181 LYS A CA 1
ATOM 1447 C C . LYS A 1 181 ? 41.593 3.887 -36.725 1.00 92.44 181 LYS A C 1
ATOM 1449 O O . LYS A 1 181 ? 42.665 3.910 -37.328 1.00 92.44 181 LYS A O 1
ATOM 1454 N N . LEU A 1 182 ? 40.445 3.520 -37.298 1.00 91.50 182 LEU A N 1
ATOM 1455 C CA . LEU A 1 182 ? 40.323 3.093 -38.693 1.00 91.50 182 LEU A CA 1
ATOM 1456 C C . LEU A 1 182 ? 40.661 4.235 -39.655 1.00 91.50 182 LEU A C 1
ATOM 1458 O O . LEU A 1 182 ? 41.468 4.032 -40.560 1.00 91.50 182 LEU A O 1
ATOM 1462 N N . MET A 1 183 ? 40.127 5.437 -39.420 1.00 90.56 183 MET A N 1
ATOM 1463 C CA . MET A 1 183 ? 40.416 6.613 -40.245 1.00 90.56 183 MET A CA 1
ATOM 1464 C C . MET A 1 183 ? 41.898 6.981 -40.215 1.00 90.56 183 MET A C 1
ATOM 1466 O O . MET A 1 183 ? 42.511 7.077 -41.272 1.00 90.56 183 MET A O 1
ATOM 1470 N N . ASN A 1 184 ? 42.515 7.068 -39.033 1.00 89.75 184 ASN A N 1
ATOM 1471 C CA . ASN A 1 184 ? 43.943 7.379 -38.913 1.00 89.75 184 ASN A CA 1
ATOM 1472 C C . ASN A 1 184 ? 44.823 6.359 -39.654 1.00 89.75 184 ASN A C 1
ATOM 1474 O O . ASN A 1 184 ? 45.781 6.739 -40.326 1.00 89.75 184 ASN A O 1
ATOM 1478 N N . SER A 1 185 ? 44.495 5.065 -39.555 1.00 88.50 185 SER A N 1
ATOM 1479 C CA . SER A 1 185 ? 45.223 4.017 -40.281 1.00 88.50 185 SER A CA 1
ATOM 1480 C C . SER A 1 185 ? 45.002 4.076 -41.799 1.00 88.50 185 SER A C 1
ATOM 1482 O O . SER A 1 185 ? 45.934 3.818 -42.560 1.00 88.50 185 SER A O 1
ATOM 1484 N N . LEU A 1 186 ? 43.807 4.476 -42.254 1.00 87.38 186 LEU A N 1
ATOM 1485 C CA . LEU A 1 186 ? 43.513 4.671 -43.674 1.00 87.38 186 LEU A CA 1
ATOM 1486 C C . LEU A 1 186 ? 44.267 5.878 -44.245 1.00 87.38 186 LEU A C 1
ATOM 1488 O O . LEU A 1 186 ? 44.828 5.770 -45.333 1.00 87.38 186 LEU A O 1
ATOM 1492 N N . THR A 1 187 ? 44.304 7.000 -43.522 1.00 86.69 187 THR A N 1
ATOM 1493 C CA . THR A 1 187 ? 45.024 8.214 -43.936 1.00 86.69 187 THR A CA 1
ATOM 1494 C C . THR A 1 187 ? 46.517 7.935 -44.084 1.00 86.69 187 THR A C 1
ATOM 1496 O O . THR A 1 187 ? 47.074 8.169 -45.154 1.00 86.69 187 THR A O 1
ATOM 1499 N N . ARG A 1 188 ? 47.147 7.297 -43.086 1.00 84.75 188 ARG A N 1
ATOM 1500 C CA . ARG A 1 188 ? 48.568 6.902 -43.163 1.00 84.75 188 ARG A CA 1
ATOM 1501 C C . ARG A 1 188 ? 48.857 5.951 -44.323 1.00 84.75 188 ARG A C 1
ATOM 1503 O O . ARG A 1 188 ? 49.835 6.124 -45.037 1.00 84.75 188 ARG A O 1
ATOM 1510 N N . SER A 1 189 ? 47.969 4.985 -44.564 1.00 84.38 189 SER A N 1
ATOM 1511 C CA . SER A 1 189 ? 48.093 4.055 -45.693 1.00 84.38 189 SER A CA 1
ATOM 1512 C C . SER A 1 189 ? 47.955 4.724 -47.070 1.00 84.38 189 SER A C 1
ATOM 1514 O O . SER A 1 189 ? 48.315 4.102 -48.077 1.00 84.38 189 SER A O 1
ATOM 1516 N N . ARG A 1 190 ? 47.375 5.929 -47.154 1.00 81.88 190 ARG A N 1
ATOM 1517 C CA . ARG A 1 190 ? 47.314 6.719 -48.394 1.00 81.88 190 ARG A CA 1
ATOM 1518 C C . ARG A 1 190 ? 48.570 7.552 -48.609 1.00 81.88 190 ARG A C 1
ATOM 1520 O O . ARG A 1 190 ? 48.951 7.744 -49.759 1.00 81.88 190 ARG A O 1
ATOM 1527 N N . GLU A 1 191 ? 49.174 8.032 -47.527 1.00 82.94 191 GLU A N 1
ATOM 1528 C CA . GLU A 1 191 ? 50.399 8.833 -47.550 1.00 82.94 191 GLU A CA 1
ATOM 1529 C C . GLU A 1 191 ? 51.632 7.980 -47.874 1.00 82.94 191 GLU A C 1
ATOM 1531 O O . GLU A 1 191 ? 52.487 8.424 -48.638 1.00 82.94 191 GLU A O 1
ATOM 1536 N N . ASP A 1 192 ? 51.693 6.742 -47.368 1.00 78.69 192 ASP A N 1
ATOM 1537 C CA . ASP A 1 192 ? 52.826 5.837 -47.577 1.00 78.69 192 ASP A CA 1
ATOM 1538 C C . ASP A 1 192 ? 52.361 4.373 -47.832 1.00 78.69 192 ASP A C 1
ATOM 1540 O O . ASP A 1 192 ? 51.613 3.798 -47.028 1.00 78.69 192 ASP A O 1
ATOM 1544 N N . PRO A 1 193 ? 52.766 3.747 -48.964 1.00 75.31 193 PRO A N 1
ATOM 1545 C CA . PRO A 1 193 ? 52.413 2.371 -49.314 1.00 75.31 193 PRO A CA 1
ATOM 1546 C C . PRO A 1 193 ? 52.806 1.301 -48.285 1.00 75.31 193 PRO A C 1
ATOM 1548 O O . PRO A 1 193 ? 52.101 0.288 -48.213 1.00 75.31 193 PRO A O 1
ATOM 1551 N N . ASP A 1 194 ? 53.864 1.511 -47.493 1.00 77.19 194 ASP A N 1
ATOM 1552 C CA . ASP A 1 194 ? 54.346 0.535 -46.500 1.00 77.19 194 ASP A CA 1
ATOM 1553 C C . ASP A 1 194 ? 53.341 0.339 -45.345 1.00 77.19 194 ASP A C 1
ATOM 1555 O O . ASP A 1 194 ? 53.294 -0.713 -44.705 1.00 77.19 194 ASP A O 1
ATOM 1559 N N . TYR A 1 195 ? 52.437 1.302 -45.138 1.00 75.69 195 TYR A N 1
ATOM 1560 C CA . TYR A 1 195 ? 51.421 1.279 -44.080 1.00 75.69 195 TYR A CA 1
ATOM 1561 C C . TYR A 1 195 ? 50.110 0.575 -44.485 1.00 75.69 195 TYR A C 1
ATOM 1563 O O . TYR A 1 195 ? 49.170 0.486 -43.689 1.00 75.69 195 TYR A O 1
ATOM 1571 N N . ARG A 1 196 ? 50.021 0.012 -45.702 1.00 77.62 196 ARG A N 1
ATOM 1572 C CA . ARG A 1 196 ? 48.842 -0.764 -46.152 1.00 77.62 196 ARG A CA 1
ATOM 1573 C C . ARG A 1 196 ? 48.598 -2.023 -45.325 1.00 77.62 196 ARG A C 1
ATOM 1575 O O . ARG A 1 196 ? 47.444 -2.385 -45.079 1.00 77.62 196 ARG A O 1
ATOM 1582 N N . ASP A 1 197 ? 49.664 -2.689 -44.892 1.00 78.94 197 ASP A N 1
ATOM 1583 C CA . ASP A 1 197 ? 49.550 -3.886 -44.057 1.00 78.94 197 ASP A CA 1
ATOM 1584 C C . ASP A 1 197 ? 49.157 -3.540 -42.612 1.00 78.94 197 ASP A C 1
ATOM 1586 O O . ASP A 1 197 ? 48.445 -4.315 -41.968 1.00 78.94 197 ASP A O 1
ATOM 1590 N N . GLU A 1 198 ? 49.495 -2.337 -42.133 1.00 81.50 198 GLU A N 1
ATOM 1591 C CA . GLU A 1 198 ? 48.994 -1.813 -40.857 1.00 81.50 198 GLU A CA 1
ATOM 1592 C C . GLU A 1 198 ? 47.474 -1.592 -40.910 1.00 81.50 198 GLU A C 1
ATOM 1594 O O . GLU A 1 198 ? 46.760 -2.050 -40.019 1.00 81.50 198 GLU A O 1
ATOM 1599 N N . PHE A 1 199 ? 46.946 -0.993 -41.984 1.00 84.56 199 PHE A N 1
ATOM 1600 C CA . PHE A 1 199 ? 45.497 -0.819 -42.162 1.00 84.56 199 PHE A CA 1
ATOM 1601 C C . PHE A 1 199 ? 44.739 -2.160 -42.161 1.00 84.56 199 PHE A C 1
ATOM 1603 O O . PHE A 1 199 ? 43.729 -2.316 -41.468 1.00 84.56 199 PHE A O 1
ATOM 1610 N N . ARG A 1 200 ? 45.257 -3.176 -42.867 1.00 84.81 200 ARG A N 1
ATOM 1611 C CA . ARG A 1 200 ? 44.686 -4.539 -42.856 1.00 84.81 200 ARG A CA 1
ATOM 1612 C C . ARG A 1 200 ? 44.718 -5.173 -41.468 1.00 84.81 200 ARG A C 1
ATOM 1614 O O . ARG A 1 200 ? 43.764 -5.850 -41.074 1.00 84.81 200 ARG A O 1
ATOM 1621 N N . LYS A 1 201 ? 45.795 -4.948 -40.713 1.00 88.12 201 LYS A N 1
ATOM 1622 C CA . LYS A 1 201 ? 45.913 -5.418 -39.333 1.00 88.12 201 LYS A CA 1
ATOM 1623 C C . LYS A 1 201 ? 44.857 -4.769 -38.438 1.00 88.12 201 LYS A C 1
ATOM 1625 O O . LYS A 1 201 ? 44.192 -5.486 -37.701 1.00 88.12 201 LYS A O 1
ATOM 1630 N N . VAL A 1 202 ? 44.631 -3.459 -38.558 1.00 89.44 202 VAL A N 1
ATOM 1631 C CA . VAL A 1 202 ? 43.593 -2.744 -37.790 1.00 89.44 202 VAL A CA 1
ATOM 1632 C C . VAL A 1 202 ? 42.185 -3.256 -38.120 1.00 89.44 202 VAL A C 1
ATOM 1634 O O . VAL A 1 202 ? 41.387 -3.441 -37.202 1.00 89.44 202 VAL A O 1
ATOM 1637 N N . ILE A 1 203 ? 41.888 -3.553 -39.390 1.00 88.19 203 ILE A N 1
ATOM 1638 C CA . ILE A 1 203 ? 40.628 -4.208 -39.792 1.00 88.19 203 ILE A CA 1
ATOM 1639 C C . ILE A 1 203 ? 40.485 -5.582 -39.124 1.00 88.19 203 ILE A C 1
ATOM 1641 O O . ILE A 1 203 ? 39.442 -5.895 -38.554 1.00 88.19 203 ILE A O 1
ATOM 1645 N N . THR A 1 204 ? 41.548 -6.386 -39.134 1.00 88.12 204 THR A N 1
ATOM 1646 C CA . THR A 1 204 ? 41.533 -7.728 -38.529 1.00 88.12 204 THR A CA 1
ATOM 1647 C C . THR A 1 204 ? 41.359 -7.657 -37.008 1.00 88.12 204 THR A C 1
ATOM 1649 O O . THR A 1 204 ? 40.621 -8.450 -36.423 1.00 88.12 204 THR A O 1
ATOM 1652 N N . GLU A 1 205 ? 42.000 -6.686 -36.352 1.00 91.12 205 GLU A N 1
ATOM 1653 C CA . GLU A 1 205 ? 41.817 -6.402 -34.925 1.00 91.12 205 GLU A CA 1
ATOM 1654 C C . GLU A 1 205 ? 40.374 -5.985 -34.613 1.00 91.12 205 GLU A C 1
ATOM 1656 O O . GLU A 1 205 ? 39.810 -6.427 -33.609 1.00 91.12 205 GLU A O 1
ATOM 1661 N N . HIS A 1 206 ? 39.759 -5.166 -35.474 1.00 92.56 206 HIS A N 1
ATOM 1662 C CA . HIS A 1 206 ? 38.352 -4.793 -35.340 1.00 92.56 206 HIS A CA 1
ATOM 1663 C C . HIS A 1 206 ? 37.440 -6.011 -35.455 1.00 92.56 206 HIS A C 1
ATOM 1665 O O . HIS A 1 206 ? 36.593 -6.213 -34.586 1.00 92.56 206 HIS A O 1
ATOM 1671 N N . ASP A 1 207 ? 37.635 -6.843 -36.480 1.00 88.19 207 ASP A N 1
ATOM 1672 C CA . ASP A 1 207 ? 36.838 -8.049 -36.707 1.00 88.19 207 ASP A CA 1
ATOM 1673 C C . ASP A 1 207 ? 36.964 -9.052 -35.556 1.00 88.19 207 ASP A C 1
ATOM 1675 O O . ASP A 1 207 ? 35.965 -9.644 -35.136 1.00 88.19 207 ASP A O 1
ATOM 1679 N N . ALA A 1 208 ? 38.164 -9.192 -34.988 1.00 88.12 208 ALA A N 1
ATOM 1680 C CA . ALA A 1 208 ? 38.400 -10.029 -33.818 1.00 88.12 208 ALA A CA 1
ATOM 1681 C C . ALA A 1 208 ? 37.651 -9.518 -32.575 1.00 88.12 208 ALA A C 1
ATOM 1683 O O . ALA A 1 208 ? 37.076 -10.320 -31.832 1.00 88.12 208 ALA A O 1
ATOM 1684 N N . ALA A 1 209 ? 37.634 -8.198 -32.361 1.00 86.69 209 ALA A N 1
ATOM 1685 C CA . ALA A 1 209 ? 36.950 -7.564 -31.234 1.00 86.69 209 ALA A CA 1
ATOM 1686 C C . ALA A 1 209 ? 35.421 -7.507 -31.413 1.00 86.69 209 ALA A C 1
ATOM 1688 O O . ALA A 1 209 ? 34.677 -7.649 -30.444 1.00 86.69 209 ALA A O 1
ATOM 1689 N N . ASN A 1 210 ? 34.943 -7.339 -32.648 1.00 85.69 210 ASN A N 1
ATOM 1690 C CA . ASN A 1 210 ? 33.542 -7.102 -32.991 1.00 85.69 210 ASN A CA 1
ATOM 1691 C C . ASN A 1 210 ? 33.040 -8.149 -33.989 1.00 85.69 210 ASN A C 1
ATOM 1693 O O . ASN A 1 210 ? 32.677 -7.817 -35.118 1.00 85.69 210 ASN A O 1
ATOM 1697 N N . LYS A 1 211 ? 33.005 -9.423 -33.583 1.00 82.88 211 LYS A N 1
ATOM 1698 C CA . LYS A 1 211 ? 32.551 -10.531 -34.448 1.00 82.88 211 LYS A CA 1
ATOM 1699 C C . LYS A 1 211 ? 31.162 -10.287 -35.040 1.00 82.88 211 LYS A C 1
ATOM 1701 O O . LYS A 1 211 ? 30.938 -10.534 -36.220 1.00 82.88 211 LYS A O 1
ATOM 1706 N N . VAL A 1 212 ? 30.246 -9.775 -34.218 1.00 87.62 212 VAL A N 1
ATOM 1707 C CA . VAL A 1 212 ? 28.913 -9.344 -34.642 1.00 87.62 212 VAL A CA 1
ATOM 1708 C C . VAL A 1 212 ? 28.780 -7.852 -34.375 1.00 87.62 212 VAL A C 1
ATOM 1710 O O . VAL A 1 212 ? 28.872 -7.415 -33.228 1.00 87.62 212 VAL A O 1
ATOM 1713 N N . LEU A 1 213 ? 28.563 -7.070 -35.432 1.00 89.19 213 LEU A N 1
ATOM 1714 C CA . LEU A 1 213 ? 28.198 -5.664 -35.319 1.00 89.19 213 LEU A CA 1
ATOM 1715 C C . LEU A 1 213 ? 26.821 -5.533 -34.658 1.00 89.19 213 LEU A C 1
ATOM 1717 O O . LEU A 1 213 ? 25.805 -5.897 -35.238 1.00 89.19 213 LEU A O 1
ATOM 1721 N N . LYS A 1 214 ? 26.785 -5.026 -33.423 1.00 92.12 214 LYS A N 1
ATOM 1722 C CA . LYS A 1 214 ? 25.518 -4.681 -32.764 1.00 92.12 214 LYS A CA 1
ATOM 1723 C C . LYS A 1 214 ? 24.876 -3.482 -33.486 1.00 92.12 214 LYS A C 1
ATOM 1725 O O . LYS A 1 214 ? 25.620 -2.571 -33.851 1.00 92.12 214 LYS A O 1
ATOM 1730 N N . PRO A 1 215 ? 23.537 -3.403 -33.616 1.00 91.94 215 PRO A N 1
ATOM 1731 C CA . PRO A 1 215 ? 22.872 -2.337 -34.375 1.00 91.94 215 PRO A CA 1
ATOM 1732 C C . PRO A 1 215 ? 23.283 -0.917 -33.955 1.00 91.94 215 PRO A C 1
ATOM 1734 O O . PRO A 1 215 ? 23.718 -0.130 -34.786 1.00 91.94 215 PRO A O 1
ATOM 1737 N N . VAL A 1 216 ? 23.262 -0.618 -32.650 1.00 91.50 216 VAL A N 1
ATOM 1738 C CA . VAL A 1 216 ? 23.651 0.701 -32.105 1.00 91.50 216 VAL A CA 1
ATOM 1739 C C . VAL A 1 216 ? 25.119 1.042 -32.398 1.00 91.50 216 VAL A C 1
ATOM 1741 O O . VAL A 1 216 ? 25.459 2.194 -32.656 1.00 91.50 216 VAL A O 1
ATOM 1744 N N . TYR A 1 217 ? 26.000 0.038 -32.368 1.00 93.38 217 TYR A N 1
ATOM 1745 C CA . TYR A 1 217 ? 27.416 0.210 -32.694 1.00 93.38 217 TYR A CA 1
ATOM 1746 C C . TYR A 1 217 ? 27.605 0.511 -34.188 1.00 93.38 217 TYR A C 1
ATOM 1748 O O . TYR A 1 217 ? 28.340 1.428 -34.548 1.00 93.38 217 TYR A O 1
ATOM 1756 N N . ALA A 1 218 ? 26.935 -0.254 -35.054 1.00 93.12 218 ALA A N 1
ATOM 1757 C CA . ALA A 1 218 ? 27.020 -0.109 -36.503 1.00 93.12 218 ALA A CA 1
ATOM 1758 C C . ALA A 1 218 ? 26.451 1.231 -36.986 1.00 93.12 218 ALA A C 1
ATOM 1760 O O . ALA A 1 218 ? 27.105 1.905 -37.778 1.00 93.12 218 ALA A O 1
ATOM 1761 N N . GLU A 1 219 ? 25.286 1.637 -36.470 1.00 93.31 219 GLU A N 1
ATOM 1762 C CA . GLU A 1 219 ? 24.662 2.936 -36.752 1.00 93.31 219 GLU A CA 1
ATOM 1763 C C . GLU A 1 219 ? 25.633 4.077 -36.454 1.00 93.31 219 GLU A C 1
ATOM 1765 O O . GLU A 1 219 ? 25.937 4.884 -37.333 1.00 93.31 219 GLU A O 1
ATOM 1770 N N . ARG A 1 220 ? 26.211 4.080 -35.248 1.00 91.56 220 ARG A N 1
ATOM 1771 C CA . ARG A 1 220 ? 27.141 5.129 -34.836 1.00 91.56 220 ARG A CA 1
ATOM 1772 C C . ARG A 1 220 ? 28.440 5.128 -35.639 1.00 91.56 220 ARG A C 1
ATOM 1774 O O . ARG A 1 220 ? 28.918 6.197 -36.016 1.00 91.56 220 ARG A O 1
ATOM 1781 N N . LEU A 1 221 ? 29.007 3.951 -35.917 1.00 92.56 221 LEU A N 1
ATOM 1782 C CA . LEU A 1 221 ? 30.222 3.822 -36.726 1.00 92.56 221 LEU A CA 1
ATOM 1783 C C . LEU A 1 221 ? 29.993 4.372 -38.140 1.00 92.56 221 LEU A C 1
ATOM 1785 O O . LEU A 1 221 ? 30.795 5.163 -38.629 1.00 92.56 221 LEU A O 1
ATOM 1789 N N . LEU A 1 222 ? 28.882 3.998 -38.779 1.00 92.06 222 LEU A N 1
ATOM 1790 C CA . LEU A 1 222 ? 28.518 4.481 -40.110 1.00 92.06 222 LEU A CA 1
ATOM 1791 C C . LEU A 1 222 ? 28.234 5.984 -40.119 1.00 92.06 222 LEU A C 1
ATOM 1793 O O . LEU A 1 222 ? 28.671 6.663 -41.046 1.00 92.06 222 LEU A O 1
ATOM 1797 N N . GLN A 1 223 ? 27.550 6.511 -39.099 1.00 90.06 223 GLN A N 1
ATOM 1798 C CA . GLN A 1 223 ? 27.316 7.948 -38.950 1.00 90.06 223 GLN A CA 1
ATOM 1799 C C . GLN A 1 223 ? 28.646 8.712 -38.913 1.00 90.06 223 GLN A C 1
ATOM 1801 O O . GLN A 1 223 ? 28.861 9.606 -39.730 1.00 90.06 223 GLN A O 1
ATOM 1806 N N . ARG A 1 224 ? 29.571 8.306 -38.033 1.00 90.25 224 ARG A N 1
ATOM 1807 C CA . ARG A 1 224 ? 30.876 8.963 -37.878 1.00 90.25 224 ARG A CA 1
ATOM 1808 C C . ARG A 1 224 ? 31.726 8.878 -39.148 1.00 90.25 224 ARG A C 1
ATOM 1810 O O . ARG A 1 224 ? 32.354 9.857 -39.524 1.00 90.25 224 ARG A O 1
ATOM 1817 N N . LEU A 1 225 ? 31.728 7.734 -39.836 1.00 90.81 225 LEU A N 1
ATOM 1818 C CA . LEU A 1 225 ? 32.448 7.577 -41.105 1.00 90.81 225 LEU A CA 1
ATOM 1819 C C . LEU A 1 225 ? 31.850 8.443 -42.225 1.00 90.81 225 LEU A C 1
ATOM 1821 O O . LEU A 1 225 ? 32.591 8.956 -43.056 1.00 90.81 225 LEU A O 1
ATOM 1825 N N . ARG A 1 226 ? 30.524 8.634 -42.255 1.00 89.38 226 ARG A N 1
ATOM 1826 C CA . ARG A 1 226 ? 29.861 9.509 -43.240 1.00 89.38 226 ARG A CA 1
ATOM 1827 C C . ARG A 1 226 ? 30.166 10.991 -43.009 1.00 89.38 226 ARG A C 1
ATOM 1829 O O . ARG A 1 226 ? 30.246 11.728 -43.987 1.00 89.38 226 ARG A O 1
ATOM 1836 N N . GLU A 1 227 ? 30.369 11.417 -41.761 1.00 88.12 227 GLU A N 1
ATOM 1837 C CA . GLU A 1 227 ? 30.795 12.789 -41.426 1.00 88.12 227 GLU A CA 1
ATOM 1838 C C . GLU A 1 227 ? 32.176 13.138 -42.013 1.00 88.12 227 GLU A C 1
ATOM 1840 O O . GLU A 1 227 ? 32.395 14.278 -42.410 1.00 88.12 227 GLU A O 1
ATOM 1845 N N . GLU A 1 228 ? 33.079 12.158 -42.137 1.00 85.44 228 GLU A N 1
ATOM 1846 C CA . GLU A 1 228 ? 34.412 12.310 -42.756 1.00 85.44 228 GLU A CA 1
ATOM 1847 C C . GLU A 1 228 ? 34.365 12.314 -44.306 1.00 85.44 228 GLU A C 1
ATOM 1849 O O . GLU A 1 228 ? 35.378 12.483 -44.988 1.00 85.44 228 GLU A O 1
ATOM 1854 N N . GLY A 1 229 ? 33.181 12.129 -44.902 1.00 85.06 229 GLY A N 1
ATOM 1855 C CA . GLY A 1 229 ? 32.950 12.264 -46.340 1.00 85.06 229 GLY A CA 1
ATOM 1856 C C . GLY A 1 229 ? 33.598 11.177 -47.210 1.00 85.06 229 GLY A C 1
ATOM 1857 O O . GLY A 1 229 ? 33.673 10.000 -46.854 1.00 85.06 229 GLY A O 1
ATOM 1858 N N . GLY A 1 230 ? 34.034 11.561 -48.417 1.00 81.38 230 GLY A N 1
ATOM 1859 C CA . GLY A 1 230 ? 34.537 10.627 -49.436 1.00 81.38 230 GLY A CA 1
ATOM 1860 C C . GLY A 1 230 ? 35.807 9.872 -49.031 1.00 81.38 230 GLY A C 1
ATOM 1861 O O . GLY A 1 230 ? 36.104 8.810 -49.585 1.00 81.38 230 GLY A O 1
ATOM 1862 N N . GLU A 1 231 ? 36.541 10.373 -48.037 1.00 83.50 231 GLU A N 1
ATOM 1863 C CA . GLU A 1 231 ? 37.762 9.735 -47.564 1.00 83.50 231 GLU A CA 1
ATOM 1864 C C . GLU A 1 231 ? 37.495 8.400 -46.865 1.00 83.50 231 GLU A C 1
ATOM 1866 O O . GLU A 1 231 ? 38.276 7.466 -47.044 1.00 83.50 231 GLU A O 1
ATOM 1871 N N . ALA A 1 232 ? 36.359 8.256 -46.184 1.00 88.94 232 ALA A N 1
ATOM 1872 C CA . ALA A 1 232 ? 35.986 7.044 -45.461 1.00 88.94 232 ALA A CA 1
ATOM 1873 C C . ALA A 1 232 ? 35.380 5.934 -46.344 1.00 88.94 232 ALA A C 1
ATOM 1875 O O . ALA A 1 232 ? 35.110 4.833 -45.856 1.00 88.94 232 ALA A O 1
ATOM 1876 N N . ALA A 1 233 ? 35.175 6.175 -47.647 1.00 88.88 233 ALA A N 1
ATOM 1877 C CA . ALA A 1 233 ? 34.464 5.256 -48.544 1.00 88.88 233 ALA A CA 1
ATOM 1878 C C . ALA A 1 233 ? 34.970 3.791 -48.533 1.00 88.88 233 ALA A C 1
ATOM 1880 O O . ALA A 1 233 ? 34.129 2.889 -48.590 1.00 88.88 233 ALA A O 1
ATOM 1881 N N . PRO A 1 234 ? 36.286 3.494 -48.440 1.00 89.44 234 PRO A N 1
ATOM 1882 C CA . PRO A 1 234 ? 36.767 2.114 -48.334 1.00 89.44 234 PRO A CA 1
ATOM 1883 C C . PRO A 1 234 ? 36.314 1.405 -47.050 1.00 89.44 234 PRO A C 1
ATOM 1885 O O . PRO A 1 234 ? 35.969 0.227 -47.096 1.00 89.44 234 PRO A O 1
ATOM 1888 N N . ILE A 1 235 ? 36.283 2.123 -45.922 1.00 90.00 235 ILE A N 1
ATOM 1889 C CA . ILE A 1 235 ? 35.851 1.575 -44.629 1.00 90.00 235 ILE A CA 1
ATOM 1890 C C . ILE A 1 235 ? 34.335 1.365 -44.645 1.00 90.00 235 ILE A C 1
ATOM 1892 O O . ILE A 1 235 ? 33.875 0.308 -44.229 1.00 90.00 235 ILE A O 1
ATOM 1896 N N . ILE A 1 236 ? 33.566 2.314 -45.195 1.00 91.25 236 ILE A N 1
ATOM 1897 C CA . ILE A 1 236 ? 32.103 2.191 -45.321 1.00 91.25 236 ILE A CA 1
ATOM 1898 C C . ILE A 1 236 ? 31.731 0.931 -46.117 1.00 91.25 236 ILE A C 1
ATOM 1900 O O . ILE A 1 236 ? 30.949 0.123 -45.629 1.00 91.25 236 ILE A O 1
ATOM 1904 N N . ARG A 1 237 ? 32.364 0.686 -47.276 1.00 90.81 237 ARG A N 1
ATOM 1905 C CA . ARG A 1 237 ? 32.104 -0.529 -48.077 1.00 90.81 237 ARG A CA 1
ATOM 1906 C C . ARG A 1 237 ? 32.445 -1.821 -47.338 1.00 90.81 237 ARG A C 1
ATOM 1908 O O . ARG A 1 237 ? 31.773 -2.830 -47.528 1.00 90.81 237 ARG A O 1
ATOM 1915 N N . TRP A 1 238 ? 33.506 -1.811 -46.533 1.00 91.75 238 TRP A N 1
ATOM 1916 C CA . TRP A 1 238 ? 33.868 -2.967 -45.717 1.00 91.75 238 TRP A CA 1
ATOM 1917 C C . TRP A 1 238 ? 32.829 -3.222 -44.614 1.00 91.75 238 TRP A C 1
ATOM 1919 O O . TRP A 1 238 ? 32.412 -4.368 -44.437 1.00 91.75 238 TRP A O 1
ATOM 1929 N N . VAL A 1 239 ? 32.346 -2.171 -43.939 1.00 91.56 239 VAL A N 1
ATOM 1930 C CA . VAL A 1 239 ? 31.249 -2.285 -42.964 1.00 91.56 239 VAL A CA 1
ATOM 1931 C C . VAL A 1 239 ? 29.975 -2.799 -43.640 1.00 91.56 239 VAL A C 1
ATOM 1933 O O . VAL A 1 239 ? 29.387 -3.753 -43.138 1.00 91.56 239 VAL A O 1
ATOM 1936 N N . ASP A 1 240 ? 29.594 -2.257 -44.801 1.00 91.75 240 ASP A N 1
ATOM 1937 C CA . ASP A 1 240 ? 28.433 -2.725 -45.575 1.00 91.75 240 ASP A CA 1
ATOM 1938 C C . ASP A 1 240 ? 28.563 -4.208 -45.957 1.00 91.75 240 ASP A C 1
ATOM 1940 O O . ASP A 1 240 ? 27.611 -4.975 -45.826 1.00 91.75 240 ASP A O 1
ATOM 1944 N N . GLY A 1 241 ? 29.760 -4.647 -46.364 1.00 90.12 241 GLY A N 1
ATOM 1945 C CA . GLY A 1 241 ? 30.041 -6.056 -46.639 1.00 90.12 241 GLY A CA 1
ATOM 1946 C C . GLY A 1 241 ? 29.853 -6.947 -45.408 1.00 90.12 241 GLY A C 1
ATOM 1947 O O . GLY A 1 241 ? 29.297 -8.040 -45.510 1.00 90.12 241 GLY A O 1
ATOM 1948 N N . LYS A 1 242 ? 30.256 -6.472 -44.225 1.00 89.75 242 LYS A N 1
ATOM 1949 C CA . LYS A 1 242 ? 30.065 -7.191 -42.959 1.00 89.75 242 LYS A CA 1
ATOM 1950 C C . LYS A 1 242 ? 28.596 -7.249 -42.538 1.00 89.75 242 LYS A C 1
ATOM 1952 O O . LYS A 1 242 ? 28.159 -8.282 -42.038 1.00 89.75 242 LYS A O 1
ATOM 1957 N N . LEU A 1 243 ? 27.830 -6.185 -42.772 1.00 91.38 243 LEU A N 1
ATOM 1958 C CA . LEU A 1 243 ? 26.384 -6.168 -42.542 1.00 91.38 243 LEU A CA 1
ATOM 1959 C C . LEU A 1 243 ? 25.644 -7.117 -43.490 1.00 91.38 243 LEU A C 1
ATOM 1961 O O . LEU A 1 243 ? 24.780 -7.874 -43.049 1.00 91.38 243 LEU A O 1
ATOM 1965 N N . ALA A 1 244 ? 26.056 -7.183 -44.757 1.00 91.56 244 ALA A N 1
ATOM 1966 C CA . ALA A 1 244 ? 25.487 -8.119 -45.722 1.00 91.56 244 ALA A CA 1
ATOM 1967 C C . ALA A 1 244 ? 25.690 -9.588 -45.302 1.00 91.56 244 ALA A C 1
ATOM 1969 O O . ALA A 1 244 ? 24.779 -10.402 -45.451 1.00 91.56 244 ALA A O 1
ATOM 1970 N N . VAL A 1 245 ? 26.845 -9.924 -44.706 1.00 90.38 245 VAL A N 1
ATOM 1971 C CA . VAL A 1 245 ? 27.102 -11.256 -44.114 1.00 90.38 245 VAL A CA 1
ATOM 1972 C C . VAL A 1 245 ? 26.160 -11.554 -42.938 1.00 90.38 245 VAL A C 1
ATOM 1974 O O . VAL A 1 245 ? 25.859 -12.713 -42.672 1.00 90.38 245 VAL A O 1
ATOM 1977 N N . GLN A 1 246 ? 25.657 -10.524 -42.256 1.00 89.69 246 GLN A N 1
ATOM 1978 C CA . GLN A 1 246 ? 24.661 -10.640 -41.187 1.00 89.69 246 GLN A CA 1
ATOM 1979 C C . GLN A 1 246 ? 23.211 -10.595 -41.689 1.00 89.69 246 GLN A C 1
ATOM 1981 O O . GLN A 1 246 ? 22.297 -10.564 -40.870 1.00 89.69 246 GLN A O 1
ATOM 1986 N N . HIS A 1 247 ? 22.989 -10.604 -43.008 1.00 91.25 247 HIS A N 1
ATOM 1987 C CA . HIS A 1 247 ? 21.666 -10.467 -43.625 1.00 91.25 247 HIS A CA 1
ATOM 1988 C C . HIS A 1 247 ? 20.949 -9.165 -43.234 1.00 91.25 247 HIS A C 1
ATOM 1990 O O . HIS A 1 247 ? 19.757 -9.160 -42.942 1.00 91.25 247 HIS A O 1
ATOM 1996 N N . THR A 1 248 ? 21.686 -8.057 -43.189 1.00 91.69 248 THR A N 1
ATOM 1997 C CA . THR A 1 248 ? 21.159 -6.735 -42.836 1.00 91.69 248 THR A CA 1
ATOM 1998 C C . THR A 1 248 ? 21.851 -5.644 -43.656 1.00 91.69 248 THR A C 1
ATOM 2000 O O . THR A 1 248 ? 22.961 -5.831 -44.155 1.00 91.69 248 THR A O 1
ATOM 2003 N N . SER A 1 249 ? 21.198 -4.495 -43.813 1.00 93.69 249 SER A N 1
ATOM 2004 C CA . SER A 1 249 ? 21.740 -3.300 -44.470 1.00 93.69 249 SER A CA 1
ATOM 2005 C C . SER A 1 249 ? 21.929 -2.121 -43.506 1.00 93.69 249 SER A C 1
ATOM 2007 O O . SER A 1 249 ? 21.375 -2.090 -42.407 1.00 93.69 249 SER A O 1
ATOM 2009 N N . ALA A 1 250 ? 22.710 -1.119 -43.925 1.00 90.06 250 ALA A N 1
ATOM 2010 C CA . ALA A 1 250 ? 22.891 0.117 -43.163 1.00 90.06 250 ALA A CA 1
ATOM 2011 C C . ALA A 1 250 ? 21.554 0.823 -42.863 1.00 90.06 250 ALA A C 1
ATOM 2013 O O . ALA A 1 250 ? 21.339 1.269 -41.736 1.00 90.06 250 ALA A O 1
ATOM 2014 N N . ASP A 1 251 ? 20.650 0.882 -43.844 1.00 89.44 251 ASP A N 1
ATOM 2015 C CA . ASP A 1 251 ? 19.354 1.555 -43.703 1.00 89.44 251 ASP A CA 1
ATOM 2016 C C . ASP A 1 251 ? 18.428 0.800 -42.735 1.00 89.44 251 ASP A C 1
ATOM 2018 O O . ASP A 1 251 ? 17.800 1.417 -41.873 1.00 89.44 251 ASP A O 1
ATOM 2022 N N . GLU A 1 252 ? 18.408 -0.537 -42.800 1.00 91.62 252 GLU A N 1
ATOM 2023 C CA . GLU A 1 252 ? 17.662 -1.377 -41.852 1.00 91.62 252 GLU A CA 1
ATOM 2024 C C . GLU A 1 252 ? 18.168 -1.209 -40.414 1.00 91.62 252 GLU A C 1
ATOM 2026 O O . GLU A 1 252 ? 17.359 -1.110 -39.491 1.00 91.62 252 GLU A O 1
ATOM 2031 N N . ILE A 1 253 ? 19.488 -1.107 -40.205 1.00 92.31 253 ILE A N 1
ATOM 2032 C CA . ILE A 1 253 ? 20.060 -0.852 -38.874 1.00 92.31 253 ILE A CA 1
ATOM 2033 C C . ILE A 1 253 ? 19.628 0.502 -38.334 1.00 92.31 253 ILE A C 1
ATOM 2035 O O . ILE A 1 253 ? 19.210 0.588 -37.178 1.00 92.31 253 ILE A O 1
ATOM 2039 N N . VAL A 1 254 ? 19.732 1.556 -39.145 1.00 89.81 254 VAL A N 1
ATOM 2040 C CA . VAL A 1 254 ? 19.327 2.906 -38.730 1.00 89.81 254 VAL A CA 1
ATOM 2041 C C . VAL A 1 254 ? 17.851 2.900 -38.335 1.00 89.81 254 VAL A C 1
ATOM 2043 O O . VAL A 1 254 ? 17.495 3.390 -37.261 1.00 89.81 254 VAL A O 1
ATOM 2046 N N . GLN A 1 255 ? 16.997 2.268 -39.145 1.00 90.88 255 GLN A N 1
ATOM 2047 C CA . GLN A 1 255 ? 15.576 2.133 -38.839 1.00 90.88 255 GLN A CA 1
ATOM 2048 C C . GLN A 1 255 ? 15.336 1.348 -37.539 1.00 90.88 255 GLN A C 1
ATOM 2050 O O . GLN A 1 255 ? 14.559 1.796 -36.692 1.00 90.88 255 GLN A O 1
ATOM 2055 N N . GLN A 1 256 ? 16.014 0.216 -37.342 1.00 91.12 256 GLN A N 1
ATOM 2056 C CA . GLN A 1 256 ? 15.882 -0.612 -36.141 1.00 91.12 256 GLN A CA 1
ATOM 2057 C C . GLN A 1 256 ? 16.311 0.139 -34.870 1.00 91.12 256 GLN A C 1
ATOM 2059 O O . GLN A 1 256 ? 15.625 0.075 -33.844 1.00 91.12 256 GLN A O 1
ATOM 2064 N N . VAL A 1 257 ? 17.433 0.861 -34.923 1.00 89.19 257 VAL A N 1
ATOM 2065 C CA . VAL A 1 257 ? 17.942 1.653 -33.794 1.00 89.19 257 VAL A CA 1
ATOM 2066 C C . VAL A 1 257 ? 16.967 2.775 -33.450 1.00 89.19 257 VAL A C 1
ATOM 2068 O O . VAL A 1 257 ? 16.608 2.919 -32.282 1.00 89.19 257 VAL A O 1
ATOM 2071 N N . HIS A 1 258 ? 16.466 3.512 -34.446 1.00 88.69 258 HIS A N 1
ATOM 2072 C CA . HIS A 1 258 ? 15.480 4.573 -34.226 1.00 88.69 258 HIS A CA 1
ATOM 2073 C C . HIS A 1 258 ? 14.173 4.042 -33.622 1.00 88.69 258 HIS A C 1
ATOM 2075 O O . HIS A 1 258 ? 13.649 4.644 -32.686 1.00 88.69 258 HIS A O 1
ATOM 2081 N N . GLN A 1 259 ? 13.662 2.904 -34.103 1.00 89.44 259 GLN A N 1
ATOM 2082 C CA . GLN A 1 259 ? 12.456 2.278 -33.546 1.00 89.44 259 GLN A CA 1
ATOM 2083 C C . GLN A 1 259 ? 12.657 1.842 -32.092 1.00 89.44 259 GLN A C 1
ATOM 2085 O O . GLN A 1 259 ? 11.821 2.138 -31.238 1.00 89.44 259 GLN A O 1
ATOM 2090 N N . THR A 1 260 ? 13.782 1.186 -31.796 1.00 87.94 260 THR A N 1
ATOM 2091 C CA . THR A 1 260 ? 14.111 0.742 -30.433 1.00 87.94 260 THR A CA 1
ATOM 2092 C C . THR A 1 260 ? 14.230 1.938 -29.493 1.00 87.94 260 THR A C 1
ATOM 2094 O O . THR A 1 260 ? 13.651 1.941 -28.410 1.00 87.94 260 THR A O 1
ATOM 2097 N N . GLN A 1 261 ? 14.919 2.993 -29.929 1.00 85.88 261 GLN A N 1
ATOM 2098 C CA . GLN A 1 261 ? 15.108 4.207 -29.145 1.00 85.88 261 GLN A CA 1
ATOM 2099 C C . GLN A 1 261 ? 13.790 4.949 -28.887 1.00 85.88 261 GLN A C 1
ATOM 2101 O O . GLN A 1 261 ? 13.541 5.355 -27.753 1.00 85.88 261 GLN A O 1
ATOM 2106 N N . ALA A 1 262 ? 12.933 5.091 -29.903 1.00 87.81 262 ALA A N 1
ATOM 2107 C CA . ALA A 1 262 ? 11.613 5.702 -29.755 1.00 87.81 262 ALA A CA 1
ATOM 2108 C C . ALA A 1 262 ? 10.722 4.892 -28.800 1.00 87.81 262 ALA A C 1
ATOM 2110 O O . ALA A 1 262 ? 10.062 5.466 -27.932 1.00 87.81 262 ALA A O 1
ATOM 2111 N N . SER A 1 263 ? 10.752 3.559 -28.908 1.00 89.19 263 SER A N 1
ATOM 2112 C CA . SER A 1 263 ? 10.030 2.671 -27.995 1.00 89.19 263 SER A CA 1
ATOM 2113 C C . SER A 1 263 ? 10.526 2.830 -26.561 1.00 89.19 263 SER A C 1
ATOM 2115 O O . SER A 1 263 ? 9.721 3.082 -25.673 1.00 89.19 263 SER A O 1
ATOM 2117 N N . SER A 1 264 ? 11.839 2.745 -26.320 1.00 88.19 264 SER A N 1
ATOM 2118 C CA . SER A 1 264 ? 12.412 2.886 -24.976 1.00 88.19 264 SER A CA 1
ATOM 2119 C C . SER A 1 264 ? 12.145 4.262 -24.366 1.00 88.19 264 SER A C 1
ATOM 2121 O O . SER A 1 264 ? 11.839 4.343 -23.180 1.00 88.19 264 SER A O 1
ATOM 2123 N N . GLN A 1 265 ? 12.211 5.336 -25.160 1.00 88.38 265 GLN A N 1
ATOM 2124 C CA . GLN A 1 265 ? 11.870 6.684 -24.702 1.00 88.38 265 GLN A CA 1
ATOM 2125 C C . GLN A 1 265 ? 10.394 6.774 -24.283 1.00 88.38 265 GLN A C 1
ATOM 2127 O O . GLN A 1 265 ? 10.094 7.302 -23.212 1.00 88.38 265 GLN A O 1
ATOM 2132 N N . GLY A 1 266 ? 9.481 6.215 -25.086 1.00 91.12 266 GLY A N 1
ATOM 2133 C CA . GLY A 1 266 ? 8.055 6.153 -24.763 1.00 91.12 266 GLY A CA 1
ATOM 2134 C C . GLY A 1 266 ? 7.766 5.319 -23.512 1.00 91.12 266 GLY A C 1
ATOM 2135 O O . GLY A 1 266 ? 7.079 5.788 -22.608 1.00 91.12 266 GLY A O 1
ATOM 2136 N N . SER A 1 267 ? 8.335 4.115 -23.418 1.00 91.25 267 SER A N 1
ATOM 2137 C CA . SER A 1 267 ? 8.191 3.223 -22.259 1.00 91.25 267 SER A CA 1
ATOM 2138 C C . SER A 1 267 ? 8.738 3.852 -20.977 1.00 91.25 267 SER A C 1
ATOM 2140 O O . SER A 1 267 ? 8.105 3.742 -19.931 1.00 91.25 267 SER A O 1
ATOM 2142 N N . MET A 1 268 ? 9.874 4.554 -21.049 1.00 91.50 268 MET A N 1
ATOM 2143 C CA . MET A 1 268 ? 10.462 5.262 -19.908 1.00 91.50 268 MET A CA 1
ATOM 2144 C C . MET A 1 268 ? 9.541 6.385 -19.420 1.00 91.50 268 MET A C 1
ATOM 2146 O O . MET A 1 268 ? 9.231 6.456 -18.231 1.00 91.50 268 MET A O 1
ATOM 2150 N N . GLY A 1 269 ? 9.059 7.232 -20.337 1.00 92.12 269 GLY A N 1
ATOM 2151 C CA . GLY A 1 269 ? 8.128 8.314 -20.007 1.00 92.12 269 GLY A CA 1
ATOM 2152 C C . GLY A 1 269 ? 6.803 7.802 -19.436 1.00 92.12 269 GLY A C 1
ATOM 2153 O O . GLY A 1 269 ? 6.302 8.343 -18.445 1.00 92.12 269 GLY A O 1
ATOM 2154 N N . ASN A 1 270 ? 6.269 6.714 -20.001 1.00 94.19 270 ASN A N 1
ATOM 2155 C CA . ASN A 1 270 ? 5.083 6.039 -19.479 1.00 94.19 270 ASN A CA 1
ATOM 2156 C C . ASN A 1 270 ? 5.334 5.497 -18.070 1.00 94.19 270 ASN A C 1
ATOM 2158 O O . ASN A 1 270 ? 4.556 5.787 -17.169 1.00 94.19 270 ASN A O 1
ATOM 2162 N N . ALA A 1 271 ? 6.431 4.766 -17.855 1.00 93.94 271 ALA A N 1
ATOM 2163 C CA . ALA A 1 271 ? 6.723 4.149 -16.567 1.00 93.94 271 ALA A CA 1
ATOM 2164 C C . ALA A 1 271 ? 6.931 5.190 -15.456 1.00 93.94 271 ALA A C 1
ATOM 2166 O O . ALA A 1 271 ? 6.399 5.023 -14.360 1.00 93.94 271 ALA A O 1
ATOM 2167 N N . VAL A 1 272 ? 7.637 6.293 -15.737 1.00 92.81 272 VAL A N 1
ATOM 2168 C CA . VAL A 1 272 ? 7.835 7.396 -14.776 1.00 92.81 272 VAL A CA 1
ATOM 2169 C C . VAL A 1 272 ? 6.511 8.095 -14.452 1.00 92.81 272 VAL A C 1
ATOM 2171 O O . VAL A 1 272 ? 6.224 8.363 -13.283 1.00 92.81 272 VAL A O 1
ATOM 2174 N N . THR A 1 273 ? 5.682 8.364 -15.464 1.00 93.94 273 THR A N 1
ATOM 2175 C CA . THR A 1 273 ? 4.354 8.970 -15.271 1.00 93.94 273 THR A CA 1
ATOM 2176 C C . THR A 1 273 ? 3.440 8.054 -14.453 1.00 93.94 273 THR A C 1
ATOM 2178 O O . THR A 1 273 ? 2.854 8.493 -13.463 1.00 93.94 273 THR A O 1
ATOM 2181 N N . SER A 1 274 ? 3.378 6.769 -14.803 1.00 95.94 274 SER A N 1
ATOM 2182 C CA . SER A 1 274 ? 2.598 5.752 -14.092 1.00 95.94 274 SER A CA 1
ATOM 2183 C C . SER A 1 274 ? 3.071 5.553 -12.660 1.00 95.94 274 SER A C 1
ATOM 2185 O O . SER A 1 274 ? 2.252 5.354 -11.770 1.00 95.94 274 SER A O 1
ATOM 2187 N N . LEU A 1 275 ? 4.379 5.652 -12.406 1.00 94.75 275 LEU A N 1
ATOM 2188 C CA . LEU A 1 275 ? 4.935 5.554 -11.059 1.00 94.75 275 LEU A CA 1
ATOM 2189 C C . LEU A 1 275 ? 4.415 6.689 -10.168 1.00 94.75 275 LEU A C 1
ATOM 2191 O O . LEU A 1 275 ? 3.995 6.437 -9.041 1.00 94.75 275 LEU A O 1
ATOM 2195 N N . ARG A 1 276 ? 4.376 7.924 -10.687 1.00 92.75 276 ARG A N 1
ATOM 2196 C CA . ARG A 1 276 ? 3.787 9.073 -9.976 1.00 92.75 276 ARG A CA 1
ATOM 2197 C C . ARG A 1 276 ? 2.284 8.905 -9.766 1.00 92.75 276 ARG A C 1
ATOM 2199 O O . ARG A 1 276 ? 1.789 9.191 -8.681 1.00 92.75 276 ARG A O 1
ATOM 2206 N N . LEU A 1 277 ? 1.573 8.431 -10.787 1.00 94.94 277 LEU A N 1
ATOM 2207 C CA . LEU A 1 277 ? 0.134 8.170 -10.731 1.00 94.94 277 LEU A CA 1
ATOM 2208 C C . LEU A 1 277 ? -0.202 7.136 -9.648 1.00 94.94 277 LEU A C 1
ATOM 2210 O O . LEU A 1 277 ? -1.007 7.425 -8.769 1.00 94.94 277 LEU A O 1
ATOM 2214 N N . VAL A 1 278 ? 0.489 5.993 -9.631 1.00 95.19 278 VAL A N 1
ATOM 2215 C CA . VAL A 1 278 ? 0.309 4.939 -8.619 1.00 95.19 278 VAL A CA 1
ATOM 2216 C C . VAL A 1 278 ? 0.592 5.457 -7.208 1.00 95.19 278 VAL A C 1
ATOM 2218 O O . VAL A 1 278 ? -0.112 5.080 -6.275 1.00 95.19 278 VAL A O 1
ATOM 2221 N N . SER A 1 279 ? 1.581 6.334 -7.022 1.00 90.06 279 SER A N 1
ATOM 2222 C CA . SER A 1 279 ? 1.884 6.909 -5.702 1.00 90.06 279 SER A CA 1
ATOM 2223 C C . SER A 1 279 ? 0.846 7.933 -5.219 1.00 90.06 279 SER A C 1
ATOM 2225 O O . SER A 1 279 ? 0.673 8.076 -4.012 1.00 90.06 279 SER A O 1
ATOM 2227 N N . ASN A 1 280 ? 0.134 8.604 -6.129 1.00 92.12 280 ASN A N 1
ATOM 2228 C CA . ASN A 1 280 ? -0.838 9.658 -5.800 1.00 92.12 280 ASN A CA 1
ATOM 2229 C C . ASN A 1 280 ? -2.306 9.190 -5.800 1.00 92.12 280 ASN A C 1
ATOM 2231 O O . ASN A 1 280 ? -3.198 9.970 -5.468 1.00 92.12 280 ASN A O 1
ATOM 2235 N N . MET A 1 281 ? -2.574 7.941 -6.180 1.00 94.25 281 MET A N 1
ATOM 2236 C CA . MET A 1 281 ? -3.917 7.359 -6.204 1.00 94.25 281 MET A CA 1
ATOM 2237 C C . MET A 1 281 ? -4.548 7.236 -4.811 1.00 94.25 281 MET A C 1
ATOM 2239 O O . MET A 1 281 ? -3.885 6.891 -3.828 1.00 94.25 281 MET A O 1
ATOM 2243 N N . ARG A 1 282 ? -5.872 7.423 -4.750 1.00 94.06 282 ARG A N 1
ATOM 2244 C CA . ARG A 1 282 ? -6.694 7.187 -3.554 1.00 94.06 282 ARG A CA 1
ATOM 2245 C C . ARG A 1 282 ? -6.996 5.699 -3.392 1.00 94.06 282 ARG A C 1
ATOM 2247 O O . ARG A 1 282 ? -8.089 5.210 -3.670 1.00 94.06 282 ARG A O 1
ATOM 2254 N N . TRP A 1 283 ? -5.975 4.956 -2.975 1.00 94.06 283 TRP A N 1
ATOM 2255 C CA . TRP A 1 283 ? -6.046 3.500 -2.818 1.00 94.06 283 TRP A CA 1
ATOM 2256 C C . TRP A 1 283 ? -7.087 3.029 -1.805 1.00 94.06 283 TRP A C 1
ATOM 2258 O O . TRP A 1 283 ? -7.536 1.891 -1.894 1.00 94.06 283 TRP A O 1
ATOM 2268 N N . ASP A 1 284 ? -7.483 3.884 -0.866 1.00 93.06 284 ASP A N 1
ATOM 2269 C CA . ASP A 1 284 ? -8.611 3.668 0.035 1.00 93.06 284 ASP A CA 1
ATOM 2270 C C . ASP A 1 284 ? -9.926 3.465 -0.732 1.00 93.06 284 ASP A C 1
ATOM 2272 O O . ASP A 1 284 ? -10.637 2.492 -0.479 1.00 93.06 284 ASP A O 1
ATOM 2276 N N . GLU A 1 28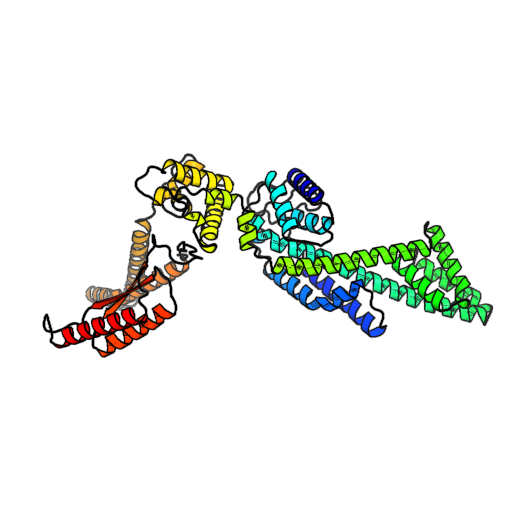5 ? -10.215 4.319 -1.713 1.00 92.12 285 GLU A N 1
ATOM 2277 C CA . GLU A 1 285 ? -11.438 4.233 -2.519 1.00 92.12 285 GLU A CA 1
ATOM 2278 C C . GLU A 1 285 ? -11.384 3.068 -3.506 1.00 92.12 285 GLU A C 1
ATOM 2280 O O . GLU A 1 285 ? -12.313 2.258 -3.560 1.00 92.12 285 GLU A O 1
ATOM 2285 N N . ILE A 1 286 ? -10.255 2.921 -4.209 1.00 94.94 286 ILE A N 1
ATOM 2286 C CA . ILE A 1 286 ? -10.023 1.814 -5.150 1.00 94.94 286 ILE A CA 1
ATOM 2287 C C . ILE A 1 286 ? -10.160 0.466 -4.426 1.00 94.94 286 ILE A C 1
ATOM 2289 O O . ILE A 1 286 ? -10.780 -0.469 -4.935 1.00 94.94 286 ILE A O 1
ATOM 2293 N N . PHE A 1 287 ? -9.620 0.353 -3.208 1.00 94.94 287 PHE A N 1
ATOM 2294 C CA . PHE A 1 287 ? -9.755 -0.855 -2.401 1.00 94.94 287 PHE A CA 1
ATOM 2295 C C . PHE A 1 287 ? -11.223 -1.172 -2.095 1.00 94.94 287 PHE A C 1
ATOM 2297 O O . PHE A 1 287 ? -11.632 -2.326 -2.223 1.00 94.94 287 PHE A O 1
ATOM 2304 N N . GLU A 1 288 ? -12.021 -0.188 -1.674 1.00 91.50 288 GLU A N 1
ATOM 2305 C CA . GLU A 1 288 ? -13.430 -0.422 -1.333 1.00 91.50 288 GLU A CA 1
ATOM 2306 C C . GLU A 1 288 ? -14.292 -0.752 -2.548 1.00 91.50 288 GLU A C 1
ATOM 2308 O O . GLU A 1 288 ? -15.200 -1.575 -2.430 1.00 91.50 288 GLU A O 1
ATOM 2313 N N . GLN A 1 289 ? -13.977 -0.187 -3.714 1.00 93.69 289 GLN A N 1
ATOM 2314 C CA . GLN A 1 289 ? -14.606 -0.570 -4.976 1.00 93.69 289 GLN A CA 1
ATOM 2315 C C . GLN A 1 289 ? -14.311 -2.037 -5.326 1.00 93.69 289 GLN A C 1
ATOM 2317 O O . GLN A 1 289 ? -15.219 -2.808 -5.645 1.00 93.69 289 GLN A O 1
ATOM 2322 N N . LEU A 1 290 ? -13.041 -2.443 -5.246 1.00 95.50 290 LEU A N 1
ATOM 2323 C CA . LEU A 1 290 ? -12.597 -3.763 -5.700 1.00 95.50 290 LEU A CA 1
ATOM 2324 C C . LEU A 1 290 ? -12.888 -4.887 -4.698 1.00 95.50 290 LEU A C 1
ATOM 2326 O O . LEU A 1 290 ? -13.043 -6.047 -5.094 1.00 95.50 290 LEU A O 1
ATOM 2330 N N . SER A 1 291 ? -12.960 -4.577 -3.403 1.00 95.69 291 SER A N 1
ATOM 2331 C CA . SER A 1 291 ? -13.051 -5.575 -2.339 1.00 95.69 291 SER A CA 1
ATOM 2332 C C . SER A 1 291 ? -14.389 -6.315 -2.341 1.00 95.69 291 SER A C 1
ATOM 2334 O O . SER A 1 291 ? -15.431 -5.802 -1.932 1.00 95.69 291 SER A O 1
ATOM 2336 N N . ILE A 1 292 ? -14.356 -7.592 -2.737 1.00 95.62 292 ILE A N 1
ATOM 2337 C CA . ILE A 1 292 ? -15.509 -8.502 -2.621 1.00 95.62 292 ILE A CA 1
ATOM 2338 C C . ILE A 1 292 ? -15.927 -8.659 -1.153 1.00 95.62 292 ILE A C 1
ATOM 2340 O O . ILE A 1 292 ? -17.117 -8.718 -0.847 1.00 95.62 292 ILE A O 1
ATOM 2344 N N . LEU A 1 293 ? -14.951 -8.681 -0.236 1.00 95.62 293 LEU A N 1
ATOM 2345 C CA . LEU A 1 293 ? -15.225 -8.735 1.196 1.00 95.62 293 LEU A CA 1
ATOM 2346 C C . LEU A 1 293 ? -16.044 -7.520 1.642 1.00 95.62 293 LEU A C 1
ATOM 2348 O O . LEU A 1 293 ? -17.048 -7.686 2.330 1.00 95.62 293 LEU A O 1
ATOM 2352 N N . ASP A 1 294 ? -15.632 -6.315 1.241 1.00 95.38 294 ASP A N 1
ATOM 2353 C CA . ASP A 1 294 ? -16.348 -5.081 1.576 1.00 95.38 294 ASP A CA 1
ATOM 2354 C C . ASP A 1 294 ? -17.780 -5.106 1.031 1.00 95.38 294 ASP A C 1
ATOM 2356 O O . ASP A 1 294 ? -18.724 -4.825 1.766 1.00 95.38 294 ASP A O 1
ATOM 2360 N N . ARG A 1 295 ? -17.964 -5.567 -0.215 1.00 95.69 295 ARG A N 1
ATOM 2361 C CA . ARG A 1 295 ? -19.292 -5.745 -0.826 1.00 95.69 295 ARG A CA 1
ATOM 2362 C C . ARG A 1 295 ? -20.204 -6.689 -0.039 1.00 95.69 295 ARG A C 1
ATOM 2364 O O . ARG A 1 295 ? -21.404 -6.435 0.027 1.00 95.69 295 ARG A O 1
ATOM 2371 N N . ILE A 1 296 ? -19.674 -7.756 0.564 1.00 96.25 296 ILE A N 1
ATOM 2372 C CA . ILE A 1 296 ? -20.459 -8.646 1.440 1.00 96.25 296 ILE A CA 1
ATOM 2373 C C . ILE A 1 296 ? -20.810 -7.933 2.748 1.00 96.25 296 ILE A C 1
ATOM 2375 O O . ILE A 1 296 ? -21.958 -7.978 3.183 1.00 96.25 296 ILE A O 1
ATOM 2379 N N . LEU A 1 297 ? -19.844 -7.250 3.368 1.00 96.25 297 LEU A N 1
ATOM 2380 C CA . LEU A 1 297 ? -20.060 -6.560 4.643 1.00 96.25 297 LEU A CA 1
ATOM 2381 C C . LEU A 1 297 ? -21.048 -5.385 4.522 1.00 96.25 297 LEU A C 1
ATOM 2383 O O . LEU A 1 297 ? -21.817 -5.151 5.450 1.00 96.25 297 LEU A O 1
ATOM 2387 N N . ARG A 1 298 ? -21.101 -4.702 3.369 1.00 95.94 298 ARG A N 1
ATOM 2388 C CA . ARG A 1 298 ? -22.091 -3.649 3.063 1.00 95.94 298 ARG A CA 1
ATOM 2389 C C . ARG A 1 298 ? -23.535 -4.142 2.982 1.00 95.94 298 ARG A C 1
ATOM 2391 O O . ARG A 1 298 ? -24.444 -3.326 3.076 1.00 95.94 298 ARG A O 1
ATOM 2398 N N . GLN A 1 299 ? -23.766 -5.450 2.858 1.00 95.81 299 GLN A N 1
ATOM 2399 C CA . GLN A 1 299 ? -25.114 -6.039 2.911 1.00 95.81 299 GLN A CA 1
ATOM 2400 C C . GLN A 1 299 ? -25.659 -6.156 4.346 1.00 95.81 299 GLN A C 1
ATOM 2402 O O . GLN A 1 299 ? -26.632 -6.877 4.576 1.00 95.81 299 GLN A O 1
ATOM 2407 N N . ASP A 1 300 ? -25.016 -5.487 5.307 1.00 94.81 300 ASP A N 1
ATOM 2408 C CA . ASP A 1 300 ? -25.411 -5.397 6.707 1.00 94.81 300 ASP A CA 1
ATOM 2409 C C . ASP A 1 300 ? -26.908 -5.056 6.868 1.00 94.81 300 ASP A C 1
ATOM 2411 O O . ASP A 1 300 ? -27.325 -3.969 6.463 1.00 94.81 300 ASP A O 1
ATOM 2415 N N . PRO A 1 301 ? -27.725 -5.928 7.494 1.00 92.38 301 PRO A N 1
ATOM 2416 C CA . PRO A 1 301 ? -29.162 -5.694 7.673 1.00 92.38 301 PRO A CA 1
ATOM 2417 C C . PRO A 1 301 ? -29.511 -4.458 8.510 1.00 92.38 301 PRO A C 1
ATOM 2419 O O . PRO A 1 301 ? -30.644 -3.978 8.448 1.00 92.38 301 PRO A O 1
ATOM 2422 N N . ALA A 1 302 ? -28.571 -3.976 9.326 1.00 90.69 302 ALA A N 1
ATOM 2423 C CA . ALA A 1 302 ? -28.720 -2.742 10.091 1.00 90.69 302 ALA A CA 1
ATOM 2424 C C . ALA A 1 302 ? -28.322 -1.483 9.295 1.00 90.69 302 ALA A C 1
ATOM 2426 O O . ALA A 1 302 ? -28.584 -0.379 9.754 1.00 90.69 302 ALA A O 1
ATOM 2427 N N . GLY A 1 303 ? -27.657 -1.620 8.142 1.00 91.25 303 GLY A N 1
ATOM 2428 C CA . GLY A 1 303 ? -27.149 -0.495 7.343 1.00 91.25 303 GLY A CA 1
ATOM 2429 C C . GLY A 1 303 ? -25.981 0.280 7.973 1.00 91.25 303 GLY A C 1
ATOM 2430 O O . GLY A 1 303 ? -25.406 1.152 7.325 1.00 91.25 303 GLY A O 1
ATOM 2431 N N . ILE A 1 304 ? -25.576 -0.056 9.203 1.00 92.56 304 ILE A N 1
ATOM 2432 C CA . ILE A 1 304 ? -24.581 0.697 9.977 1.00 92.56 304 ILE A CA 1
ATOM 2433 C C . ILE A 1 304 ? -23.188 0.532 9.371 1.00 92.56 304 ILE A C 1
ATOM 2435 O O . ILE A 1 304 ? -22.440 1.502 9.317 1.00 92.56 304 ILE A O 1
ATOM 2439 N N . TYR A 1 305 ? -22.828 -0.665 8.882 1.00 94.75 305 TYR A N 1
ATOM 2440 C CA . TYR A 1 305 ? -21.495 -0.894 8.304 1.00 94.75 305 TYR A CA 1
ATOM 2441 C C . TYR A 1 305 ? -21.163 0.103 7.186 1.00 94.75 305 TYR A C 1
ATOM 2443 O O . TYR A 1 305 ? -20.063 0.644 7.160 1.00 94.75 305 TYR A O 1
ATOM 2451 N N . SER A 1 306 ? -22.116 0.376 6.294 1.00 93.69 306 SER A N 1
ATOM 2452 C CA . SER A 1 306 ? -21.930 1.296 5.166 1.00 93.69 306 SER A CA 1
ATOM 2453 C C . SER A 1 306 ? -21.807 2.762 5.597 1.00 93.69 306 SER A C 1
ATOM 2455 O O . SER A 1 306 ? -21.180 3.538 4.886 1.00 93.69 306 SER A O 1
ATOM 2457 N N . ALA A 1 307 ? -22.355 3.129 6.760 1.00 93.00 307 ALA A N 1
ATOM 2458 C CA . ALA A 1 307 ? -22.265 4.472 7.337 1.00 93.00 307 ALA A CA 1
ATOM 2459 C C . ALA A 1 307 ? -20.985 4.701 8.172 1.00 93.00 307 ALA A C 1
ATOM 2461 O O . ALA A 1 307 ? -20.740 5.811 8.651 1.00 93.00 307 ALA A O 1
ATOM 2462 N N . MET A 1 308 ? -20.174 3.658 8.387 1.00 94.62 308 MET A N 1
ATOM 2463 C CA . MET A 1 308 ? -18.936 3.747 9.165 1.00 94.62 308 MET A CA 1
ATOM 2464 C C . MET A 1 308 ? -17.805 4.445 8.407 1.00 94.62 308 MET A C 1
ATOM 2466 O O . MET A 1 308 ? -17.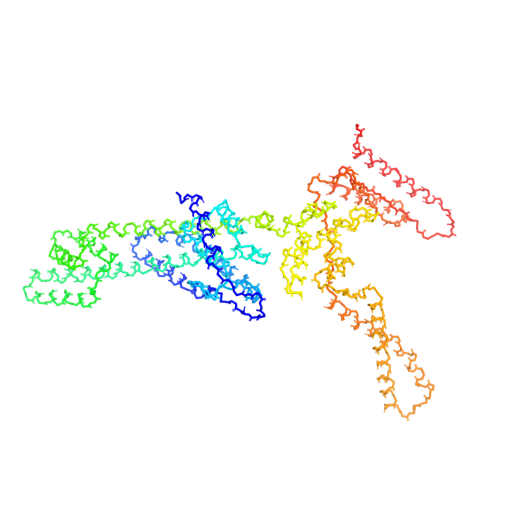669 4.317 7.188 1.00 94.62 308 MET A O 1
ATOM 2470 N N . ASP A 1 309 ? -16.911 5.089 9.159 1.00 94.25 309 ASP A N 1
ATOM 2471 C CA . ASP A 1 309 ? -15.678 5.633 8.595 1.00 94.25 309 ASP A CA 1
ATOM 2472 C C . ASP A 1 309 ? -14.766 4.523 8.037 1.00 94.25 309 ASP A C 1
ATOM 2474 O O . ASP A 1 309 ? -14.849 3.339 8.398 1.00 94.25 309 ASP A O 1
ATOM 2478 N N . PHE A 1 310 ? -13.872 4.905 7.123 1.00 92.81 310 PHE A N 1
ATOM 2479 C CA . PHE A 1 310 ? -12.956 3.964 6.478 1.00 92.81 310 PHE A CA 1
ATOM 2480 C C . PHE A 1 310 ? -12.124 3.165 7.495 1.00 92.81 310 PHE A C 1
ATOM 2482 O O . PHE A 1 310 ? -11.945 1.952 7.351 1.00 92.81 310 PHE A O 1
ATOM 2489 N N . ALA A 1 311 ? -11.640 3.820 8.557 1.00 92.88 311 ALA A N 1
ATOM 2490 C CA . ALA A 1 311 ? -10.823 3.189 9.591 1.00 92.88 311 ALA A CA 1
ATOM 2491 C C . ALA A 1 311 ? -11.583 2.075 10.332 1.00 92.88 311 ALA A C 1
ATOM 2493 O O . ALA A 1 311 ? -11.033 0.992 10.568 1.00 92.88 311 ALA A O 1
ATOM 2494 N N . SER A 1 312 ? -12.861 2.293 10.646 1.00 94.25 312 SER A N 1
ATOM 2495 C CA . SER A 1 312 ? -13.718 1.298 11.294 1.00 94.25 312 SER A CA 1
ATOM 2496 C C . SER A 1 312 ? -14.037 0.136 10.370 1.00 94.25 312 SER A C 1
ATOM 2498 O O . SER A 1 312 ? -13.878 -1.023 10.77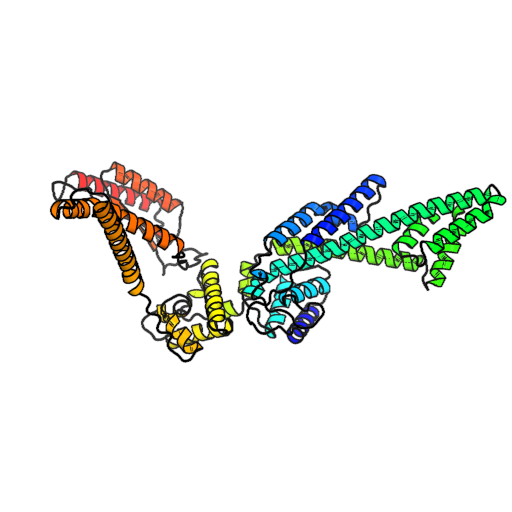2 1.00 94.25 312 SER A O 1
ATOM 2500 N N . ARG A 1 313 ? -14.391 0.416 9.110 1.00 94.94 313 ARG A N 1
ATOM 2501 C CA . ARG A 1 313 ? -14.617 -0.635 8.109 1.00 94.94 313 ARG A CA 1
ATOM 2502 C C . ARG A 1 313 ? -13.353 -1.466 7.886 1.00 94.94 313 ARG A C 1
ATOM 2504 O O . ARG A 1 313 ? -13.422 -2.697 7.858 1.00 94.94 313 ARG A O 1
ATOM 2511 N N . ASN A 1 314 ? -12.181 -0.831 7.860 1.00 93.06 314 ASN A N 1
ATOM 2512 C CA . ASN A 1 314 ? -10.895 -1.520 7.767 1.00 93.06 314 ASN A CA 1
ATOM 2513 C C . ASN A 1 314 ? -10.590 -2.385 9.002 1.00 93.06 314 ASN A C 1
ATOM 2515 O O . ASN A 1 314 ? -10.124 -3.517 8.868 1.00 93.06 314 ASN A O 1
ATOM 2519 N N . SER A 1 315 ? -10.913 -1.903 10.206 1.00 92.44 315 SER A N 1
ATOM 2520 C CA . SER A 1 315 ? -10.798 -2.681 11.449 1.00 92.44 315 SER A CA 1
ATOM 2521 C C . SER A 1 315 ? -11.642 -3.963 11.401 1.00 92.44 315 SER A C 1
ATOM 2523 O O . SER A 1 315 ? -11.184 -5.036 11.810 1.00 92.44 315 SER A O 1
ATOM 2525 N N . TYR A 1 316 ? -12.846 -3.888 10.826 1.00 93.94 316 TYR A N 1
ATOM 2526 C CA . TYR A 1 316 ? -13.727 -5.043 10.634 1.00 93.94 316 TYR A CA 1
ATOM 2527 C C . TYR A 1 316 ? -13.137 -6.032 9.627 1.00 93.94 316 TYR A C 1
ATOM 2529 O O . TYR A 1 316 ? -13.047 -7.223 9.932 1.00 93.94 316 TYR A O 1
ATOM 2537 N N . ARG A 1 317 ? -12.659 -5.548 8.472 1.00 94.50 317 ARG A N 1
ATOM 2538 C CA . ARG A 1 317 ? -11.995 -6.373 7.446 1.00 94.50 317 ARG A CA 1
ATOM 2539 C C . ARG A 1 317 ? -10.774 -7.101 8.017 1.00 94.50 317 ARG A C 1
ATOM 2541 O O . ARG A 1 317 ? -10.648 -8.317 7.871 1.00 94.50 317 ARG A O 1
ATOM 2548 N N . HIS A 1 318 ? -9.939 -6.409 8.793 1.00 91.88 318 HIS A N 1
ATOM 2549 C CA . HIS A 1 318 ? -8.800 -7.041 9.461 1.00 91.88 318 HIS A CA 1
ATOM 2550 C C . HIS A 1 318 ? -9.234 -8.061 10.530 1.00 91.88 318 HIS A C 1
ATOM 2552 O O . HIS A 1 318 ? -8.601 -9.106 10.716 1.00 91.88 318 HIS A O 1
ATOM 2558 N N . ARG A 1 319 ? -10.345 -7.818 11.236 1.00 92.56 319 ARG A N 1
ATOM 2559 C CA . ARG A 1 319 ? -10.889 -8.804 12.177 1.00 92.56 319 ARG A CA 1
ATOM 2560 C C . ARG A 1 319 ? -11.383 -10.063 11.460 1.00 92.56 319 ARG A C 1
ATOM 2562 O O . ARG A 1 319 ? -11.144 -11.158 11.977 1.00 92.56 319 ARG A O 1
ATOM 2569 N N . VAL A 1 320 ? -12.011 -9.925 10.293 1.00 94.75 320 VAL A N 1
ATOM 2570 C CA . VAL A 1 320 ? -12.409 -11.052 9.436 1.00 94.75 320 VAL A CA 1
ATOM 2571 C C . VAL A 1 320 ? -11.185 -11.858 8.999 1.00 94.75 320 VAL A C 1
ATOM 2573 O O . VAL A 1 320 ? -11.162 -13.068 9.218 1.00 94.75 320 VAL A O 1
ATOM 2576 N N . GLU A 1 321 ? -10.125 -11.206 8.513 1.00 91.31 321 GLU A N 1
ATOM 2577 C CA . GLU A 1 321 ? -8.850 -11.860 8.165 1.00 91.31 321 GLU A CA 1
ATOM 2578 C C . GLU A 1 321 ? -8.278 -12.667 9.350 1.00 91.31 321 GLU A C 1
ATOM 2580 O O . GLU A 1 321 ? -7.880 -13.828 9.209 1.00 91.31 321 GLU A O 1
ATOM 2585 N N . GLN A 1 322 ? -8.276 -12.093 10.560 1.00 89.44 322 GLN A N 1
ATOM 2586 C CA . GLN A 1 322 ? -7.807 -12.790 11.765 1.00 89.44 322 GLN A CA 1
ATOM 2587 C C . GLN A 1 322 ? -8.638 -14.043 12.081 1.00 89.44 322 GLN A C 1
ATOM 2589 O O . GLN A 1 322 ? -8.086 -15.054 12.531 1.00 89.44 322 GLN A O 1
ATOM 2594 N N . ILE A 1 323 ? -9.959 -13.982 11.884 1.00 90.06 323 ILE A N 1
ATOM 2595 C CA . ILE A 1 323 ? -10.862 -15.123 12.083 1.00 90.06 323 ILE A CA 1
ATOM 2596 C C . ILE A 1 323 ? -10.598 -16.186 11.012 1.00 90.06 323 ILE A C 1
ATOM 2598 O O . ILE A 1 323 ? -10.357 -17.342 11.366 1.00 90.06 323 ILE A O 1
ATOM 2602 N N . ALA A 1 324 ? -10.545 -15.793 9.738 1.00 89.75 324 ALA A N 1
ATOM 2603 C CA . ALA A 1 324 ? -10.259 -16.672 8.607 1.00 89.75 324 ALA A CA 1
ATOM 2604 C C . ALA A 1 324 ? -8.944 -17.439 8.816 1.00 89.75 324 ALA A C 1
ATOM 2606 O O . ALA A 1 324 ? -8.914 -18.671 8.779 1.00 89.75 324 ALA A O 1
ATOM 2607 N N . LYS A 1 325 ? -7.873 -16.732 9.201 1.00 85.88 325 LYS A N 1
ATOM 2608 C CA . LYS A 1 325 ? -6.561 -17.326 9.495 1.00 85.88 325 LYS A CA 1
ATOM 2609 C C . LYS A 1 325 ? -6.587 -18.297 10.675 1.00 85.88 325 LYS A C 1
ATOM 2611 O O . LYS A 1 325 ? -5.958 -19.355 10.615 1.00 85.88 325 LYS A O 1
ATOM 2616 N N . LYS A 1 326 ? -7.298 -17.960 11.758 1.00 86.00 326 LYS A N 1
ATOM 2617 C CA . LYS A 1 326 ? -7.429 -18.828 12.943 1.00 86.00 326 LYS A CA 1
ATOM 2618 C C . LYS A 1 326 ? -8.175 -20.126 12.609 1.00 86.00 326 LYS A C 1
ATOM 2620 O O . LYS A 1 326 ? -7.810 -21.176 13.134 1.00 86.00 326 LYS A O 1
ATOM 2625 N N . HIS A 1 327 ? -9.185 -20.050 11.745 1.00 84.50 327 HIS A N 1
ATOM 2626 C CA . HIS A 1 327 ? -10.062 -21.169 11.394 1.00 84.50 327 HIS A CA 1
ATOM 2627 C C . HIS A 1 327 ? -9.680 -21.878 10.082 1.00 84.50 327 HIS A C 1
ATOM 2629 O O . HIS A 1 327 ? -10.319 -22.861 9.730 1.00 84.50 327 HIS A O 1
ATOM 2635 N N . ARG A 1 328 ? -8.612 -21.437 9.394 1.00 82.44 328 ARG A N 1
ATOM 2636 C CA . ARG A 1 328 ? -8.196 -21.934 8.065 1.00 82.44 328 ARG A CA 1
ATOM 2637 C C . ARG A 1 328 ? -9.329 -21.883 7.029 1.00 82.44 328 ARG A C 1
ATOM 2639 O O . ARG A 1 328 ? -9.451 -22.781 6.203 1.00 82.44 328 ARG A O 1
ATOM 2646 N N . ALA A 1 329 ? -10.143 -20.837 7.101 1.00 85.38 329 ALA A N 1
ATOM 2647 C CA . ALA A 1 329 ? -11.250 -20.582 6.187 1.00 85.38 329 ALA A CA 1
ATOM 2648 C C . ALA A 1 329 ? -10.919 -19.423 5.235 1.00 85.38 329 ALA A C 1
ATOM 2650 O O . ALA A 1 329 ? -9.940 -18.706 5.449 1.00 85.38 329 ALA A O 1
ATOM 2651 N N . ASN A 1 330 ? -11.742 -19.233 4.202 1.00 88.38 330 ASN A N 1
ATOM 2652 C CA . ASN A 1 330 ? -11.667 -18.057 3.334 1.00 88.38 330 ASN A CA 1
ATOM 2653 C C . ASN A 1 330 ? -12.266 -16.823 4.049 1.00 88.38 330 ASN A C 1
ATOM 2655 O O . ASN A 1 330 ? -13.248 -16.949 4.780 1.00 88.38 330 ASN A O 1
ATOM 2659 N N . GLU A 1 331 ? -11.692 -15.636 3.831 1.00 93.31 331 GLU A N 1
ATOM 2660 C CA . GLU A 1 331 ? -12.227 -14.350 4.307 1.00 93.31 331 GLU A CA 1
ATOM 2661 C C . GLU A 1 331 ? -13.684 -14.153 3.875 1.00 93.31 331 GLU A C 1
ATOM 2663 O O . GLU A 1 331 ? -14.521 -13.774 4.694 1.00 93.31 331 GLU A O 1
ATOM 2668 N N . LEU A 1 332 ? -13.999 -14.494 2.620 1.00 94.00 332 LEU A N 1
ATOM 2669 C CA . LEU A 1 332 ? -15.349 -14.360 2.067 1.00 94.00 332 LEU A CA 1
ATOM 2670 C C . LEU A 1 332 ? -16.348 -15.260 2.800 1.00 94.00 332 LEU A C 1
ATOM 2672 O O . LEU A 1 332 ? -17.398 -14.792 3.218 1.00 94.00 332 LEU A O 1
ATOM 2676 N N . GLN A 1 333 ? -15.971 -16.512 3.075 1.00 92.94 333 GLN A N 1
ATOM 2677 C CA . GLN A 1 333 ? -16.815 -17.449 3.828 1.00 92.94 333 GLN A CA 1
ATOM 2678 C C . GLN A 1 333 ? -17.103 -16.947 5.246 1.00 92.94 333 GLN A C 1
ATOM 2680 O O . GLN A 1 333 ? -18.214 -17.094 5.748 1.00 92.94 333 GLN A O 1
ATOM 2685 N N . VAL A 1 334 ? -16.113 -16.347 5.915 1.00 94.62 334 VAL A N 1
ATOM 2686 C CA . VAL A 1 334 ? -16.315 -15.772 7.253 1.00 94.62 334 VAL A CA 1
ATOM 2687 C C . VAL A 1 334 ? -17.307 -14.610 7.200 1.00 94.62 334 VAL A C 1
ATOM 2689 O O . VAL A 1 334 ? -18.159 -14.505 8.081 1.00 94.62 334 VAL A O 1
ATOM 2692 N N . ALA A 1 335 ? -17.214 -13.755 6.182 1.00 95.88 335 ALA A N 1
ATOM 2693 C CA . ALA A 1 335 ? -18.137 -12.640 6.006 1.00 95.88 335 ALA A CA 1
ATOM 2694 C C . ALA A 1 335 ? -19.552 -13.097 5.649 1.00 95.88 335 ALA A C 1
ATOM 2696 O O . ALA A 1 335 ? -20.504 -12.612 6.252 1.00 95.88 335 ALA A O 1
ATOM 2697 N N . GLU A 1 336 ? -19.693 -14.080 4.759 1.00 95.25 336 GLU A N 1
ATOM 2698 C CA . GLU A 1 336 ? -20.978 -14.708 4.436 1.00 95.25 336 GLU A CA 1
ATOM 2699 C C . GLU A 1 336 ? -21.627 -15.302 5.688 1.00 95.25 336 GLU A C 1
ATOM 2701 O O . GLU A 1 336 ? -22.790 -15.027 5.970 1.00 95.25 336 GLU A O 1
ATOM 2706 N N . LYS A 1 337 ? -20.871 -16.039 6.515 1.00 94.19 337 LYS A N 1
ATOM 2707 C CA . LYS A 1 337 ? -21.399 -16.584 7.775 1.00 94.19 337 LYS A CA 1
ATOM 2708 C C . LYS A 1 337 ? -21.740 -15.510 8.805 1.00 94.19 337 LYS A C 1
ATOM 2710 O O . LYS A 1 337 ? -22.701 -15.683 9.554 1.00 94.19 337 LYS A O 1
ATOM 2715 N N . ALA A 1 338 ? -20.995 -14.408 8.856 1.00 95.06 338 ALA A N 1
ATOM 2716 C CA . ALA A 1 338 ? -21.338 -13.276 9.716 1.00 95.06 338 ALA A CA 1
ATOM 2717 C C . ALA A 1 338 ? -22.636 -12.597 9.253 1.00 95.06 338 ALA A C 1
ATOM 2719 O O . ALA A 1 338 ? -23.489 -12.282 10.082 1.00 95.06 338 ALA A O 1
ATOM 2720 N N . LEU A 1 339 ? -22.807 -12.443 7.940 1.00 94.94 339 LEU A N 1
ATOM 2721 C CA . LEU A 1 339 ? -24.012 -11.897 7.328 1.00 94.94 339 LEU A CA 1
ATOM 2722 C C . LEU A 1 339 ? -25.229 -12.809 7.545 1.00 94.94 339 LEU A C 1
ATOM 2724 O O . LEU A 1 339 ? -26.295 -12.320 7.907 1.00 94.94 339 LEU A O 1
ATOM 2728 N N . GLU A 1 340 ? -25.074 -14.128 7.400 1.00 93.56 340 GLU A N 1
ATOM 2729 C CA . GLU A 1 340 ? -26.120 -15.110 7.724 1.00 93.56 340 GLU A CA 1
ATOM 2730 C C . GLU A 1 340 ? -26.572 -14.990 9.186 1.00 93.56 340 GLU A C 1
ATOM 2732 O O . GLU A 1 340 ? -27.767 -14.982 9.464 1.00 93.56 340 GLU A O 1
ATOM 2737 N N . CYS A 1 341 ? -25.637 -14.867 10.137 1.00 92.00 341 CYS A N 1
ATOM 2738 C CA . CYS A 1 341 ? -25.979 -14.645 11.546 1.00 92.00 341 CYS A CA 1
ATOM 2739 C C . CYS A 1 341 ? -26.799 -13.365 11.762 1.00 92.00 341 CYS A C 1
ATOM 2741 O O . CYS A 1 341 ? -27.769 -13.396 12.517 1.00 92.00 341 CYS A O 1
ATOM 2743 N N . ALA A 1 342 ? -26.425 -12.269 11.100 1.00 92.81 342 ALA A N 1
ATOM 2744 C CA . ALA A 1 342 ? -27.136 -10.998 11.200 1.00 92.81 342 ALA A CA 1
ATOM 2745 C C . ALA A 1 342 ? -28.544 -11.062 10.581 1.00 92.81 342 ALA A C 1
ATOM 2747 O O . ALA A 1 342 ? -29.490 -10.522 11.148 1.00 92.81 342 ALA A O 1
ATOM 2748 N N . ARG A 1 343 ? -28.704 -11.770 9.454 1.00 92.00 343 ARG A N 1
ATOM 2749 C CA . ARG A 1 343 ? -30.004 -11.973 8.788 1.00 92.00 343 ARG A CA 1
ATOM 2750 C C . ARG A 1 343 ? -30.950 -12.875 9.580 1.00 92.00 343 ARG A C 1
ATOM 2752 O O . ARG A 1 343 ? -32.140 -12.608 9.629 1.00 92.00 343 ARG A O 1
ATOM 2759 N N . GLU A 1 344 ? -30.444 -13.916 10.232 1.00 89.69 344 GLU A N 1
ATOM 2760 C CA . GLU A 1 344 ? -31.285 -14.797 11.061 1.00 89.69 344 GLU A CA 1
ATOM 2761 C C . GLU A 1 344 ? -31.874 -14.095 12.291 1.00 89.69 344 GLU A C 1
ATOM 2763 O O . GLU A 1 344 ? -32.901 -14.526 12.800 1.00 89.69 344 GLU A O 1
ATOM 2768 N N . ASN A 1 345 ? -31.244 -13.017 12.766 1.00 85.88 345 ASN A N 1
ATOM 2769 C CA . ASN A 1 345 ? -31.709 -12.248 13.923 1.00 85.88 345 ASN A CA 1
ATOM 2770 C C . ASN A 1 345 ? -32.340 -10.912 13.500 1.00 85.88 345 ASN A C 1
ATOM 2772 O O . ASN A 1 345 ? -32.348 -9.957 14.272 1.00 85.88 345 ASN A O 1
ATOM 2776 N N . GLN A 1 346 ? -32.859 -10.826 12.268 1.00 75.06 346 GLN A N 1
ATOM 2777 C CA . GLN A 1 346 ? -33.444 -9.596 11.727 1.00 75.06 346 GLN A CA 1
ATOM 2778 C C . GLN A 1 346 ? -34.732 -9.174 12.455 1.00 75.06 346 GLN A C 1
ATOM 2780 O O . GLN A 1 346 ? -35.001 -7.980 12.559 1.00 75.06 346 GLN A O 1
ATOM 2785 N N . GLU A 1 347 ? -35.481 -10.144 12.989 1.00 73.69 347 GLU A N 1
ATOM 2786 C CA . GLU A 1 347 ? -36.701 -9.940 13.788 1.00 73.69 347 GLU A CA 1
ATOM 2787 C C . GLU A 1 347 ? -36.429 -9.786 15.295 1.00 73.69 347 GLU A C 1
ATOM 2789 O O . GLU A 1 347 ? -37.361 -9.572 16.071 1.00 73.69 347 GLU A O 1
ATOM 2794 N N . ASP A 1 348 ? -35.172 -9.903 15.740 1.00 72.62 348 ASP A N 1
ATOM 2795 C CA . ASP A 1 348 ? -34.856 -9.757 17.158 1.00 72.62 348 ASP A CA 1
ATOM 2796 C C . ASP A 1 348 ? -35.034 -8.294 17.600 1.00 72.62 348 ASP A C 1
ATOM 2798 O O . ASP A 1 348 ? -34.625 -7.347 16.924 1.00 72.62 348 ASP A O 1
ATOM 2802 N N . SER A 1 349 ? -35.629 -8.123 18.779 1.00 69.81 349 SER A N 1
ATOM 2803 C CA . SER A 1 349 ? -35.841 -6.844 19.461 1.00 69.81 349 SER A CA 1
ATOM 2804 C C . SER A 1 349 ? -34.565 -6.016 19.658 1.00 69.81 349 SER A C 1
ATOM 2806 O O . SER A 1 349 ? -34.628 -4.795 19.798 1.00 69.81 349 SER A O 1
ATOM 2808 N N . LEU A 1 350 ? -33.396 -6.663 19.696 1.00 79.69 350 LEU A N 1
ATOM 2809 C CA . LEU A 1 350 ? -32.114 -6.002 19.912 1.00 79.69 350 LEU A CA 1
ATOM 2810 C C . LEU A 1 350 ? -31.454 -5.625 18.580 1.00 79.69 350 LEU A C 1
ATOM 2812 O O . LEU A 1 350 ? -30.788 -6.451 17.959 1.00 79.69 350 LEU A O 1
ATOM 2816 N N . GLU A 1 351 ? -31.510 -4.341 18.210 1.00 79.62 351 GLU A N 1
ATOM 2817 C CA . GLU A 1 351 ? -30.910 -3.799 16.973 1.00 79.62 351 GLU A CA 1
ATOM 2818 C C . GLU A 1 351 ? -29.448 -4.217 16.751 1.00 79.62 351 GLU A C 1
ATOM 2820 O O . GLU A 1 351 ? -29.036 -4.514 15.631 1.00 79.62 351 GLU A O 1
ATOM 2825 N N . LYS A 1 352 ? -28.662 -4.341 17.827 1.00 86.00 352 LYS A N 1
ATOM 2826 C CA . LYS A 1 352 ? -27.264 -4.795 17.755 1.00 86.00 352 LYS A CA 1
ATOM 2827 C C . LYS A 1 352 ? -27.093 -6.195 17.152 1.00 86.00 352 LYS A C 1
ATOM 2829 O O . LYS A 1 352 ? -26.049 -6.461 16.572 1.00 86.00 352 LYS A O 1
ATOM 2834 N N . MET A 1 353 ? -28.075 -7.090 17.287 1.00 88.81 353 MET A N 1
ATOM 2835 C CA . MET A 1 353 ? -28.012 -8.445 16.720 1.00 88.81 353 MET A CA 1
ATOM 2836 C C . MET A 1 353 ? -28.269 -8.453 15.212 1.00 88.81 353 MET A C 1
ATOM 2838 O O . MET A 1 353 ? -27.864 -9.384 14.527 1.00 88.81 353 MET A O 1
ATOM 2842 N N . ARG A 1 354 ? -28.865 -7.387 14.676 1.00 91.06 354 ARG A N 1
ATOM 2843 C CA . ARG A 1 354 ? -29.061 -7.198 13.235 1.00 91.06 354 ARG A CA 1
ATOM 2844 C C . ARG A 1 354 ? -27.799 -6.694 12.538 1.00 91.06 354 ARG A C 1
ATOM 2846 O O . ARG A 1 354 ? -27.720 -6.751 11.316 1.00 91.06 354 ARG A O 1
ATOM 2853 N N . HIS A 1 355 ? -26.824 -6.197 13.303 1.00 93.94 355 HIS A N 1
ATOM 2854 C CA . HIS A 1 355 ? -25.585 -5.644 12.777 1.00 93.94 355 HIS A CA 1
ATOM 2855 C C . HIS A 1 355 ? -24.495 -6.712 12.626 1.00 93.94 355 HIS A C 1
ATOM 2857 O O . HIS A 1 355 ? -24.120 -7.399 13.582 1.00 93.94 355 HIS A O 1
ATOM 2863 N N . ILE A 1 356 ? -23.889 -6.792 11.443 1.00 94.69 356 ILE A N 1
ATOM 2864 C CA . ILE A 1 356 ? -22.823 -7.753 11.133 1.00 94.69 356 ILE A CA 1
ATOM 2865 C C . ILE A 1 356 ? -21.602 -7.624 12.062 1.00 94.69 356 ILE A C 1
ATOM 2867 O O . ILE A 1 356 ? -20.971 -8.625 12.424 1.00 94.69 356 ILE A O 1
ATOM 2871 N N . GLY A 1 357 ? -21.294 -6.408 12.527 1.00 92.75 357 GLY A N 1
ATOM 2872 C CA . GLY A 1 357 ? -20.190 -6.146 13.449 1.00 92.75 357 GLY A CA 1
ATOM 2873 C C . GLY A 1 357 ? -20.312 -6.874 14.776 1.00 92.75 357 GLY A C 1
ATOM 2874 O O . GLY A 1 357 ? -19.303 -7.333 15.313 1.00 92.75 357 GLY A O 1
ATOM 2875 N N . TYR A 1 358 ? -21.530 -7.089 15.274 1.00 92.62 358 TYR A N 1
ATOM 2876 C CA . TYR A 1 358 ? -21.746 -7.812 16.525 1.00 92.62 358 TYR A CA 1
ATOM 2877 C C . TYR A 1 358 ? -21.153 -9.231 16.489 1.00 92.62 358 TYR A C 1
ATOM 2879 O O . TYR A 1 358 ? -20.584 -9.708 17.477 1.00 92.62 358 TYR A O 1
ATOM 2887 N N . TYR A 1 359 ? -21.200 -9.884 15.324 1.00 93.06 359 TYR A N 1
ATOM 2888 C CA . TYR A 1 359 ? -20.648 -11.224 15.114 1.00 93.06 359 TYR A CA 1
ATOM 2889 C C . TYR A 1 359 ? -19.151 -11.224 14.786 1.00 93.06 359 TYR A C 1
ATOM 2891 O O . TYR A 1 359 ? -18.466 -12.218 15.029 1.00 93.06 359 TYR A O 1
ATOM 2899 N N . ILE A 1 360 ? -18.611 -10.120 14.268 1.00 92.62 360 ILE A N 1
ATOM 2900 C CA . ILE A 1 360 ? -17.196 -10.012 13.890 1.00 92.62 360 ILE A CA 1
ATOM 2901 C C . ILE A 1 360 ? -16.337 -9.561 15.082 1.00 92.62 360 ILE A C 1
ATOM 2903 O O . ILE A 1 360 ? -15.309 -10.180 15.395 1.00 92.62 360 ILE A O 1
ATOM 2907 N N . VAL A 1 361 ? -16.738 -8.478 15.752 1.00 89.19 361 VAL A N 1
ATOM 2908 C CA . VAL A 1 361 ? -15.940 -7.801 16.788 1.00 89.19 361 VAL A CA 1
ATOM 2909 C C . VAL A 1 361 ? -16.416 -8.052 18.216 1.00 89.19 361 VAL A C 1
ATOM 2911 O O . VAL A 1 361 ? -15.568 -8.027 19.111 1.00 89.19 361 VAL A O 1
ATOM 2914 N N . ASP A 1 362 ? -17.698 -8.346 18.436 1.00 88.38 362 ASP A N 1
ATOM 2915 C CA . ASP A 1 362 ? -18.301 -8.380 19.776 1.00 88.38 362 ASP A CA 1
ATOM 2916 C C . ASP A 1 362 ? -18.739 -9.803 20.219 1.00 88.38 362 ASP A C 1
ATOM 2918 O O . ASP A 1 362 ? -18.191 -10.822 19.779 1.00 88.38 362 ASP A O 1
ATOM 2922 N N . GLN A 1 363 ? -19.683 -9.894 21.162 1.00 85.69 363 GLN A N 1
ATOM 2923 C CA . GLN A 1 363 ? -20.139 -11.120 21.828 1.00 85.69 363 GLN A CA 1
ATOM 2924 C C . GLN A 1 363 ? -20.741 -12.165 20.872 1.00 85.69 363 GLN A C 1
ATOM 2926 O O . GLN A 1 363 ? -20.610 -13.372 21.126 1.00 85.69 363 GLN A O 1
ATOM 2931 N N . GLY A 1 364 ? -21.321 -11.730 19.747 1.00 86.12 364 GLY A N 1
ATOM 2932 C CA . GLY A 1 364 ? -21.884 -12.601 18.709 1.00 86.12 364 GLY A CA 1
ATOM 2933 C C . GLY A 1 364 ? -20.845 -13.498 18.034 1.00 86.12 364 GLY A C 1
ATOM 2934 O O . GLY A 1 364 ? -21.184 -14.511 17.423 1.00 86.12 364 GLY A O 1
ATOM 2935 N N . ARG A 1 365 ? -19.551 -13.208 18.205 1.00 87.38 365 ARG A N 1
ATOM 2936 C CA . ARG A 1 365 ? -18.455 -13.997 17.632 1.00 87.38 365 ARG A CA 1
ATOM 2937 C C . ARG A 1 365 ? -18.479 -15.476 17.999 1.00 87.38 365 ARG A C 1
ATOM 2939 O O . ARG A 1 365 ? -18.033 -16.308 17.214 1.00 87.38 365 ARG A O 1
ATOM 2946 N N . SER A 1 366 ? -18.982 -15.826 19.179 1.00 85.38 366 SER A N 1
ATOM 2947 C CA . SER A 1 366 ? -19.107 -17.235 19.576 1.00 85.38 366 SER A CA 1
ATOM 2948 C C . SER A 1 366 ? -20.086 -18.016 18.686 1.00 85.38 366 SER A C 1
ATOM 2950 O O . SER A 1 366 ? -19.817 -19.177 18.381 1.00 85.38 366 SER A O 1
ATOM 2952 N N . LEU A 1 367 ? -21.160 -17.369 18.216 1.00 86.94 367 LEU A N 1
ATOM 2953 C CA . LEU A 1 367 ? -22.138 -17.936 17.282 1.00 86.94 367 LEU A CA 1
ATOM 2954 C C . LEU A 1 367 ? -21.549 -18.067 15.875 1.00 86.94 367 LEU A C 1
ATOM 2956 O O . LEU A 1 367 ? -21.679 -19.120 15.256 1.00 86.94 367 LEU A O 1
ATOM 2960 N N . LEU A 1 368 ? -20.816 -17.050 15.411 1.00 90.12 368 LEU A N 1
ATOM 2961 C CA . LEU A 1 368 ? -20.085 -17.112 14.141 1.00 90.12 368 LEU A CA 1
ATOM 2962 C C . LEU A 1 368 ? -19.077 -18.271 14.128 1.00 90.12 368 LEU A C 1
ATOM 2964 O O . LEU A 1 368 ? -19.086 -19.099 13.219 1.00 90.12 368 LEU A O 1
ATOM 2968 N N . GLU A 1 369 ? -18.233 -18.375 15.163 1.00 87.81 369 GLU A N 1
ATOM 2969 C CA . GLU A 1 369 ? -17.266 -19.475 15.290 1.00 87.81 369 GLU A CA 1
ATOM 2970 C C . GLU A 1 369 ? -17.974 -20.844 15.356 1.00 87.81 369 GLU A C 1
ATOM 2972 O O . GLU A 1 369 ? -17.446 -21.831 14.837 1.00 87.81 369 GLU A O 1
ATOM 2977 N N . ALA A 1 370 ? -19.174 -20.907 15.948 1.00 85.69 370 ALA A N 1
ATOM 2978 C CA . ALA A 1 370 ? -19.978 -22.123 15.998 1.00 85.69 370 ALA A CA 1
ATOM 2979 C C . ALA A 1 370 ? -20.520 -22.532 14.626 1.00 85.69 370 ALA A C 1
ATOM 2981 O O . ALA A 1 370 ? -20.412 -23.708 14.285 1.00 85.69 370 ALA A O 1
ATOM 2982 N N . LYS A 1 371 ? -21.032 -21.591 13.823 1.00 86.25 371 LYS A N 1
ATOM 2983 C CA . LYS A 1 371 ? -21.489 -21.876 12.452 1.00 86.25 371 LYS A CA 1
ATOM 2984 C C . LYS A 1 371 ? -20.354 -22.315 11.533 1.00 86.25 371 LYS A C 1
ATOM 2986 O O . LYS A 1 371 ? -20.544 -23.208 10.719 1.00 86.25 371 LYS A O 1
ATOM 2991 N N . MET A 1 372 ? -19.166 -21.734 11.698 1.00 85.75 372 MET A N 1
ATOM 2992 C CA . MET A 1 372 ? -17.989 -22.098 10.902 1.00 85.75 372 MET A CA 1
ATOM 2993 C C . MET A 1 372 ? -17.484 -23.520 11.203 1.00 85.75 372 MET A C 1
ATOM 2995 O O . MET A 1 372 ? -17.078 -24.233 10.292 1.00 85.75 372 MET A O 1
ATOM 2999 N N . ASN A 1 373 ? -17.488 -23.935 12.477 1.00 79.38 373 ASN A N 1
ATOM 3000 C CA . ASN A 1 373 ? -16.850 -25.183 12.925 1.00 79.38 373 ASN A CA 1
ATOM 3001 C C . ASN A 1 373 ? -17.833 -26.284 13.376 1.00 79.38 373 ASN A C 1
ATOM 3003 O O . ASN A 1 373 ? -17.393 -27.348 13.818 1.00 79.38 373 ASN A O 1
ATOM 3007 N N . GLY A 1 374 ? -19.142 -26.019 13.385 1.00 66.56 374 GLY A N 1
ATOM 3008 C CA . GLY A 1 374 ? -20.167 -26.913 13.938 1.00 66.56 374 GLY A CA 1
ATOM 3009 C C . GLY A 1 374 ? -20.078 -27.137 15.458 1.00 66.56 374 GLY A C 1
ATOM 3010 O O . GLY A 1 374 ? -20.660 -28.090 15.974 1.00 66.56 374 GLY A O 1
ATOM 3011 N N . ARG A 1 375 ? -19.317 -26.316 16.200 1.00 60.50 375 ARG A N 1
ATOM 3012 C CA . ARG A 1 375 ? -19.122 -26.451 17.659 1.00 60.50 375 ARG A CA 1
ATOM 3013 C C . ARG A 1 375 ? -19.074 -25.092 18.347 1.00 60.50 375 ARG A C 1
ATOM 3015 O O . ARG A 1 375 ? -18.256 -24.248 17.991 1.00 60.50 375 ARG A O 1
ATOM 3022 N N . LEU A 1 376 ? -19.882 -24.917 19.395 1.00 56.16 376 LEU A N 1
ATOM 3023 C CA . LEU A 1 376 ? -19.881 -23.713 20.230 1.00 56.16 376 LEU A CA 1
ATOM 3024 C C . LEU A 1 376 ? -18.531 -23.537 20.943 1.00 56.16 376 LEU A C 1
ATOM 3026 O O . LEU A 1 376 ? -18.224 -24.197 21.938 1.00 56.16 376 LEU A O 1
ATOM 3030 N N . SER A 1 377 ? -17.725 -22.605 20.438 1.00 56.66 377 SER A N 1
ATOM 3031 C CA . SER A 1 377 ? -16.523 -22.105 21.104 1.00 56.66 377 SER A CA 1
ATOM 3032 C C . SER A 1 377 ? -16.961 -21.272 22.310 1.00 56.66 377 SER A C 1
ATOM 3034 O O . SER A 1 377 ? -17.340 -20.106 22.191 1.00 56.66 377 SER A O 1
ATOM 3036 N N . ARG A 1 378 ? -16.982 -21.889 23.498 1.00 54.62 378 ARG A N 1
ATOM 3037 C CA . ARG A 1 378 ? -17.459 -21.261 24.741 1.00 54.62 378 ARG A CA 1
ATOM 3038 C C . ARG A 1 378 ? -16.426 -20.256 25.261 1.00 54.62 378 ARG A C 1
ATOM 3040 O O . ARG A 1 378 ? -15.705 -20.512 26.227 1.00 54.62 378 ARG A O 1
ATOM 3047 N N . ARG A 1 379 ? -16.323 -19.097 24.610 1.00 53.69 379 ARG A N 1
ATOM 3048 C CA . ARG A 1 379 ? -15.461 -18.004 25.066 1.00 53.69 379 ARG A CA 1
ATOM 3049 C C . ARG A 1 379 ? -16.124 -17.337 26.275 1.00 53.69 379 ARG A C 1
ATOM 3051 O O . ARG A 1 379 ? -17.061 -16.565 26.139 1.00 53.69 379 ARG A O 1
ATOM 3058 N N . LYS A 1 380 ? -15.659 -17.664 27.484 1.00 50.75 380 LYS A N 1
ATOM 3059 C CA . LYS A 1 380 ? -16.087 -16.990 28.723 1.00 50.75 380 LYS A CA 1
ATOM 3060 C C . LYS A 1 380 ? -15.411 -15.618 28.819 1.00 50.75 380 LYS A C 1
ATOM 3062 O O . LYS A 1 380 ? -14.376 -15.480 29.467 1.00 50.75 380 LYS A O 1
ATOM 3067 N N . THR A 1 381 ? -15.964 -14.617 28.149 1.00 51.03 381 THR A N 1
ATOM 3068 C CA . THR A 1 381 ? -15.526 -13.216 28.228 1.00 51.03 381 THR A CA 1
ATOM 3069 C C . THR A 1 381 ? -16.385 -12.474 29.245 1.00 51.03 381 THR A C 1
ATOM 3071 O O . THR A 1 381 ? -17.599 -12.431 29.113 1.00 51.03 381 THR A O 1
ATOM 3074 N N . GLY A 1 382 ? -15.764 -11.944 30.301 1.00 52.38 382 GLY A N 1
ATOM 3075 C CA . GLY A 1 382 ? -16.445 -11.089 31.278 1.00 52.38 382 GLY A CA 1
ATOM 3076 C C . GLY A 1 382 ? -15.818 -11.153 32.667 1.00 52.38 382 GLY A C 1
ATOM 3077 O O . GLY A 1 382 ? -15.193 -10.199 33.107 1.00 52.38 382 GLY A O 1
ATOM 3078 N N . LYS A 1 383 ? -15.903 -12.298 33.356 1.00 53.00 383 LYS A N 1
ATOM 3079 C CA . LYS A 1 383 ? -15.529 -12.380 34.788 1.00 53.00 383 LYS A CA 1
ATOM 3080 C C . LYS A 1 383 ? -14.106 -12.869 35.081 1.00 53.00 383 LYS A C 1
ATOM 3082 O O . LYS A 1 383 ? -13.592 -12.654 36.173 1.00 53.00 383 LYS A O 1
ATOM 3087 N N . ARG A 1 384 ? -13.438 -13.507 34.113 1.00 60.53 384 ARG A N 1
ATOM 3088 C CA . ARG A 1 384 ? -12.092 -14.069 34.322 1.00 60.53 384 ARG A CA 1
ATOM 3089 C C . ARG A 1 384 ? -11.012 -12.986 34.415 1.00 60.53 384 ARG A C 1
ATOM 3091 O O . ARG A 1 384 ? -10.044 -13.181 35.133 1.00 60.53 384 ARG A O 1
ATOM 3098 N N . ASN A 1 385 ? -11.193 -11.847 33.747 1.00 72.44 385 ASN A N 1
ATOM 3099 C CA . ASN A 1 385 ? -10.187 -10.782 33.716 1.00 72.44 385 ASN A CA 1
ATOM 3100 C C . ASN A 1 385 ? -10.076 -10.062 35.064 1.00 72.44 385 ASN A C 1
ATOM 3102 O O . ASN A 1 385 ? -8.965 -9.848 35.528 1.00 72.44 385 ASN A O 1
ATOM 3106 N N . ALA A 1 386 ? -11.204 -9.774 35.724 1.00 80.19 386 ALA A N 1
ATOM 3107 C CA . ALA A 1 386 ? -11.202 -9.199 37.069 1.00 80.19 386 ALA A CA 1
ATOM 3108 C C . ALA A 1 386 ? -10.585 -10.169 38.088 1.00 80.19 386 ALA A C 1
ATOM 3110 O O . ALA A 1 386 ? -9.705 -9.784 38.850 1.00 80.19 386 ALA A O 1
ATOM 3111 N N . PHE A 1 387 ? -10.977 -11.448 38.046 1.00 82.94 387 PHE A N 1
ATOM 3112 C CA . PHE A 1 387 ? -10.402 -12.469 38.925 1.00 82.94 387 PHE A CA 1
ATOM 3113 C C . PHE A 1 387 ? -8.893 -12.644 38.710 1.00 82.94 387 PHE A C 1
ATOM 3115 O O . PHE A 1 387 ? -8.145 -12.732 39.675 1.00 82.94 387 PHE A O 1
ATOM 3122 N N . LEU A 1 388 ? -8.427 -12.661 37.457 1.00 84.62 388 LEU A N 1
ATOM 3123 C CA . LEU A 1 388 ? -6.997 -12.723 37.150 1.00 84.62 388 LEU A CA 1
ATOM 3124 C C . LEU A 1 388 ? -6.269 -11.457 37.609 1.00 84.62 388 LEU A C 1
ATOM 3126 O O . LEU A 1 388 ? -5.202 -11.572 38.191 1.00 84.62 388 LEU A O 1
ATOM 3130 N N . TYR A 1 389 ? -6.839 -10.272 37.392 1.00 87.06 389 TYR A N 1
ATOM 3131 C CA . TYR A 1 389 ? -6.239 -9.001 37.795 1.00 87.06 389 TYR A CA 1
ATOM 3132 C C . TYR A 1 389 ? -6.058 -8.915 39.317 1.00 87.06 389 TYR A C 1
ATOM 3134 O O . TYR A 1 389 ? -4.931 -8.796 39.793 1.00 87.06 389 TYR A O 1
ATOM 3142 N N . PHE A 1 390 ? -7.141 -9.072 40.087 1.00 90.38 390 PHE A N 1
ATOM 3143 C CA . PHE A 1 390 ? -7.065 -9.059 41.551 1.00 90.38 390 PHE A CA 1
ATOM 3144 C C . PHE A 1 390 ? -6.281 -10.258 42.096 1.00 90.38 390 PHE A C 1
ATOM 3146 O O . PHE A 1 390 ? -5.548 -10.118 43.071 1.00 90.38 390 PHE A O 1
ATOM 3153 N N . GLY A 1 391 ? -6.374 -11.416 41.438 1.00 91.69 391 GLY A N 1
ATOM 3154 C CA . GLY A 1 391 ? -5.606 -12.608 41.786 1.00 91.69 391 GLY A CA 1
ATOM 3155 C C . GLY A 1 391 ? -4.098 -12.411 41.625 1.00 91.69 391 GLY A C 1
ATOM 3156 O O . GLY A 1 391 ? -3.346 -12.802 42.510 1.00 91.69 391 GLY A O 1
ATOM 3157 N N . PHE A 1 392 ? -3.643 -11.761 40.548 1.00 93.00 392 PHE A N 1
ATOM 3158 C CA . PHE A 1 392 ? -2.225 -11.444 40.345 1.00 93.00 392 PHE A CA 1
ATOM 3159 C C . PHE A 1 392 ? -1.715 -10.413 41.352 1.00 93.00 392 PHE A C 1
ATOM 3161 O O . PHE A 1 392 ? -0.615 -10.587 41.872 1.00 93.00 392 PHE A O 1
ATOM 3168 N N . ILE A 1 393 ? -2.510 -9.383 41.665 1.00 94.62 393 ILE A N 1
ATOM 3169 C CA . ILE A 1 393 ? -2.154 -8.414 42.715 1.00 94.62 393 ILE A CA 1
ATOM 3170 C C . ILE A 1 393 ? -2.018 -9.131 44.059 1.00 94.62 393 ILE A C 1
ATOM 3172 O O . ILE A 1 393 ? -1.005 -8.972 44.736 1.00 94.62 393 ILE A O 1
ATOM 3176 N N . GLY A 1 394 ? -2.998 -9.964 44.423 1.00 94.69 394 GLY A N 1
ATOM 3177 C CA . GLY A 1 394 ? -2.970 -10.740 45.661 1.00 94.69 394 GLY A CA 1
ATOM 3178 C C . GLY A 1 394 ? -1.781 -11.700 45.730 1.00 94.69 394 GLY A C 1
ATOM 3179 O O . GLY A 1 394 ? -1.087 -11.739 46.742 1.00 94.69 394 GLY A O 1
ATOM 3180 N N . LEU A 1 395 ? -1.492 -12.417 44.639 1.00 95.69 395 LEU A N 1
ATOM 3181 C CA . LEU A 1 395 ? -0.362 -13.342 44.542 1.00 95.69 395 LEU A CA 1
ATOM 3182 C C . LEU A 1 395 ? 0.983 -12.623 44.701 1.00 95.69 395 LEU A C 1
ATOM 3184 O O . LEU A 1 395 ? 1.822 -13.072 45.475 1.00 95.69 395 LEU A O 1
ATOM 3188 N N . LEU A 1 396 ? 1.191 -11.511 43.991 1.00 95.56 396 LEU A N 1
ATOM 3189 C CA . LEU A 1 396 ? 2.432 -10.737 44.079 1.00 95.56 396 LEU A CA 1
ATOM 3190 C C . LEU A 1 396 ? 2.594 -10.075 45.449 1.00 95.56 396 LEU A C 1
ATOM 3192 O O . LEU A 1 396 ? 3.702 -10.054 45.977 1.00 95.56 396 LEU A O 1
ATOM 3196 N N . THR A 1 397 ? 1.500 -9.598 46.046 1.00 95.81 397 THR A N 1
ATOM 3197 C CA . THR A 1 397 ? 1.513 -9.042 47.408 1.00 95.81 397 THR A CA 1
ATOM 3198 C C . THR A 1 397 ? 1.881 -10.123 48.423 1.00 95.81 397 THR A C 1
ATOM 3200 O O . THR A 1 397 ? 2.757 -9.903 49.254 1.00 95.81 397 THR A O 1
ATOM 3203 N N . ALA A 1 398 ? 1.276 -11.314 48.332 1.00 95.50 398 ALA A N 1
ATOM 3204 C CA . ALA A 1 398 ? 1.592 -12.439 49.210 1.00 95.50 398 ALA A CA 1
ATOM 3205 C C . ALA A 1 398 ? 3.046 -12.902 49.036 1.00 95.50 398 ALA A C 1
ATOM 3207 O O . ALA A 1 398 ? 3.753 -13.091 50.023 1.00 95.50 398 ALA A O 1
ATOM 3208 N N . LEU A 1 399 ? 3.518 -13.028 47.793 1.00 96.38 399 LEU A N 1
ATOM 3209 C CA . LEU A 1 399 ? 4.898 -13.404 47.495 1.00 96.38 399 LEU A CA 1
ATOM 3210 C C . LEU A 1 399 ? 5.892 -12.365 48.030 1.00 96.38 399 LEU A C 1
ATOM 3212 O O . LEU A 1 399 ? 6.859 -12.730 48.693 1.00 96.38 399 LEU A O 1
ATOM 3216 N N . GLY A 1 400 ? 5.635 -11.077 47.788 1.00 94.25 400 GLY A N 1
ATOM 3217 C CA . GLY A 1 400 ? 6.455 -9.981 48.301 1.00 94.25 400 GLY A CA 1
ATOM 3218 C C . GLY A 1 400 ? 6.496 -9.957 49.828 1.00 94.25 400 GLY A C 1
ATOM 3219 O O . GLY A 1 400 ? 7.566 -9.784 50.405 1.00 94.25 400 GLY A O 1
ATOM 3220 N N . MET A 1 401 ? 5.361 -10.224 50.481 1.00 94.69 401 MET A N 1
ATOM 3221 C CA . MET A 1 401 ? 5.274 -10.344 51.936 1.00 94.69 401 MET A CA 1
ATOM 3222 C C . MET A 1 401 ? 6.086 -11.506 52.486 1.00 94.69 401 MET A C 1
ATOM 3224 O O . MET A 1 401 ? 6.840 -11.329 53.438 1.00 94.69 401 MET A O 1
ATOM 3228 N N . VAL A 1 402 ? 5.959 -12.690 51.885 1.00 94.56 402 VAL A N 1
ATOM 3229 C CA . VAL A 1 402 ? 6.714 -13.876 52.305 1.00 94.56 402 VAL A CA 1
ATOM 3230 C C . VAL A 1 402 ? 8.213 -13.628 52.159 1.00 94.56 402 VAL A C 1
ATOM 3232 O O . VAL A 1 402 ? 8.962 -13.910 53.088 1.00 94.56 402 VAL A O 1
ATOM 3235 N N . LEU A 1 403 ? 8.651 -13.053 51.036 1.00 93.88 403 LEU A N 1
ATOM 3236 C CA . LEU A 1 403 ? 10.061 -12.730 50.805 1.00 93.88 403 LEU A CA 1
ATOM 3237 C C . LEU A 1 403 ? 10.582 -11.687 51.798 1.00 93.88 403 LEU A C 1
ATOM 3239 O O . LEU A 1 403 ? 11.663 -11.865 52.358 1.00 93.88 403 LEU A O 1
ATOM 3243 N N . PHE A 1 404 ? 9.811 -10.627 52.051 1.00 92.62 404 PHE A N 1
ATOM 3244 C CA . PHE A 1 404 ? 10.191 -9.582 52.996 1.00 92.62 404 PHE A CA 1
ATOM 3245 C C . PHE A 1 404 ? 10.276 -10.118 54.430 1.00 92.62 404 PHE A C 1
ATOM 3247 O O . PHE A 1 404 ? 11.290 -9.931 55.098 1.00 92.62 404 PHE A O 1
ATOM 3254 N N . LEU A 1 405 ? 9.255 -10.841 54.897 1.00 91.50 405 LEU A N 1
ATOM 3255 C CA . LEU A 1 405 ? 9.235 -11.406 56.247 1.00 91.50 405 LEU A CA 1
ATOM 3256 C C . LEU A 1 405 ? 10.287 -12.503 56.438 1.00 91.50 405 LEU A C 1
ATOM 3258 O O . LEU A 1 405 ? 10.880 -12.576 57.511 1.00 91.50 405 LEU A O 1
ATOM 3262 N N . ALA A 1 406 ? 10.573 -13.310 55.411 1.00 90.81 406 ALA A N 1
ATOM 3263 C CA . ALA A 1 406 ? 11.669 -14.277 55.446 1.00 90.81 406 ALA A CA 1
ATOM 3264 C C . ALA A 1 406 ? 13.035 -13.579 55.540 1.00 90.81 406 ALA A C 1
ATOM 3266 O O . ALA A 1 406 ? 13.889 -14.002 56.319 1.00 90.81 406 ALA A O 1
ATOM 3267 N N . ALA A 1 407 ? 13.235 -12.483 54.802 1.00 89.19 407 ALA A N 1
ATOM 3268 C CA . ALA A 1 407 ? 14.449 -11.680 54.906 1.00 89.19 407 ALA A CA 1
ATOM 3269 C C . ALA A 1 407 ? 14.603 -11.068 56.307 1.00 89.19 407 ALA A C 1
ATOM 3271 O O . ALA A 1 407 ? 15.680 -11.159 56.897 1.00 89.19 407 ALA A O 1
ATOM 3272 N N . VAL A 1 408 ? 13.528 -10.509 56.873 1.00 88.75 408 VAL A N 1
ATOM 3273 C CA . VAL A 1 408 ? 13.510 -9.999 58.256 1.00 88.75 408 VAL A CA 1
ATOM 3274 C C . VAL A 1 408 ? 13.805 -11.117 59.262 1.00 88.75 408 VAL A C 1
ATOM 3276 O O . VAL A 1 408 ? 14.607 -10.913 60.169 1.00 88.75 408 VAL A O 1
ATOM 3279 N N . PHE A 1 409 ? 13.232 -12.312 59.097 1.00 87.81 409 PHE A N 1
ATOM 3280 C CA . PHE A 1 409 ? 13.493 -13.461 59.973 1.00 87.81 409 PHE A CA 1
ATOM 3281 C C . PHE A 1 409 ? 14.964 -13.892 59.963 1.00 87.81 409 PHE A C 1
ATOM 3283 O O . PHE A 1 409 ? 15.536 -14.137 61.018 1.00 87.81 409 PHE A O 1
ATOM 3290 N N . HIS A 1 410 ? 15.590 -13.950 58.785 1.00 86.19 410 HIS A N 1
ATOM 3291 C CA . HIS A 1 410 ? 16.986 -14.369 58.647 1.00 86.19 410 HIS A CA 1
ATOM 3292 C C . HIS A 1 410 ? 18.000 -13.316 59.108 1.00 86.19 410 HIS A C 1
ATOM 3294 O O . HIS A 1 410 ? 19.118 -13.671 59.470 1.00 86.19 410 HIS A O 1
ATOM 3300 N N . THR A 1 411 ? 17.639 -12.032 59.072 1.00 83.81 411 THR A N 1
ATOM 3301 C CA . THR A 1 411 ? 18.551 -10.922 59.409 1.00 83.81 411 THR A CA 1
ATOM 3302 C C . THR A 1 411 ? 18.409 -10.422 60.842 1.00 83.81 411 THR A C 1
ATOM 3304 O O . THR A 1 411 ? 19.297 -9.727 61.334 1.00 83.81 411 THR A O 1
ATOM 3307 N N . SER A 1 412 ? 17.319 -10.762 61.533 1.00 80.81 412 SER A N 1
ATOM 3308 C CA . SER A 1 412 ? 17.062 -10.283 62.890 1.00 80.81 412 SER A CA 1
ATOM 3309 C C . SER A 1 412 ? 17.608 -11.234 63.956 1.00 80.81 412 SER A C 1
ATOM 3311 O O . SER A 1 412 ? 17.440 -12.447 63.900 1.00 80.81 412 SER A O 1
ATOM 3313 N N . VAL A 1 413 ? 18.259 -10.654 64.969 1.00 73.06 413 VAL A N 1
ATOM 3314 C CA . VAL A 1 413 ? 18.932 -11.389 66.057 1.00 73.06 413 VAL A CA 1
ATOM 3315 C C . VAL A 1 413 ? 17.926 -12.016 67.043 1.00 73.06 413 VAL A C 1
ATOM 3317 O O . VAL A 1 413 ? 18.236 -13.010 67.692 1.00 73.06 413 VAL A O 1
ATOM 3320 N N . LEU A 1 414 ? 16.705 -11.467 67.138 1.00 65.25 414 LEU A N 1
ATOM 3321 C CA . LEU A 1 414 ? 15.601 -11.962 67.974 1.00 65.25 414 LEU A CA 1
ATOM 3322 C C . LEU A 1 414 ? 14.254 -11.779 67.241 1.00 65.25 414 LEU A C 1
ATOM 3324 O O . LEU A 1 414 ? 13.612 -10.730 67.390 1.00 65.25 414 LEU A O 1
ATOM 3328 N N . PRO A 1 415 ? 13.793 -12.765 66.451 1.00 68.25 415 PRO A N 1
ATOM 3329 C CA . PRO A 1 415 ? 12.508 -12.692 65.761 1.00 68.25 415 PRO A CA 1
ATOM 3330 C C . PRO A 1 415 ? 11.357 -12.963 66.742 1.00 68.25 415 PRO A C 1
ATOM 3332 O O . PRO A 1 415 ? 10.769 -14.041 66.783 1.00 68.25 415 PRO A O 1
ATOM 3335 N N . GLY A 1 416 ? 11.035 -11.975 67.577 1.00 83.19 416 GLY A N 1
ATOM 3336 C CA . GLY A 1 416 ? 9.833 -12.006 68.407 1.00 83.19 416 GLY A CA 1
ATOM 3337 C C . GLY A 1 416 ? 8.570 -11.862 67.552 1.00 83.19 416 GLY A C 1
ATOM 3338 O O . GLY A 1 416 ? 8.543 -11.061 66.617 1.00 83.19 416 GLY A O 1
ATOM 3339 N N . PHE A 1 417 ? 7.502 -12.586 67.905 1.00 83.81 417 PHE A N 1
ATOM 3340 C CA . PHE A 1 417 ? 6.211 -12.543 67.200 1.00 83.81 417 PHE A CA 1
ATOM 3341 C C . PHE A 1 417 ? 5.708 -11.107 66.967 1.00 83.81 417 PHE A C 1
ATOM 3343 O O . PHE A 1 417 ? 5.325 -10.753 65.854 1.00 83.81 417 PHE A O 1
ATOM 3350 N N . TRP A 1 418 ? 5.789 -10.251 67.991 1.00 86.44 418 TRP A N 1
ATOM 3351 C CA . TRP A 1 418 ? 5.353 -8.853 67.913 1.00 86.44 418 TRP A CA 1
ATOM 3352 C C . TRP A 1 418 ? 6.176 -8.002 66.938 1.00 86.44 418 TRP A C 1
ATOM 3354 O O . TRP A 1 418 ? 5.611 -7.154 66.251 1.00 86.44 418 TRP A O 1
ATOM 3364 N N . ASN A 1 419 ? 7.480 -8.262 66.811 1.00 86.25 419 ASN A N 1
ATOM 3365 C CA . ASN A 1 419 ? 8.339 -7.550 65.862 1.00 86.25 419 ASN A CA 1
ATOM 3366 C C . ASN A 1 419 ? 8.032 -7.968 64.418 1.00 86.25 419 ASN A C 1
ATOM 3368 O O . ASN A 1 419 ? 8.002 -7.122 63.527 1.00 86.25 419 ASN A O 1
ATOM 3372 N N . MET A 1 420 ? 7.750 -9.256 64.187 1.00 88.31 420 MET A N 1
ATOM 3373 C CA . MET A 1 420 ? 7.327 -9.738 62.868 1.00 88.31 420 MET A CA 1
ATOM 3374 C C . MET A 1 420 ? 5.944 -9.212 62.486 1.00 88.31 420 MET A C 1
ATOM 3376 O O . MET A 1 420 ? 5.738 -8.829 61.337 1.00 88.31 420 MET A O 1
ATOM 3380 N N . LEU A 1 421 ? 5.015 -9.143 63.445 1.00 89.69 421 LEU A N 1
ATOM 3381 C CA . LEU A 1 421 ? 3.694 -8.556 63.230 1.00 89.69 421 LEU A CA 1
ATOM 3382 C C . LEU A 1 421 ? 3.810 -7.073 62.856 1.00 89.69 421 LEU A C 1
ATOM 3384 O O . LEU A 1 421 ? 3.209 -6.639 61.877 1.00 89.69 421 LEU A O 1
ATOM 3388 N N . LEU A 1 422 ? 4.623 -6.308 63.590 1.00 89.69 422 LEU A N 1
ATOM 3389 C CA . LEU A 1 422 ? 4.867 -4.897 63.297 1.00 89.69 422 LEU A CA 1
ATOM 3390 C C . LEU A 1 422 ? 5.500 -4.710 61.908 1.00 89.69 422 LEU A C 1
ATOM 3392 O O . LEU A 1 422 ? 5.050 -3.862 61.138 1.00 89.69 422 LEU A O 1
ATOM 3396 N N . ALA A 1 423 ? 6.493 -5.534 61.557 1.00 89.25 423 ALA A N 1
ATOM 3397 C CA . ALA A 1 423 ? 7.120 -5.520 60.238 1.00 89.25 423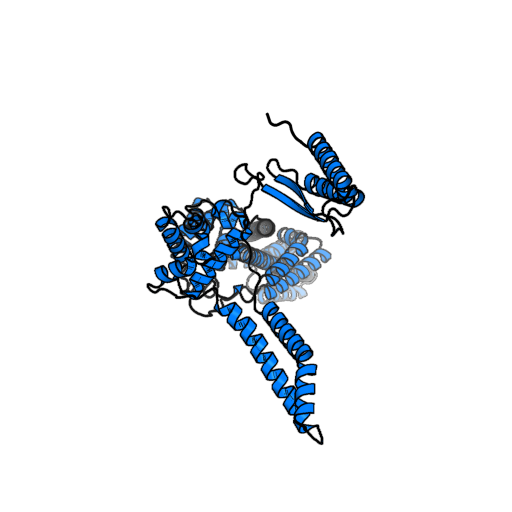 ALA A CA 1
ATOM 3398 C C . ALA A 1 423 ? 6.120 -5.858 59.121 1.00 89.25 423 ALA A C 1
ATOM 3400 O O . ALA A 1 423 ? 6.120 -5.191 58.087 1.00 89.25 423 ALA A O 1
ATOM 3401 N N . ALA A 1 424 ? 5.239 -6.841 59.326 1.00 92.38 424 ALA A N 1
ATOM 3402 C CA . ALA A 1 424 ? 4.183 -7.188 58.375 1.00 92.38 424 ALA A CA 1
ATOM 3403 C C . ALA A 1 424 ? 3.198 -6.027 58.183 1.00 92.38 424 ALA A C 1
ATOM 3405 O O . ALA A 1 424 ? 2.889 -5.660 57.055 1.00 92.38 424 ALA A O 1
ATOM 3406 N N . VAL A 1 425 ? 2.741 -5.393 59.265 1.00 93.94 425 VAL A N 1
ATOM 3407 C CA . VAL A 1 425 ? 1.797 -4.268 59.176 1.00 93.94 425 VAL A CA 1
ATOM 3408 C C . VAL A 1 425 ? 2.429 -3.069 58.461 1.00 93.94 425 VAL A C 1
ATOM 3410 O O . VAL A 1 425 ? 1.821 -2.513 57.548 1.00 93.94 425 VAL A O 1
ATOM 3413 N N . LEU A 1 426 ? 3.663 -2.699 58.816 1.00 93.31 426 LEU A N 1
ATOM 3414 C CA . LEU A 1 426 ? 4.355 -1.550 58.218 1.00 93.31 426 LEU A CA 1
ATOM 3415 C C . LEU A 1 426 ? 4.739 -1.780 56.750 1.00 93.31 426 LEU A C 1
ATOM 3417 O O . LEU A 1 426 ? 4.678 -0.851 55.945 1.00 93.31 426 LEU A O 1
ATOM 3421 N N . SER A 1 427 ? 5.124 -3.005 56.384 1.00 92.50 427 SER A N 1
ATOM 3422 C CA . SER A 1 427 ? 5.536 -3.335 55.013 1.00 92.50 427 SER A CA 1
ATOM 3423 C C . SER A 1 427 ? 4.372 -3.602 54.061 1.00 92.50 427 SER A C 1
ATOM 3425 O O . SER A 1 427 ? 4.576 -3.573 52.847 1.00 92.50 427 SER A O 1
ATOM 3427 N N . PHE A 1 428 ? 3.148 -3.799 54.568 1.00 94.88 428 PHE A N 1
ATOM 3428 C CA . PHE A 1 428 ? 2.000 -4.141 53.727 1.00 94.88 428 PHE A CA 1
ATOM 3429 C C . PHE A 1 428 ? 1.705 -3.080 52.676 1.00 94.88 428 PHE A C 1
ATOM 3431 O O . PHE A 1 428 ? 1.590 -3.410 51.498 1.00 94.88 428 PHE A O 1
ATOM 3438 N N . LEU A 1 429 ? 1.646 -1.809 53.077 1.00 95.25 429 LEU A N 1
ATOM 3439 C CA . LEU A 1 429 ? 1.368 -0.707 52.157 1.00 95.25 429 LEU A CA 1
ATOM 3440 C C . LEU A 1 429 ? 2.444 -0.578 51.055 1.00 95.25 429 LEU A C 1
ATOM 3442 O O . LEU A 1 429 ? 2.069 -0.574 49.879 1.00 95.25 429 LEU A O 1
ATOM 3446 N N . PRO A 1 430 ? 3.758 -0.544 51.370 1.00 95.38 430 PRO A N 1
ATOM 3447 C CA . PRO A 1 430 ? 4.809 -0.562 50.352 1.00 95.38 430 PRO A CA 1
ATOM 3448 C C . PRO A 1 430 ? 4.757 -1.776 49.415 1.00 95.38 430 PRO A C 1
ATOM 3450 O O . PRO A 1 430 ? 4.798 -1.606 48.197 1.00 95.38 430 PRO A O 1
ATOM 3453 N N . VAL A 1 431 ? 4.637 -2.996 49.954 1.00 95.44 431 VAL A N 1
ATOM 3454 C CA . VAL A 1 431 ? 4.623 -4.232 49.148 1.00 95.44 431 VAL A CA 1
ATOM 3455 C C . VAL A 1 431 ? 3.401 -4.274 48.228 1.00 95.44 431 VAL A C 1
ATOM 3457 O O . VAL A 1 431 ? 3.526 -4.605 47.048 1.00 95.44 431 VAL A O 1
ATOM 3460 N N . TYR A 1 432 ? 2.230 -3.886 48.736 1.00 96.44 432 TYR A N 1
ATOM 3461 C CA . TYR A 1 432 ? 0.999 -3.805 47.954 1.00 96.44 432 TYR A CA 1
ATOM 3462 C C . TYR A 1 432 ? 1.100 -2.768 46.825 1.00 96.44 432 TYR A C 1
ATOM 3464 O O . TYR A 1 432 ? 0.715 -3.050 45.690 1.00 96.44 432 TYR A O 1
ATOM 3472 N N . SER A 1 433 ? 1.686 -1.597 47.101 1.00 95.75 433 SER A N 1
ATOM 3473 C CA . SER A 1 433 ? 1.922 -0.556 46.092 1.00 95.75 433 SER A CA 1
ATOM 3474 C C . SER A 1 433 ? 2.833 -1.049 44.957 1.00 95.75 433 SER A C 1
ATOM 3476 O O . SER A 1 433 ? 2.512 -0.877 43.778 1.00 95.75 433 SER A O 1
ATOM 3478 N N . ILE A 1 434 ? 3.919 -1.761 45.292 1.00 96.00 434 ILE A N 1
ATOM 3479 C CA . ILE A 1 434 ? 4.820 -2.376 44.301 1.00 96.00 434 ILE A CA 1
ATOM 3480 C C . ILE A 1 434 ? 4.074 -3.423 43.461 1.00 96.00 434 ILE A C 1
ATOM 3482 O O . ILE A 1 434 ? 4.217 -3.448 42.235 1.00 96.00 434 ILE A O 1
ATOM 3486 N N . ALA A 1 435 ? 3.254 -4.267 44.093 1.00 95.50 435 ALA A N 1
ATOM 3487 C CA . ALA A 1 435 ? 2.462 -5.273 43.392 1.00 95.50 435 ALA A CA 1
ATOM 3488 C C . ALA A 1 435 ? 1.476 -4.636 42.396 1.00 95.50 435 ALA A C 1
ATOM 3490 O O . ALA A 1 435 ? 1.406 -5.080 41.248 1.00 95.50 435 ALA A O 1
ATOM 3491 N N . ILE A 1 436 ? 0.767 -3.570 42.791 1.00 95.44 436 ILE A N 1
ATOM 3492 C CA . ILE A 1 436 ? -0.113 -2.816 41.884 1.00 95.44 436 ILE A CA 1
ATOM 3493 C C . ILE A 1 436 ? 0.685 -2.256 40.707 1.00 95.44 436 ILE A C 1
ATOM 3495 O O . ILE A 1 436 ? 0.293 -2.467 39.559 1.00 95.44 436 ILE A O 1
ATOM 3499 N N . GLY A 1 437 ? 1.814 -1.592 40.972 1.00 94.75 437 GLY A N 1
ATOM 3500 C CA . GLY A 1 437 ? 2.645 -0.988 39.930 1.00 94.75 437 GLY A CA 1
ATOM 3501 C C . GLY A 1 437 ? 3.129 -2.005 38.893 1.00 94.75 437 GLY A C 1
ATOM 3502 O O . GLY A 1 437 ? 3.035 -1.757 37.690 1.00 94.75 437 GLY A O 1
ATOM 3503 N N . LEU A 1 438 ? 3.570 -3.187 39.338 1.00 94.50 438 LEU A N 1
ATOM 3504 C CA . LEU A 1 438 ? 3.978 -4.281 38.450 1.00 94.50 438 LEU A CA 1
ATOM 3505 C C . LEU A 1 438 ? 2.815 -4.809 37.603 1.00 94.50 438 LEU A C 1
ATOM 3507 O O . LEU A 1 438 ? 2.981 -5.035 36.402 1.00 94.50 438 LEU A O 1
ATOM 3511 N N . VAL A 1 439 ? 1.635 -4.985 38.204 1.00 93.88 439 VAL A N 1
ATOM 3512 C CA . VAL A 1 439 ? 0.445 -5.445 37.475 1.00 93.88 439 VAL A CA 1
ATOM 3513 C C . VAL A 1 439 ? -0.028 -4.393 36.476 1.00 93.88 439 VAL A C 1
ATOM 3515 O O . VAL A 1 439 ? -0.339 -4.755 35.345 1.00 93.88 439 VAL A O 1
ATOM 3518 N N . HIS A 1 440 ? -0.042 -3.106 36.832 1.00 93.31 440 HIS A N 1
ATOM 3519 C CA . HIS A 1 440 ? -0.386 -2.008 35.917 1.00 93.31 440 HIS A CA 1
ATOM 3520 C C . HIS A 1 440 ? 0.588 -1.918 34.749 1.00 93.31 440 HIS A C 1
ATOM 3522 O O . HIS A 1 440 ? 0.158 -1.852 33.598 1.00 93.31 440 HIS A O 1
ATOM 3528 N N . TRP A 1 441 ? 1.889 -1.994 35.026 1.00 93.44 441 TRP A N 1
ATOM 3529 C CA . TRP A 1 441 ? 2.924 -2.013 33.997 1.00 93.44 441 TRP A CA 1
ATOM 3530 C C . TRP A 1 441 ? 2.758 -3.199 33.039 1.00 93.44 441 TRP A C 1
ATOM 3532 O O . TRP A 1 441 ? 2.824 -3.034 31.818 1.00 93.44 441 TRP A O 1
ATOM 3542 N N . ALA A 1 442 ? 2.488 -4.394 33.573 1.00 90.81 442 ALA A N 1
ATOM 3543 C CA . ALA A 1 442 ? 2.245 -5.580 32.762 1.00 90.81 442 ALA A CA 1
ATOM 3544 C C . ALA A 1 442 ? 0.947 -5.445 31.952 1.00 90.81 442 ALA A C 1
ATOM 3546 O O . ALA A 1 442 ? 0.934 -5.717 30.751 1.00 90.81 442 ALA A O 1
ATOM 3547 N N . ALA A 1 443 ? -0.133 -4.975 32.579 1.00 87.69 443 ALA A N 1
ATOM 3548 C CA . ALA A 1 443 ? -1.425 -4.774 31.937 1.00 87.69 443 ALA A CA 1
ATOM 3549 C C . ALA A 1 443 ? -1.327 -3.782 30.772 1.00 87.69 443 ALA A C 1
ATOM 3551 O O . ALA A 1 443 ? -1.807 -4.093 29.687 1.00 87.69 443 ALA A O 1
ATOM 3552 N N . ALA A 1 444 ? -0.637 -2.652 30.947 1.00 86.75 444 ALA A N 1
ATOM 3553 C CA . ALA A 1 444 ? -0.443 -1.654 29.895 1.00 86.75 444 ALA A CA 1
ATOM 3554 C C . ALA A 1 444 ? 0.343 -2.193 28.682 1.00 86.75 444 ALA A C 1
ATOM 3556 O O . ALA A 1 444 ? 0.140 -1.733 27.562 1.00 86.75 444 ALA A O 1
ATOM 3557 N N . ARG A 1 445 ? 1.222 -3.188 28.877 1.00 86.44 445 ARG A N 1
ATOM 3558 C CA . ARG A 1 445 ? 1.981 -3.829 27.785 1.00 86.44 445 ARG A CA 1
ATOM 3559 C C . ARG A 1 445 ? 1.240 -4.986 27.117 1.00 86.44 445 ARG A C 1
ATOM 3561 O O . ARG A 1 445 ? 1.476 -5.267 25.943 1.00 86.44 445 ARG A O 1
ATOM 3568 N N . ILE A 1 446 ? 0.385 -5.687 27.859 1.00 85.38 446 ILE A N 1
ATOM 3569 C CA . ILE A 1 446 ? -0.324 -6.882 27.379 1.00 85.38 446 ILE A CA 1
ATOM 3570 C C . ILE A 1 446 ? -1.659 -6.504 26.726 1.00 85.38 446 ILE A C 1
ATOM 3572 O O . ILE A 1 446 ? -2.032 -7.070 25.693 1.00 85.38 446 ILE A O 1
ATOM 3576 N N . CYS A 1 447 ? -2.391 -5.561 27.317 1.00 78.50 447 CYS A N 1
ATOM 3577 C CA . CYS A 1 447 ? -3.695 -5.130 26.835 1.00 78.50 447 CYS A CA 1
ATOM 3578 C C . CYS A 1 447 ? -3.519 -4.158 25.668 1.00 78.50 447 CYS A C 1
ATOM 3580 O O . CYS A 1 447 ? -3.095 -3.020 25.843 1.00 78.50 447 CYS A O 1
ATOM 3582 N N . ARG A 1 448 ? -3.871 -4.600 24.458 1.00 73.31 448 ARG A N 1
ATOM 3583 C CA . ARG A 1 448 ? -3.914 -3.712 23.293 1.00 73.31 448 ARG A CA 1
ATOM 3584 C C . ARG A 1 448 ? -5.145 -2.798 23.378 1.00 73.31 448 ARG A C 1
ATOM 3586 O O . ARG A 1 448 ? -6.221 -3.318 23.687 1.00 73.31 448 ARG A O 1
ATOM 3593 N N . PRO A 1 449 ? -5.017 -1.493 23.071 1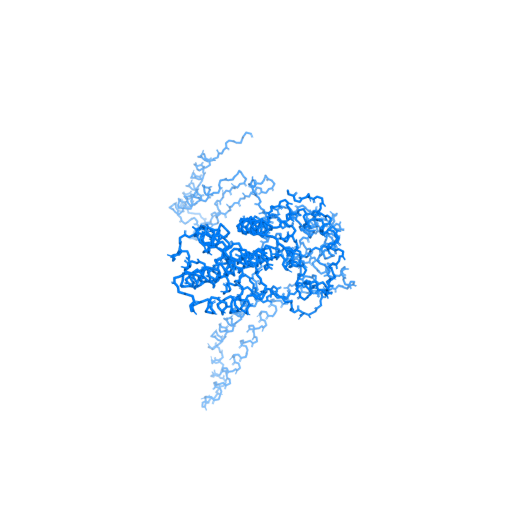.00 77.25 449 PRO A N 1
ATOM 3594 C CA . PRO A 1 449 ? -6.158 -0.590 22.969 1.00 77.25 449 PRO A CA 1
ATOM 3595 C C . PRO A 1 449 ? -7.224 -1.147 22.024 1.00 77.25 449 PRO A C 1
ATOM 3597 O O . PRO A 1 449 ? -6.906 -1.729 20.982 1.00 77.25 449 PRO A O 1
ATOM 3600 N N . PHE A 1 450 ? -8.490 -0.986 22.396 1.00 73.19 450 PHE A N 1
ATOM 3601 C CA . PHE A 1 450 ? -9.610 -1.352 21.541 1.00 73.19 450 PHE A CA 1
ATOM 3602 C C . PHE A 1 450 ? -9.981 -0.153 20.667 1.00 73.19 450 PHE A C 1
ATOM 3604 O O . PHE A 1 450 ? -10.234 0.931 21.184 1.00 73.19 450 PHE A O 1
ATOM 3611 N N . HIS A 1 451 ? -10.004 -0.342 19.348 1.00 81.25 451 HIS A N 1
ATOM 3612 C CA . HIS A 1 451 ? -10.495 0.678 18.427 1.00 81.25 451 HIS A CA 1
ATOM 3613 C C . HIS A 1 451 ? -12.021 0.752 18.527 1.00 81.25 451 HIS A C 1
ATOM 3615 O O . HIS A 1 451 ? -12.695 -0.235 18.232 1.00 81.25 451 HIS A O 1
ATOM 3621 N N . ILE A 1 452 ? -12.556 1.906 18.924 1.00 88.31 452 ILE A N 1
ATOM 3622 C CA . ILE A 1 452 ? -14.001 2.149 18.967 1.00 88.31 452 ILE A CA 1
ATOM 3623 C C . ILE A 1 452 ? -14.460 2.506 17.547 1.00 88.31 452 ILE A C 1
ATOM 3625 O O . ILE A 1 452 ? -13.940 3.477 16.995 1.00 88.31 452 ILE A O 1
ATOM 3629 N N . PRO A 1 453 ? -15.367 1.724 16.931 1.00 91.44 453 PRO A N 1
ATOM 3630 C CA . PRO A 1 453 ? -15.898 2.037 15.608 1.00 91.44 453 PRO A CA 1
ATOM 3631 C C . PRO A 1 453 ? -16.632 3.385 15.590 1.00 91.44 453 PRO A C 1
ATOM 3633 O O . PRO A 1 453 ? -17.278 3.743 16.574 1.00 91.44 453 PRO A O 1
ATOM 3636 N N . LYS A 1 454 ? -16.536 4.109 14.475 1.00 93.44 454 LYS A N 1
ATOM 3637 C CA . LYS A 1 454 ? -17.088 5.451 14.267 1.00 93.44 454 LYS A CA 1
ATOM 3638 C C . LYS A 1 454 ? -17.937 5.500 12.998 1.00 93.44 454 LYS A C 1
ATOM 3640 O O . LYS A 1 454 ? -17.681 4.760 12.047 1.00 93.44 454 LYS A O 1
ATOM 3645 N N . LEU A 1 455 ? -18.920 6.396 12.993 1.00 92.94 455 LEU A N 1
ATOM 3646 C CA . LEU A 1 455 ? -19.673 6.788 11.801 1.00 92.94 455 LEU A CA 1
ATOM 3647 C C . LEU A 1 455 ? -18.911 7.881 11.043 1.00 92.94 455 LEU A C 1
ATOM 3649 O O . LEU A 1 455 ? -18.200 8.666 11.667 1.00 92.94 455 LEU A O 1
ATOM 3653 N N . GLU A 1 456 ? -19.036 7.911 9.716 1.00 91.94 456 GLU A N 1
ATOM 3654 C CA . GLU A 1 456 ? -18.292 8.857 8.874 1.00 91.94 456 GLU A CA 1
ATOM 3655 C C . GLU A 1 456 ? -18.922 10.260 8.851 1.00 91.94 456 GLU A C 1
ATOM 3657 O O . GLU A 1 456 ? -18.183 11.234 8.781 1.00 91.94 456 GLU A O 1
ATOM 3662 N N . LEU A 1 457 ? -20.261 10.352 8.924 1.00 90.50 457 LEU A N 1
ATOM 3663 C CA . LEU A 1 457 ? -21.067 11.591 8.978 1.00 90.50 457 LEU A CA 1
ATOM 3664 C C . LEU A 1 457 ? -20.518 12.757 8.119 1.00 90.50 457 LEU A C 1
ATOM 3666 O O . LEU A 1 457 ? -20.426 13.890 8.581 1.00 90.50 457 LEU A O 1
ATOM 3670 N N . LYS A 1 458 ? -20.142 12.480 6.857 1.00 86.25 458 LYS A N 1
ATOM 3671 C CA . LYS A 1 458 ? -19.539 13.468 5.932 1.00 86.25 458 LYS A CA 1
ATOM 3672 C C . LYS A 1 458 ? -20.431 14.676 5.647 1.00 86.25 458 LYS A C 1
ATOM 3674 O O . LYS A 1 458 ? -19.914 15.759 5.406 1.00 86.25 458 LYS A O 1
ATOM 3679 N N . GLU A 1 459 ? -21.744 14.469 5.645 1.00 87.81 459 GLU A N 1
ATOM 3680 C CA . GLU A 1 459 ? -22.758 15.497 5.370 1.00 87.81 459 GLU A CA 1
ATOM 3681 C C . GLU A 1 459 ? -23.269 16.174 6.656 1.00 87.81 459 GLU A C 1
ATOM 3683 O O . GLU A 1 459 ? -24.290 16.854 6.633 1.00 87.81 459 GLU A O 1
ATOM 3688 N N . GLY A 1 460 ? -22.569 15.984 7.780 1.00 89.12 460 GLY A N 1
ATOM 3689 C CA . GLY A 1 460 ? -22.967 16.490 9.091 1.00 89.12 460 GLY A CA 1
ATOM 3690 C C . GLY A 1 460 ? -23.785 15.484 9.904 1.00 89.12 460 GLY A C 1
ATOM 3691 O O . GLY A 1 460 ? -23.952 14.314 9.538 1.00 89.12 460 GLY A O 1
ATOM 3692 N N . ILE A 1 461 ? -24.269 15.928 11.065 1.00 91.88 461 ILE A N 1
ATOM 3693 C CA . ILE A 1 461 ? -25.076 15.095 11.970 1.00 91.88 461 ILE A CA 1
ATOM 3694 C C . ILE A 1 461 ? -26.545 15.122 11.507 1.00 91.88 461 ILE A C 1
ATOM 3696 O O . ILE A 1 461 ? -27.155 16.194 11.523 1.00 91.88 461 ILE A O 1
ATOM 3700 N N . PRO A 1 462 ? -27.160 13.981 11.138 1.00 91.75 462 PRO A N 1
ATOM 3701 C CA . PRO A 1 462 ? -28.572 13.940 10.763 1.00 91.75 462 PRO A CA 1
ATOM 3702 C C . PRO A 1 462 ? -29.482 14.123 11.985 1.00 91.75 462 PRO A C 1
ATOM 3704 O O . PRO A 1 462 ? -29.068 13.916 13.128 1.00 91.75 462 PRO A O 1
ATOM 3707 N N . GLU A 1 463 ? -30.749 14.466 11.749 1.00 91.69 463 GLU A N 1
ATOM 3708 C CA . GLU A 1 463 ? -31.720 14.730 12.822 1.00 91.69 463 GLU A CA 1
ATOM 3709 C C . GLU A 1 463 ? -31.923 13.519 13.750 1.00 91.69 463 GLU A C 1
ATOM 3711 O O . GLU A 1 463 ? -32.004 13.675 14.969 1.00 91.69 463 GLU A O 1
ATOM 3716 N N . GLU A 1 464 ? -31.899 12.306 13.192 1.00 89.44 464 GLU A N 1
ATOM 3717 C CA . GLU A 1 464 ? -31.983 11.038 13.933 1.00 89.44 464 GLU A CA 1
ATOM 3718 C C . GLU A 1 464 ? -30.866 10.873 14.977 1.00 89.44 464 GLU A C 1
ATOM 3720 O O . GLU A 1 464 ? -31.061 10.218 16.002 1.00 89.44 464 GLU A O 1
ATOM 3725 N N . TYR A 1 465 ? -29.700 11.484 14.739 1.00 90.38 465 TYR A N 1
ATOM 3726 C CA . TYR A 1 465 ? -28.533 11.438 15.623 1.00 90.38 465 TYR A CA 1
ATOM 3727 C C . TYR A 1 465 ? -28.262 12.781 16.294 1.00 90.38 465 TYR A C 1
ATOM 3729 O O . TYR A 1 465 ? -27.122 13.057 16.685 1.00 90.38 465 TYR A O 1
ATOM 3737 N N . ARG A 1 466 ? -29.293 13.625 16.447 1.00 93.19 466 ARG A N 1
ATOM 3738 C CA . ARG A 1 466 ? -29.160 14.914 17.126 1.00 93.19 466 ARG A CA 1
ATOM 3739 C C . ARG A 1 466 ? -28.441 14.738 18.460 1.00 93.19 466 ARG A C 1
ATOM 3741 O O . ARG A 1 466 ? -28.873 14.002 19.346 1.00 93.19 466 ARG A O 1
ATOM 3748 N N . THR A 1 467 ? -27.316 15.428 18.577 1.00 93.88 467 THR A N 1
ATOM 3749 C CA . THR A 1 467 ? -26.340 15.214 19.639 1.00 93.88 467 THR A CA 1
ATOM 3750 C C . THR A 1 467 ? -26.268 16.446 20.523 1.00 93.88 467 THR A C 1
ATOM 3752 O O . THR A 1 467 ? -26.257 17.575 20.038 1.00 93.88 467 THR A O 1
ATOM 3755 N N . MET A 1 468 ? -26.194 16.230 21.836 1.00 94.50 468 MET A N 1
ATOM 3756 C CA . MET A 1 468 ? -25.951 17.285 22.814 1.00 94.50 468 MET A CA 1
ATOM 3757 C C . MET A 1 468 ? -24.638 17.017 23.549 1.00 94.50 468 MET A C 1
ATOM 3759 O O . MET A 1 468 ? -24.494 16.007 24.240 1.00 94.50 468 MET A O 1
ATOM 3763 N N . VAL A 1 469 ? -23.686 17.934 23.411 1.00 94.38 469 VAL A N 1
ATOM 3764 C CA . VAL A 1 469 ? -22.430 17.950 24.155 1.00 94.38 469 VAL A CA 1
ATOM 3765 C C . VAL A 1 469 ? -22.685 18.619 25.497 1.00 94.38 469 VAL A C 1
ATOM 3767 O O . VAL A 1 469 ? -22.893 19.828 25.585 1.00 94.38 469 VAL A O 1
ATOM 3770 N N . VAL A 1 470 ? -22.676 17.814 26.554 1.00 95.19 470 VAL A N 1
ATOM 3771 C CA . VAL A 1 470 ? -22.843 18.299 27.923 1.00 95.19 470 VAL A CA 1
ATOM 3772 C C . VAL A 1 470 ? -21.470 18.553 28.533 1.00 95.19 470 VAL A C 1
ATOM 3774 O O . VAL A 1 470 ? -20.651 17.639 28.609 1.00 95.19 470 VAL A O 1
ATOM 3777 N N . ILE A 1 471 ? -21.230 19.783 28.981 1.00 92.88 471 ILE A N 1
ATOM 3778 C CA . ILE A 1 471 ? -20.019 20.209 29.683 1.00 92.88 471 ILE A CA 1
ATOM 3779 C C . ILE A 1 471 ? -20.322 20.178 31.188 1.00 92.88 471 ILE A C 1
ATOM 3781 O O . ILE A 1 471 ? -20.954 21.108 31.696 1.00 92.88 471 ILE A O 1
ATOM 3785 N N . PRO A 1 472 ? -19.934 19.115 31.918 1.00 94.31 472 PRO A N 1
ATOM 3786 C CA . PRO A 1 472 ? -20.094 19.077 33.364 1.00 94.31 472 PRO A CA 1
ATOM 3787 C C . PRO A 1 472 ? -19.070 20.002 34.030 1.00 94.31 472 PRO A C 1
ATOM 3789 O O . PRO A 1 472 ? -17.873 19.916 33.744 1.00 94.31 472 PRO A O 1
ATOM 3792 N N . ALA A 1 473 ? -19.519 20.878 34.929 1.00 92.38 473 ALA A N 1
ATOM 3793 C CA . ALA A 1 473 ? -18.636 21.808 35.625 1.00 92.38 473 ALA A CA 1
ATOM 3794 C C . ALA A 1 473 ? -19.148 22.198 37.017 1.00 92.38 473 ALA A C 1
ATOM 3796 O O . ALA A 1 473 ? -20.348 22.278 37.257 1.00 92.38 473 ALA A O 1
ATOM 3797 N N . LEU A 1 474 ? -18.220 22.522 37.922 1.00 91.62 474 LEU A N 1
ATOM 3798 C CA . LEU A 1 474 ? -18.555 23.191 39.179 1.00 91.62 474 LEU A CA 1
ATOM 3799 C C . LEU A 1 474 ? -18.677 24.704 38.949 1.00 91.62 474 LEU A C 1
ATOM 3801 O O . LEU A 1 474 ? -17.717 25.357 38.521 1.00 91.62 474 LEU A O 1
ATOM 3805 N N . LEU A 1 475 ? -19.843 25.267 39.258 1.00 91.12 475 LEU A N 1
ATOM 3806 C CA . LEU A 1 475 ? -20.160 26.690 39.155 1.00 91.12 475 LEU A CA 1
ATOM 3807 C C . LEU A 1 475 ? -19.824 27.386 40.478 1.00 91.12 475 LEU A C 1
ATOM 3809 O O . LEU A 1 475 ? -20.680 27.682 41.302 1.00 91.12 475 LEU A O 1
ATOM 3813 N N . THR A 1 476 ? -18.533 27.616 40.709 1.00 90.38 476 THR A N 1
ATOM 3814 C CA . THR A 1 476 ? -18.029 28.115 42.002 1.00 90.38 476 THR A CA 1
ATOM 3815 C C . THR A 1 476 ? -18.250 29.613 42.230 1.00 90.38 476 THR A C 1
ATOM 3817 O O . THR A 1 476 ? -18.181 30.078 43.370 1.00 90.38 476 THR A O 1
ATOM 3820 N N . SER A 1 477 ? -18.426 30.376 41.149 1.00 91.25 477 SER A N 1
ATOM 3821 C CA . SER A 1 477 ? -18.586 31.832 41.147 1.00 91.25 477 SER A CA 1
ATOM 3822 C C . SER A 1 477 ? -19.116 32.324 39.800 1.00 91.25 477 SER A C 1
ATOM 3824 O O . SER A 1 477 ? -19.010 31.626 38.791 1.00 91.25 477 SER A O 1
ATOM 3826 N N . GLU A 1 478 ? -19.596 33.567 39.768 1.00 92.56 478 GLU A N 1
ATOM 3827 C CA . GLU A 1 478 ? -20.009 34.257 38.541 1.00 92.56 478 GLU A CA 1
ATOM 3828 C C . GLU A 1 478 ? -18.880 34.311 37.501 1.00 92.56 478 GLU A C 1
ATOM 3830 O O . GLU A 1 478 ? -19.073 33.990 36.331 1.00 92.56 478 GLU A O 1
ATOM 3835 N N . LYS A 1 479 ? -17.655 34.621 37.941 1.00 93.44 479 LYS A N 1
ATOM 3836 C CA . LYS A 1 479 ? -16.478 34.638 37.065 1.00 93.44 479 LYS A CA 1
ATOM 3837 C C . LYS A 1 479 ? -16.235 33.285 36.404 1.00 93.44 479 LYS A C 1
ATOM 3839 O O . LYS A 1 479 ? -15.915 33.228 35.221 1.00 93.44 479 LYS A O 1
ATOM 3844 N N . ARG A 1 480 ? -16.417 32.195 37.154 1.00 92.50 480 ARG A N 1
ATOM 3845 C CA . ARG A 1 480 ? -16.235 30.848 36.613 1.00 92.50 480 ARG A CA 1
ATOM 3846 C C . ARG A 1 480 ? -17.291 30.509 35.564 1.00 92.50 480 ARG A C 1
ATOM 3848 O O . ARG A 1 480 ? -16.961 29.865 34.574 1.00 92.50 480 ARG A O 1
ATOM 3855 N N . VAL A 1 481 ? -18.532 30.948 35.771 1.00 94.00 481 VAL A N 1
ATOM 3856 C CA . VAL A 1 481 ? -19.602 30.823 34.772 1.00 94.00 481 VAL A CA 1
ATOM 3857 C C . VAL A 1 481 ? -19.218 31.547 33.485 1.00 94.00 481 VAL A C 1
ATOM 3859 O O . VAL A 1 481 ? -19.306 30.939 32.423 1.00 94.00 481 VAL A O 1
ATOM 3862 N N . MET A 1 482 ? -18.737 32.793 33.579 1.00 94.50 482 MET A N 1
ATOM 3863 C CA . MET A 1 482 ? -18.290 33.561 32.408 1.00 94.50 482 MET A CA 1
ATOM 3864 C C . MET A 1 482 ? -17.209 32.806 31.620 1.00 94.50 482 MET A C 1
ATOM 3866 O O . MET A 1 482 ? -17.383 32.553 30.435 1.00 94.50 482 MET A O 1
ATOM 3870 N N . GLU A 1 483 ? -16.158 32.330 32.297 1.00 94.75 483 GLU A N 1
ATOM 3871 C CA . GLU A 1 483 ? -15.080 31.553 31.661 1.00 94.75 483 GLU A CA 1
ATOM 3872 C C . GLU A 1 483 ? -15.581 30.276 30.964 1.00 94.75 483 GLU A C 1
ATOM 3874 O O . GLU A 1 483 ? -15.097 29.920 29.890 1.00 94.75 483 GLU A O 1
ATOM 3879 N N . LEU A 1 484 ? -16.524 29.555 31.582 1.00 94.56 484 LEU A N 1
ATOM 3880 C CA . LEU A 1 484 ? -17.081 28.319 31.023 1.00 94.56 484 LEU A CA 1
ATOM 3881 C C . LEU A 1 484 ? -17.938 28.590 29.788 1.00 94.56 484 LEU A C 1
ATOM 3883 O O . LEU A 1 484 ? -17.901 27.808 28.839 1.00 94.56 484 LEU A O 1
ATOM 3887 N N . ILE A 1 485 ? -18.700 29.681 29.797 1.00 94.81 485 ILE A N 1
ATOM 3888 C CA . ILE A 1 485 ? -19.551 30.063 28.673 1.00 94.81 485 ILE A CA 1
ATOM 3889 C C . ILE A 1 485 ? -18.705 30.577 27.505 1.00 94.81 485 ILE A C 1
ATOM 3891 O O . ILE A 1 485 ? -18.958 30.163 26.377 1.00 94.81 485 ILE A O 1
ATOM 3895 N N . ASP A 1 486 ? -17.653 31.357 27.763 1.00 94.44 486 ASP A N 1
ATOM 3896 C CA . ASP A 1 486 ? -16.697 31.773 26.727 1.00 94.44 486 ASP A CA 1
ATOM 3897 C C . ASP A 1 486 ? -16.023 30.549 26.074 1.00 94.44 486 ASP A C 1
ATOM 3899 O O . ASP A 1 486 ? -15.902 30.455 24.853 1.00 94.44 486 ASP A O 1
ATOM 3903 N N . GLN A 1 487 ? -15.626 29.549 26.872 1.00 93.75 487 GLN A N 1
ATOM 3904 C CA . GLN A 1 487 ? -15.091 28.288 26.340 1.00 93.75 487 GLN A CA 1
ATOM 3905 C C . GLN A 1 487 ? -16.132 27.508 25.530 1.00 93.75 487 GLN A C 1
ATOM 3907 O O . GLN A 1 487 ? -15.803 26.940 24.488 1.00 93.75 487 GLN A O 1
ATOM 3912 N N . MET A 1 488 ? -17.383 27.479 25.992 1.00 93.56 488 MET A N 1
ATOM 3913 C CA . MET A 1 488 ? -18.485 26.845 25.272 1.00 93.56 488 MET A CA 1
ATOM 3914 C C . MET A 1 488 ? -18.745 27.527 23.922 1.00 93.56 488 MET A C 1
ATOM 3916 O O . MET A 1 488 ? -18.963 26.831 22.933 1.00 93.56 488 MET A O 1
ATOM 3920 N N . GLU A 1 489 ? -18.653 28.858 23.853 1.00 94.00 489 GLU A N 1
ATOM 3921 C CA . GLU A 1 489 ? -18.747 29.629 22.608 1.00 94.00 489 GLU A CA 1
ATOM 3922 C C . GLU A 1 489 ? -17.619 29.246 21.637 1.00 94.00 489 GLU A C 1
ATOM 3924 O O . GLU A 1 489 ? -17.884 28.970 20.468 1.00 94.00 489 GLU A O 1
ATOM 3929 N N . VAL A 1 490 ? -16.376 29.107 22.118 1.00 94.06 490 VAL A N 1
ATOM 3930 C CA . VAL A 1 490 ? -15.253 28.617 21.293 1.00 94.06 490 VAL A CA 1
ATOM 3931 C C . VAL A 1 490 ? -15.522 27.207 20.753 1.00 94.06 490 VAL A C 1
ATOM 3933 O O . VAL A 1 490 ? -15.289 26.955 19.569 1.00 94.06 490 VAL A O 1
ATOM 3936 N N . PHE A 1 491 ? -16.028 26.286 21.582 1.00 91.75 491 PHE A N 1
ATOM 3937 C CA . PHE A 1 491 ? -16.357 24.930 21.128 1.00 91.75 491 PHE A CA 1
ATOM 3938 C C . PHE A 1 491 ? -17.464 24.918 20.076 1.00 91.75 491 PHE A C 1
ATOM 3940 O O . PHE A 1 491 ? -17.350 24.178 19.096 1.00 91.75 491 PHE A O 1
ATOM 3947 N N . TYR A 1 492 ? -18.490 25.750 20.251 1.00 91.75 492 TYR A N 1
ATOM 3948 C CA . TYR A 1 492 ? -19.562 25.913 19.278 1.00 91.75 492 TYR A CA 1
ATOM 3949 C C . TYR A 1 492 ? -19.042 26.475 17.948 1.00 91.75 492 TYR A C 1
ATOM 3951 O O . TYR A 1 492 ? -19.299 25.903 16.892 1.00 91.75 492 TYR A O 1
ATOM 3959 N N . LEU A 1 493 ? -18.250 27.552 17.982 1.00 92.75 493 LEU A N 1
ATOM 3960 C CA . LEU A 1 493 ? -17.700 28.177 16.774 1.00 92.75 493 LEU A CA 1
ATOM 3961 C C . LEU A 1 493 ? -16.757 27.249 15.999 1.00 92.75 493 LEU A C 1
ATOM 3963 O O . LEU A 1 493 ? -16.705 27.320 14.774 1.00 92.75 493 LEU A O 1
ATOM 3967 N N . ALA A 1 494 ? -16.035 26.371 16.696 1.00 93.06 494 ALA A N 1
ATOM 3968 C CA . ALA A 1 494 ? -15.184 25.366 16.067 1.00 93.06 494 ALA A CA 1
ATOM 3969 C C . ALA A 1 494 ? -15.968 24.181 15.466 1.00 93.06 494 ALA A C 1
ATOM 3971 O O . ALA A 1 494 ? -15.408 23.452 14.652 1.00 93.06 494 ALA A O 1
ATOM 3972 N N . ASN A 1 495 ? -17.230 23.969 15.864 1.00 90.56 495 ASN A N 1
ATOM 3973 C CA . ASN A 1 495 ? -18.047 22.812 15.478 1.00 90.56 495 ASN A CA 1
ATOM 3974 C C . ASN A 1 495 ? -19.481 23.249 15.129 1.00 90.56 495 ASN A C 1
ATOM 3976 O O . ASN A 1 495 ? -20.441 22.887 15.811 1.00 90.56 495 ASN A O 1
ATOM 3980 N N . GLN A 1 496 ? -19.622 24.063 14.083 1.00 86.88 496 GLN A N 1
ATOM 3981 C CA . GLN A 1 496 ? -20.923 24.570 13.646 1.00 86.88 496 GLN A CA 1
ATOM 3982 C C . GLN A 1 496 ? -21.675 23.518 12.823 1.00 86.88 496 GLN A C 1
ATOM 3984 O O . GLN A 1 496 ? -21.473 23.402 11.620 1.00 86.88 496 GLN A O 1
ATOM 3989 N N . GLU A 1 497 ? -22.568 22.784 13.482 1.00 88.69 497 GLU A N 1
ATOM 3990 C CA . GLU A 1 497 ? -23.398 21.731 12.889 1.00 88.69 497 GLU A CA 1
ATOM 3991 C C . GLU A 1 497 ? -24.866 21.928 13.290 1.00 88.69 497 GLU A C 1
ATOM 3993 O O . GLU A 1 497 ? -25.163 22.296 14.426 1.00 88.69 497 GLU A O 1
ATOM 3998 N N . GLU A 1 498 ? -25.809 21.653 12.386 1.00 87.56 498 GLU A N 1
ATOM 3999 C CA . GLU A 1 498 ? -27.238 21.945 12.615 1.00 87.56 498 GLU A CA 1
ATOM 4000 C C . GLU A 1 498 ? -27.856 21.120 13.754 1.00 87.56 498 GLU A C 1
ATOM 4002 O O . GLU A 1 498 ? -28.748 21.574 14.477 1.00 87.56 498 GLU A O 1
ATOM 4007 N N . ASN A 1 499 ? -27.365 19.895 13.941 1.00 91.75 499 ASN A N 1
ATOM 4008 C CA . ASN A 1 499 ? -27.868 18.955 14.940 1.00 91.75 499 ASN A CA 1
ATOM 4009 C C . ASN A 1 499 ? -26.886 18.705 16.090 1.00 91.75 499 ASN A C 1
ATOM 4011 O O . ASN A 1 499 ? -27.053 17.727 16.825 1.00 91.75 499 ASN A O 1
ATOM 4015 N N . LEU A 1 500 ? -25.908 19.595 16.278 1.00 92.75 500 LEU A N 1
ATOM 4016 C CA . LEU A 1 500 ? -25.003 19.586 17.422 1.00 92.75 500 LEU A CA 1
ATOM 4017 C C . LEU A 1 500 ? -25.358 20.715 18.390 1.00 92.75 500 LEU A C 1
ATOM 4019 O O . LEU A 1 500 ? -25.299 21.893 18.055 1.00 92.75 500 LEU A O 1
ATOM 4023 N N . HIS A 1 501 ? -25.698 20.342 19.616 1.00 92.44 501 HIS A N 1
ATOM 4024 C CA . HIS A 1 501 ? -26.098 21.271 20.670 1.00 92.44 501 HIS A CA 1
ATOM 4025 C C . HIS A 1 501 ? -25.087 21.236 21.806 1.00 92.44 501 HIS A C 1
ATOM 4027 O O . HIS A 1 501 ? -24.475 20.200 22.061 1.00 92.44 501 HIS A O 1
ATOM 4033 N N . PHE A 1 502 ? -24.945 22.341 22.530 1.00 93.44 502 PHE A N 1
ATOM 4034 C CA . PHE A 1 502 ? -24.081 22.428 23.705 1.00 93.44 502 PHE A CA 1
ATOM 4035 C C . PHE A 1 502 ? -24.911 22.768 24.938 1.00 93.44 502 PHE A C 1
ATOM 4037 O O . PHE A 1 502 ? -25.828 23.586 24.879 1.00 93.44 502 PHE A O 1
ATOM 4044 N N . ALA A 1 503 ? -24.593 22.128 26.060 1.00 93.75 503 ALA A N 1
ATOM 4045 C CA . ALA A 1 503 ? -25.241 22.378 27.337 1.00 93.75 503 ALA A CA 1
ATOM 4046 C C . ALA A 1 503 ? -24.210 22.422 28.463 1.00 93.75 503 ALA A C 1
ATOM 4048 O O . ALA A 1 503 ? -23.285 21.613 28.506 1.00 93.75 503 ALA A O 1
ATOM 4049 N N . LEU A 1 504 ? -24.405 23.336 29.409 1.00 93.81 504 LEU A N 1
ATOM 4050 C CA . LEU A 1 504 ? -23.620 23.403 30.635 1.00 93.81 504 LEU A CA 1
ATOM 4051 C C . LEU A 1 504 ? -24.381 22.678 31.752 1.00 93.81 504 LEU A C 1
ATOM 4053 O O . LEU A 1 504 ? -25.487 23.086 32.105 1.00 93.81 504 LEU A O 1
ATOM 4057 N N . LEU A 1 505 ? -23.796 21.613 32.306 1.00 93.94 505 LEU A N 1
ATOM 4058 C CA . LEU A 1 505 ? -24.340 20.911 33.471 1.00 93.94 505 LEU A CA 1
ATOM 4059 C C . LEU A 1 505 ? -23.552 21.332 34.710 1.00 93.94 505 LEU A C 1
ATOM 4061 O O . LEU A 1 505 ? -22.444 20.855 34.952 1.00 93.94 505 LEU A O 1
ATOM 4065 N N . GLY A 1 506 ? -24.125 22.278 35.444 1.00 90.31 506 GLY A N 1
ATOM 4066 C CA . GLY A 1 506 ? -23.508 22.889 36.611 1.00 90.31 506 GLY A CA 1
ATOM 4067 C C . GLY A 1 506 ? -23.897 22.226 37.926 1.00 90.31 506 GLY A C 1
ATOM 4068 O O . GLY A 1 506 ? -25.073 21.928 38.121 1.00 90.31 506 GLY A O 1
ATOM 4069 N N . ASP A 1 507 ? -22.936 22.087 38.836 1.00 90.38 507 ASP A N 1
ATOM 4070 C CA . ASP A 1 507 ? -23.186 21.868 40.268 1.00 90.38 507 ASP A CA 1
ATOM 4071 C C . ASP A 1 507 ? -22.475 22.948 41.101 1.00 90.38 507 ASP A C 1
ATOM 4073 O O . ASP A 1 507 ? -21.500 23.549 40.637 1.00 90.38 507 ASP A O 1
ATOM 4077 N N . TYR A 1 508 ? -22.966 23.250 42.300 1.00 86.81 508 TYR A N 1
ATOM 4078 C CA . TYR A 1 508 ? -22.355 24.266 43.161 1.00 86.81 508 TYR A CA 1
ATOM 4079 C C . TYR A 1 508 ? -21.110 23.724 43.865 1.00 86.81 508 TYR A C 1
ATOM 4081 O O . TYR A 1 508 ? -20.866 22.523 43.940 1.00 86.81 508 TYR A O 1
ATOM 4089 N N . LYS A 1 509 ? -20.290 24.631 44.405 1.00 85.94 509 LYS A N 1
ATOM 4090 C CA . LYS A 1 509 ? -19.280 24.232 45.394 1.00 85.94 509 LYS A CA 1
ATOM 4091 C C . LYS A 1 509 ? -19.971 23.835 46.700 1.00 85.94 509 LYS A C 1
ATOM 4093 O O . LYS A 1 509 ? -21.035 24.368 47.007 1.00 85.94 509 LYS A O 1
ATOM 4098 N N . ASP A 1 510 ? -19.308 23.010 47.503 1.00 84.06 510 ASP A N 1
ATOM 4099 C CA . ASP A 1 510 ? -19.787 22.689 48.847 1.00 84.06 510 ASP A CA 1
ATOM 4100 C C . ASP A 1 510 ? -20.009 23.968 49.672 1.00 84.06 510 ASP A C 1
ATOM 4102 O O . ASP A 1 510 ? -19.138 24.845 49.753 1.00 84.06 510 ASP A O 1
ATOM 4106 N N . GLY A 1 511 ? -21.195 24.063 50.272 1.00 81.38 511 GLY A N 1
ATOM 4107 C CA . GLY A 1 511 ? -21.637 25.185 51.091 1.00 81.38 511 GLY A CA 1
ATOM 4108 C C . GLY A 1 511 ? -22.058 24.734 52.494 1.00 81.38 511 GLY A C 1
ATOM 4109 O O . GLY A 1 511 ? -22.432 23.577 52.686 1.00 81.38 511 GLY A O 1
ATOM 4110 N N . PRO A 1 512 ? -21.989 25.627 53.498 1.00 77.75 512 PRO A N 1
ATOM 4111 C CA . PRO A 1 512 ? -22.454 25.329 54.853 1.00 77.75 512 PRO A CA 1
ATOM 4112 C C . PRO A 1 512 ? -23.987 25.258 54.962 1.00 77.75 512 PRO A C 1
ATOM 4114 O O . PRO A 1 512 ? -24.500 24.681 55.918 1.00 77.75 512 PRO A O 1
ATOM 4117 N N . GLU A 1 513 ? -24.709 25.838 54.001 1.00 81.50 513 GLU A N 1
ATOM 4118 C CA . GLU A 1 513 ? -26.171 25.922 53.956 1.00 81.50 513 GLU A CA 1
ATOM 4119 C C . GLU A 1 513 ? -26.700 25.356 52.631 1.00 81.50 513 GLU A C 1
ATOM 4121 O O . GLU A 1 513 ? -25.988 25.335 51.629 1.00 81.50 513 GLU A O 1
ATOM 4126 N N . GLU A 1 514 ? -27.959 24.903 52.619 1.00 78.62 514 GLU A N 1
ATOM 4127 C CA . GLU A 1 514 ? -28.599 24.301 51.435 1.00 78.62 514 GLU A CA 1
ATOM 4128 C C . GLU A 1 514 ? -28.796 25.306 50.284 1.00 78.62 514 GLU A C 1
ATOM 4130 O O . GLU A 1 514 ? -28.809 24.915 49.118 1.00 78.62 514 GLU A O 1
ATOM 4135 N N . LYS A 1 515 ? -28.960 26.599 50.597 1.00 78.56 515 LYS A N 1
ATOM 4136 C CA . LYS A 1 515 ? -29.077 27.687 49.617 1.00 78.56 515 LYS A CA 1
ATOM 4137 C C . LYS A 1 515 ? -28.365 28.924 50.133 1.00 78.56 515 LYS A C 1
ATOM 4139 O O . LYS A 1 515 ? -28.706 29.413 51.204 1.00 78.56 515 LYS A O 1
ATOM 4144 N N . THR A 1 516 ? -27.454 29.464 49.336 1.00 80.81 516 THR A N 1
ATOM 4145 C CA . THR A 1 516 ? -26.786 30.739 49.608 1.00 80.81 516 THR A CA 1
ATOM 4146 C C . THR A 1 516 ? -27.266 31.792 48.611 1.00 80.81 516 THR A C 1
ATOM 4148 O O . THR A 1 516 ? -27.538 31.483 47.451 1.00 80.81 516 THR A O 1
ATOM 4151 N N . ASP A 1 517 ? -27.310 33.066 49.005 1.00 76.81 517 ASP A N 1
ATOM 4152 C CA . ASP A 1 517 ? -27.672 34.166 48.093 1.00 76.81 517 ASP A CA 1
ATOM 4153 C C . ASP A 1 517 ? -26.758 34.243 46.854 1.00 76.81 517 ASP A C 1
ATOM 4155 O O . ASP A 1 517 ? -27.196 34.639 45.772 1.00 76.81 517 ASP A O 1
ATOM 4159 N N . SER A 1 518 ? -25.500 33.802 46.979 1.00 80.06 518 SER A N 1
ATOM 4160 C CA . SER A 1 518 ? -24.555 33.699 45.860 1.00 80.06 518 SER A CA 1
ATOM 4161 C C . SER A 1 518 ? -24.986 32.710 44.780 1.00 80.06 518 SER A C 1
ATOM 4163 O O . SER A 1 518 ? -24.617 32.882 43.620 1.00 80.06 518 SER A O 1
ATOM 4165 N N . ASP A 1 519 ? -25.757 31.685 45.136 1.00 85.19 519 ASP A N 1
ATOM 4166 C CA . ASP A 1 519 ? -26.096 30.584 44.233 1.00 85.19 519 ASP A CA 1
ATOM 4167 C C . ASP A 1 519 ? -27.094 31.055 43.172 1.00 85.19 519 ASP A C 1
ATOM 4169 O O . ASP A 1 519 ? -26.936 30.769 41.982 1.00 85.19 519 ASP A O 1
ATOM 4173 N N . ASN A 1 520 ? -28.057 31.888 43.583 1.00 86.25 520 ASN A N 1
ATOM 4174 C CA . ASN A 1 520 ? -28.998 32.534 42.669 1.00 86.25 520 ASN A CA 1
ATOM 4175 C C . ASN A 1 520 ? -28.267 33.442 41.670 1.00 86.25 520 ASN A C 1
ATOM 4177 O O . ASN A 1 520 ? -28.531 33.368 40.473 1.00 86.25 520 ASN A O 1
ATOM 4181 N N . VAL A 1 521 ? -27.286 34.229 42.132 1.00 89.25 521 VAL A N 1
ATOM 4182 C CA . VAL A 1 521 ? -26.494 35.122 41.263 1.00 89.25 521 VAL A CA 1
ATOM 4183 C C . VAL A 1 521 ? -25.722 34.332 40.201 1.00 89.25 521 VAL A C 1
ATOM 4185 O O . VAL A 1 521 ? -25.680 34.721 39.031 1.00 89.25 521 VAL A O 1
ATOM 4188 N N . ILE A 1 522 ? -25.134 33.198 40.589 1.00 91.06 522 ILE A N 1
ATOM 4189 C CA . ILE A 1 522 ? -24.396 32.307 39.685 1.00 91.06 522 ILE A CA 1
ATOM 4190 C C . ILE A 1 522 ? -25.330 31.737 38.609 1.00 91.06 522 ILE A C 1
ATOM 4192 O O . ILE A 1 522 ? -25.005 31.793 37.419 1.00 91.06 522 ILE A O 1
ATOM 4196 N N . VAL A 1 523 ? -26.500 31.227 39.004 1.00 90.88 523 VAL A N 1
ATOM 4197 C CA . VAL A 1 523 ? -27.481 30.652 38.068 1.00 90.88 523 VAL A CA 1
ATOM 4198 C C . VAL A 1 523 ? -28.073 31.700 37.142 1.00 90.88 523 VAL A C 1
ATOM 4200 O O . VAL A 1 523 ? -28.190 31.450 35.942 1.00 90.88 523 VAL A O 1
ATOM 4203 N N . ASP A 1 524 ? -28.441 32.864 37.667 1.00 91.62 524 ASP A N 1
ATOM 4204 C CA . ASP A 1 524 ? -29.034 33.930 36.865 1.00 91.62 524 ASP A CA 1
ATOM 4205 C C . ASP A 1 524 ? -28.033 34.463 35.839 1.00 91.62 524 ASP A C 1
ATOM 4207 O O . ASP A 1 524 ? -28.395 34.689 34.681 1.00 91.62 524 ASP A O 1
ATOM 4211 N N . THR A 1 525 ? -26.750 34.547 36.205 1.00 92.88 525 THR A N 1
ATOM 4212 C CA . THR A 1 525 ? -25.683 34.885 35.256 1.00 92.88 525 THR A CA 1
ATOM 4213 C C . THR A 1 525 ? -25.542 33.829 34.165 1.00 92.88 525 THR A C 1
ATOM 4215 O O . THR A 1 525 ? -25.499 34.177 32.984 1.00 92.88 525 THR A O 1
ATOM 4218 N N . ALA A 1 526 ? -25.533 32.543 34.533 1.00 92.62 526 ALA A N 1
ATOM 4219 C CA . ALA A 1 526 ? -25.436 31.451 33.566 1.00 92.62 526 ALA A CA 1
ATOM 4220 C C . ALA A 1 526 ? -26.617 31.457 32.586 1.00 92.62 526 ALA A C 1
ATOM 4222 O O . ALA A 1 526 ? -26.420 31.390 31.373 1.00 92.62 526 ALA A O 1
ATOM 4223 N N . LYS A 1 527 ? -27.845 31.603 33.099 1.00 93.81 527 LYS A N 1
ATOM 4224 C CA . LYS A 1 527 ? -29.065 31.691 32.284 1.00 93.81 527 LYS A CA 1
ATOM 4225 C C . LYS A 1 527 ? -29.018 32.873 31.327 1.00 93.81 527 LYS A C 1
ATOM 4227 O O . LYS A 1 527 ? -29.307 32.695 30.146 1.00 93.81 527 LYS A O 1
ATOM 4232 N N . ARG A 1 528 ? -28.647 34.059 31.821 1.00 95.25 528 ARG A N 1
ATOM 4233 C CA . ARG A 1 528 ? -28.554 35.273 31.005 1.00 95.25 528 ARG A CA 1
ATOM 4234 C C . ARG A 1 528 ? -27.558 35.089 29.863 1.00 95.25 528 ARG A C 1
ATOM 4236 O O . ARG A 1 528 ? -27.914 35.311 28.714 1.00 95.25 528 ARG A O 1
ATOM 4243 N N . MET A 1 529 ? -26.345 34.631 30.159 1.00 94.25 529 MET A N 1
ATOM 4244 C CA . MET A 1 529 ? -25.303 34.479 29.143 1.00 94.25 529 MET A CA 1
ATOM 4245 C C . MET A 1 529 ? -25.600 33.362 28.134 1.00 94.25 529 MET A C 1
ATOM 4247 O O . MET A 1 529 ? -25.366 33.548 26.943 1.00 94.25 529 MET A O 1
ATOM 4251 N N . ILE A 1 530 ? -26.174 32.229 28.560 1.00 93.62 530 ILE A N 1
ATOM 4252 C CA . ILE A 1 530 ? -26.636 31.202 27.612 1.00 93.62 530 ILE A CA 1
ATOM 4253 C C . ILE A 1 530 ? -27.764 31.744 26.732 1.00 93.62 530 ILE A C 1
ATOM 4255 O O . ILE A 1 530 ? -27.794 31.466 25.535 1.00 93.62 530 ILE A O 1
ATOM 4259 N N . HIS A 1 531 ? -28.679 32.539 27.291 1.00 94.31 531 HIS A N 1
ATOM 4260 C CA . HIS A 1 531 ? -29.721 33.180 26.498 1.00 94.31 531 HIS A CA 1
ATOM 4261 C C . HIS A 1 531 ? -29.132 34.149 25.465 1.00 94.31 531 HIS A C 1
ATOM 4263 O O . HIS A 1 531 ? -29.544 34.115 24.311 1.00 94.31 531 HIS A O 1
ATOM 4269 N N . GLU A 1 532 ? -28.128 34.946 25.838 1.00 93.81 532 GLU A N 1
ATOM 4270 C CA . GLU A 1 532 ? -27.401 35.816 24.906 1.00 93.81 532 GLU A CA 1
ATOM 4271 C C . GLU A 1 532 ? -26.705 35.021 23.790 1.00 93.81 532 GLU A C 1
ATOM 4273 O O . GLU A 1 532 ? -26.788 35.418 22.630 1.00 93.81 532 GLU A O 1
ATOM 4278 N N . LEU A 1 533 ? -26.060 33.887 24.099 1.00 92.19 533 LEU A N 1
ATOM 4279 C CA . LEU A 1 533 ? -25.476 33.012 23.074 1.00 92.19 533 LEU A CA 1
ATOM 4280 C C . LEU A 1 533 ? -26.546 32.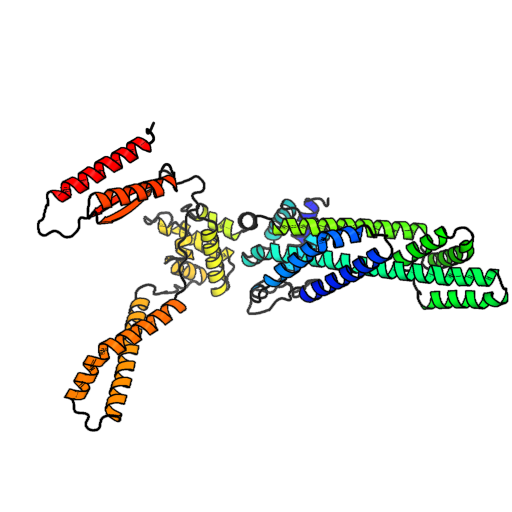439 22.140 1.00 92.19 533 LEU A C 1
ATOM 4282 O O . LEU A 1 533 ? -26.378 32.464 20.923 1.00 92.19 533 LEU A O 1
ATOM 4286 N N . ASN A 1 534 ? -27.669 31.976 22.689 1.00 92.31 534 ASN A N 1
ATOM 4287 C CA . ASN A 1 534 ? -28.782 31.461 21.895 1.00 92.31 534 ASN A CA 1
ATOM 4288 C C . ASN A 1 534 ? -29.433 32.549 21.032 1.00 92.31 534 ASN A C 1
ATOM 4290 O O . ASN A 1 534 ? -29.898 32.241 19.946 1.00 92.31 534 ASN A O 1
ATOM 4294 N N . GLN A 1 535 ? -29.453 33.812 21.462 1.00 91.88 535 GLN A N 1
ATOM 4295 C CA . GLN A 1 535 ? -29.909 34.918 20.614 1.00 91.88 535 GLN A CA 1
ATOM 4296 C C . GLN A 1 535 ? -28.910 35.243 19.497 1.00 91.88 535 GLN A C 1
ATOM 4298 O O . GLN A 1 535 ? -29.319 35.547 18.382 1.00 91.88 535 GLN A O 1
ATOM 4303 N N . ARG A 1 536 ? -27.602 35.185 19.781 1.00 89.69 536 ARG A N 1
ATOM 4304 C CA . ARG A 1 536 ? -26.551 35.458 18.786 1.00 89.69 536 ARG A CA 1
ATOM 4305 C C . ARG A 1 536 ? -26.449 34.369 17.720 1.00 89.69 536 ARG A C 1
ATOM 4307 O O . ARG A 1 536 ? -26.198 34.678 16.559 1.00 89.69 536 ARG A O 1
ATOM 4314 N N . TYR A 1 537 ? -26.585 33.109 18.128 1.00 88.25 537 TYR A N 1
ATOM 4315 C CA . TYR A 1 537 ? -26.281 31.947 17.291 1.00 88.25 537 TYR A CA 1
ATOM 4316 C C . TYR A 1 537 ? -27.479 31.056 16.981 1.00 88.25 537 TYR A C 1
ATOM 4318 O O . TYR A 1 537 ? -27.386 30.215 16.085 1.00 88.25 537 TYR A O 1
ATOM 4326 N N . GLY A 1 538 ? -28.589 31.211 17.701 1.00 78.06 538 GLY A N 1
ATOM 4327 C CA . GLY A 1 538 ? -29.812 30.472 17.434 1.00 78.06 538 GLY A CA 1
ATOM 4328 C C . GLY A 1 538 ? -30.359 30.868 16.073 1.00 78.06 538 GLY A C 1
ATOM 4329 O O . GLY A 1 538 ? -30.823 31.987 15.880 1.00 78.06 538 GLY A O 1
ATOM 4330 N N . ARG A 1 539 ? -30.292 29.944 15.116 1.00 68.12 539 ARG A N 1
ATOM 4331 C CA . ARG A 1 539 ? -30.996 30.090 13.843 1.00 68.12 539 ARG A CA 1
ATOM 4332 C C . ARG A 1 539 ? -32.495 29.947 14.113 1.00 68.12 539 ARG A C 1
ATOM 4334 O O . ARG A 1 539 ? -32.900 29.014 14.812 1.00 68.12 539 ARG A O 1
ATOM 4341 N N . GLU A 1 540 ? -33.302 30.871 13.592 1.00 50.53 540 GLU A N 1
ATOM 4342 C CA . GLU A 1 540 ? -34.757 30.709 13.564 1.00 50.53 540 GLU A CA 1
ATOM 4343 C C . GLU A 1 540 ? -35.067 29.390 12.847 1.00 50.53 540 GLU A C 1
ATOM 4345 O O . GLU A 1 540 ? -34.611 29.155 11.729 1.00 50.53 540 GLU A O 1
ATOM 4350 N N . ARG A 1 541 ? -35.759 28.483 13.537 1.00 47.22 541 ARG A N 1
ATOM 4351 C CA . ARG A 1 541 ? -36.297 27.274 12.915 1.00 47.22 541 ARG A CA 1
ATOM 4352 C C . ARG A 1 541 ? -37.492 27.714 12.071 1.00 47.22 541 ARG A C 1
ATOM 4354 O O . ARG A 1 541 ? -38.494 28.112 12.663 1.00 47.22 541 ARG A O 1
ATOM 4361 N N . GLU A 1 542 ? -37.365 27.682 10.746 1.00 32.66 542 GLU A N 1
ATOM 4362 C CA . GLU A 1 542 ? -38.530 27.663 9.844 1.00 32.66 542 GLU A CA 1
ATOM 4363 C C . GLU A 1 542 ? -39.262 26.320 9.922 1.00 32.66 542 GLU A C 1
ATOM 4365 O O . GLU A 1 542 ? -38.578 25.273 10.051 1.00 32.66 542 GLU A O 1
#

Secondary structure (DSSP, 8-state):
---HHHHHHHHHHHHHH--BPPS-TT-PPP---HHHHHHHHHHHHHHHHHHHHHH----HHHHHHHHHHHHHHHHHHHHHHH--TTTTSSSPBB-SSTTTTSBHHHHHHHHHHHHTTT---HHHHHHHHHHHHHHSPPPHHHHHHHHHHHHHHHHHHHHHHHHHHHHHHHHHHHHHHHHHHHHHHHHHHHH-GGGHHHHHHHHHHHHHH-SS--HHHHHHHHHHHHHTGGGGHHHHHHHHHHHHHTT--HHHHHHHHHHHHHHHHHHHHHHHHHHHHHHHS-HHHHHHHH-HHHHHHTT-TTSHHHHB-HHHHHHHHHHHHHHHHHHT--HHHHHHHHHHHHHHTTT-S-HHHHSHHHHHTSTTHHHHHHHHHTS------SSHHHHHHHHHHHHHHHHHHHHHHHHHHHH-SS--HHHHHHHHHHHHHHHHHHHHHHHHHHHHHHSPPPPPP-B--TT---GGG-EEEEEEEE--SHHHHHHHHHHHHHHHHHS--TTEEEEEEEEPPP-SSS--HHHHHHHHHHHHHHHHHHHHH-----